Protein AF-A0A975QJW0-F1 (afdb_monomer_lite)

Radius of gyration: 41.73 Å; chains: 1; bounding box: 125×89×114 Å

pLDDT: mean 72.46, std 24.34, range [32.25, 98.81]

Sequence (393 aa):
MSRAESGHGRRRRRGGSRRADSAHTEEHVDDYGPEDGYEEQYDPEEDFSAEYGHTQSRPDAEYDDHQDDPDTGYEDDHEDEEVSEQEAGRSAGRKGRRKDKKGVGRVSAFSASAIKKVSVLGDRPNQIVYTLAEQSKRKRGTAVLGVLLGAFSIALVALLGLLTYQLVTGTGGNTDRGEETIVAPPEGHSTITPELYLFEPDRPEVFGAIENRPDDVEPMTDESVFGPVDELDMAGMKLELQESEVTESCTSLVWGEELGQSLLDANCLNAASGVYTDSKDDYVAQVTLFDLSDSAGAADVAAAMDPTNVETGAGFLLSREIDGVEGLQEGYSQATTQVMGHYLAVYWVARTDGSLPGDDSGLATASVVSQSAFSFVYDEVVAHKPEDEGEGE

Organism: NCBI:txid2831970

Secondary structure (DSSP, 8-state):
-------------------------------------------TT------S---------------------------------------------------------------------------SSSSSSSGGG-TTHHHHHHHHHHHHHHHHHHHHHHHHHHHHH-------SS-----PPPTT------SEEEEE---HHHHGGGSB--TTPPPP-HHHHTGGGSEEEETTEEEEEEEEEEES-GGGGEE-HHHHHHHHHTT--EEEEEEEEETTS-EEEEEEEEE-SBHHHHHHHHHHH-TT-SSS-S-EEPPPPBTTB-TTTSS-EEEEEEEETTEEEEEEEEETT-PPP-SSSHHHHHHHHHGGGGHHHHHHHHHHS--------

Structure (mmCIF, N/CA/C/O backbone):
data_AF-A0A975QJW0-F1
#
_entry.id   AF-A0A975QJW0-F1
#
loop_
_atom_site.group_PDB
_atom_site.id
_atom_site.type_symbol
_atom_site.label_atom_id
_atom_site.label_alt_id
_atom_site.label_comp_id
_atom_site.label_asym_id
_atom_site.label_entity_id
_atom_site.label_seq_id
_atom_site.pdbx_PDB_ins_code
_atom_site.Cartn_x
_atom_site.Cartn_y
_atom_site.Cartn_z
_atom_site.occupancy
_atom_site.B_iso_or_equiv
_atom_site.auth_seq_id
_atom_site.auth_comp_id
_atom_site.auth_asym_id
_atom_site.auth_atom_id
_atom_site.pdbx_PDB_model_num
ATOM 1 N N . MET A 1 1 ? -66.048 26.093 -2.795 1.00 39.31 1 MET A N 1
ATOM 2 C CA . MET A 1 1 ? -66.878 25.093 -3.501 1.00 39.31 1 MET A CA 1
ATOM 3 C C . MET A 1 1 ? -66.115 23.773 -3.428 1.00 39.31 1 MET A C 1
ATOM 5 O O . MET A 1 1 ? -65.018 23.738 -3.950 1.00 39.31 1 MET A O 1
ATOM 9 N N . SER A 1 2 ? -66.439 22.918 -2.445 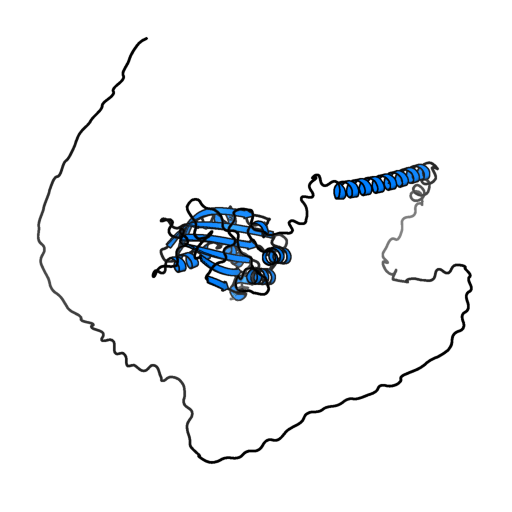1.00 45.09 2 SER A N 1
ATOM 10 C CA . SER A 1 2 ? -67.055 21.573 -2.621 1.00 45.09 2 SER A CA 1
ATOM 11 C C . SER A 1 2 ? -66.029 20.503 -3.059 1.00 45.09 2 SER A C 1
ATOM 13 O O . SER A 1 2 ? -65.320 20.766 -4.011 1.00 45.09 2 SER A O 1
ATOM 15 N N . ARG A 1 3 ? -65.902 19.267 -2.549 1.00 44.31 3 ARG A N 1
ATOM 16 C CA . ARG A 1 3 ? -66.470 18.461 -1.445 1.00 44.31 3 ARG A CA 1
ATOM 17 C C . ARG A 1 3 ? -65.846 17.040 -1.574 1.00 44.31 3 ARG A C 1
ATOM 19 O O . ARG A 1 3 ? -65.890 16.551 -2.689 1.00 44.31 3 ARG A O 1
ATOM 26 N N . ALA A 1 4 ? -65.394 16.436 -0.453 1.00 51.47 4 ALA A N 1
ATOM 27 C CA . ALA A 1 4 ? -65.273 14.991 -0.076 1.00 51.47 4 ALA A CA 1
ATOM 28 C C . ALA A 1 4 ? -64.573 13.982 -1.054 1.00 51.47 4 ALA A C 1
ATOM 30 O O . ALA A 1 4 ? -64.390 14.309 -2.210 1.00 51.47 4 ALA A O 1
ATOM 31 N N . GLU A 1 5 ? -64.061 12.777 -0.734 1.00 50.31 5 GLU A N 1
ATOM 32 C CA . GLU A 1 5 ? -64.286 11.677 0.242 1.00 50.31 5 GLU A CA 1
ATOM 33 C C . GLU A 1 5 ? -62.953 10.869 0.371 1.00 50.31 5 GLU A C 1
ATOM 35 O O . GLU A 1 5 ? -62.222 10.759 -0.604 1.00 50.31 5 GLU A O 1
ATOM 40 N N . SER A 1 6 ? -62.427 10.496 1.548 1.00 58.66 6 SER A N 1
ATOM 41 C CA . SER A 1 6 ? -62.673 9.315 2.415 1.00 58.66 6 SER A CA 1
ATOM 42 C C . SER A 1 6 ? -62.191 7.939 1.895 1.00 58.66 6 SER A C 1
ATOM 44 O O . SER A 1 6 ? -62.612 7.492 0.835 1.00 58.66 6 SER A O 1
ATOM 46 N N . GLY A 1 7 ? -61.388 7.229 2.708 1.00 49.06 7 GLY A N 1
ATOM 47 C CA . GLY A 1 7 ? -61.023 5.820 2.498 1.00 49.06 7 GLY A CA 1
ATOM 48 C C . GLY A 1 7 ? -60.167 5.223 3.627 1.00 49.06 7 GLY A C 1
ATOM 49 O O . GLY A 1 7 ? -58.945 5.221 3.556 1.00 49.06 7 GLY A O 1
ATOM 50 N N . HIS A 1 8 ? -60.814 4.716 4.681 1.00 46.91 8 HIS A N 1
ATOM 51 C CA . HIS A 1 8 ? -60.210 3.935 5.770 1.00 46.91 8 HIS A CA 1
ATOM 52 C C . HIS A 1 8 ? -60.057 2.448 5.400 1.00 46.91 8 HIS A C 1
ATOM 54 O O . HIS A 1 8 ? -60.970 1.861 4.827 1.00 46.91 8 HIS A O 1
ATOM 60 N N . GLY A 1 9 ? -58.991 1.797 5.882 1.00 48.19 9 GLY A N 1
ATOM 61 C CA . GLY A 1 9 ? -58.849 0.337 5.867 1.00 48.19 9 GLY A CA 1
ATOM 62 C C . GLY A 1 9 ? -58.059 -0.190 7.067 1.00 48.19 9 GLY A C 1
ATOM 63 O O . GLY A 1 9 ? -56.838 -0.242 7.046 1.00 48.19 9 GLY A O 1
ATOM 64 N N . ARG A 1 10 ? -58.767 -0.596 8.129 1.00 52.28 10 ARG A N 1
ATOM 65 C CA . ARG A 1 10 ? -58.233 -1.364 9.268 1.00 52.28 10 ARG A CA 1
ATOM 66 C C . ARG A 1 10 ? -58.127 -2.847 8.898 1.00 52.28 10 ARG A C 1
ATOM 68 O O . ARG A 1 10 ? -59.112 -3.394 8.410 1.00 52.28 10 ARG A O 1
ATOM 75 N N . ARG A 1 11 ? -57.073 -3.550 9.332 1.00 52.00 11 ARG A N 1
ATOM 76 C CA . ARG A 1 11 ? -57.180 -4.969 9.738 1.00 52.00 11 ARG A CA 1
ATOM 77 C C . ARG A 1 11 ? -56.208 -5.316 10.871 1.00 52.00 11 ARG A C 1
ATOM 79 O O . ARG A 1 11 ? -54.999 -5.303 10.712 1.00 52.00 11 ARG A O 1
ATOM 86 N N . ARG A 1 12 ? -56.801 -5.640 12.024 1.00 44.41 12 ARG A N 1
ATOM 87 C CA . ARG A 1 12 ? -56.204 -6.337 13.172 1.00 44.41 12 ARG A CA 1
ATOM 88 C C . ARG A 1 12 ? -56.324 -7.855 12.969 1.00 44.41 12 ARG A C 1
ATOM 90 O O . ARG A 1 12 ? -57.379 -8.290 12.515 1.00 44.41 12 ARG A O 1
ATOM 97 N N . ARG A 1 13 ? -55.347 -8.628 13.454 1.00 53.47 13 ARG A N 1
ATOM 98 C CA . ARG A 1 13 ? -55.438 -9.988 14.055 1.00 53.47 13 ARG A CA 1
ATOM 99 C C . ARG A 1 13 ? -54.106 -10.184 14.803 1.00 53.47 13 ARG A C 1
ATOM 101 O O . ARG A 1 13 ? -53.076 -10.076 14.166 1.00 53.47 13 ARG A O 1
ATOM 108 N N . ARG A 1 14 ? -53.996 -10.204 16.137 1.00 47.97 14 ARG A N 1
ATOM 109 C CA . ARG A 1 14 ? -54.616 -11.007 17.218 1.00 47.97 14 ARG A CA 1
ATOM 110 C C . ARG A 1 14 ? -54.225 -12.493 17.182 1.00 47.97 14 ARG A C 1
ATOM 112 O O . ARG A 1 14 ? -54.971 -13.288 16.630 1.00 47.97 14 ARG A O 1
ATOM 119 N N . GLY A 1 15 ? -53.139 -12.805 17.898 1.00 38.59 15 GLY A N 1
ATOM 120 C CA . GLY A 1 15 ? -53.150 -13.677 19.083 1.00 38.59 15 GLY A CA 1
ATOM 121 C C . GLY A 1 15 ? -52.967 -15.182 18.866 1.00 38.59 15 GLY A C 1
ATOM 122 O O . GLY A 1 15 ? -53.714 -15.797 18.117 1.00 38.59 15 GLY A O 1
ATOM 123 N N . GLY A 1 16 ? -52.045 -15.777 19.631 1.00 38.12 16 GLY A N 1
ATOM 124 C CA . GLY A 1 16 ? -51.914 -17.230 19.746 1.00 38.12 16 GLY A CA 1
ATOM 125 C C . GLY A 1 16 ? -50.738 -17.687 20.609 1.00 38.12 16 GLY A C 1
ATOM 126 O O . GLY A 1 16 ? -49.785 -18.247 20.095 1.00 38.12 16 GLY A O 1
ATOM 127 N N . SER A 1 17 ? -50.817 -17.452 21.917 1.00 47.72 17 SER A N 1
ATOM 128 C CA . SER A 1 17 ? -49.980 -18.067 22.956 1.00 47.72 17 SER A CA 1
ATOM 129 C C . SER A 1 17 ? -50.270 -19.565 23.109 1.00 47.72 17 SER A C 1
ATOM 131 O O . SER A 1 17 ? -51.450 -19.901 23.231 1.00 47.72 17 SER A O 1
ATOM 133 N N . ARG A 1 18 ? -49.245 -20.420 23.269 1.00 47.59 18 ARG A N 1
ATOM 134 C CA . ARG A 1 18 ? -49.316 -21.651 24.088 1.00 47.59 18 ARG A CA 1
ATOM 135 C C . ARG A 1 18 ? -47.962 -21.977 24.731 1.00 47.59 18 ARG A C 1
ATOM 137 O O . ARG A 1 18 ? -47.001 -22.274 24.037 1.00 47.59 18 ARG A O 1
ATOM 144 N N . ARG A 1 19 ? -47.952 -21.920 26.068 1.00 46.62 19 ARG A N 1
ATOM 145 C CA . ARG A 1 19 ? -47.081 -22.677 26.978 1.00 46.62 19 ARG A CA 1
ATOM 146 C C . ARG A 1 19 ? -47.642 -24.098 27.133 1.00 46.62 19 ARG A C 1
ATOM 148 O O . ARG A 1 19 ? -48.862 -24.244 27.191 1.00 46.62 19 ARG A O 1
ATOM 155 N N . ALA A 1 20 ? -46.751 -25.070 27.279 1.00 45.62 20 ALA A N 1
ATOM 156 C CA . ALA A 1 20 ? -46.872 -26.290 28.087 1.00 45.62 20 ALA A CA 1
ATOM 157 C C . ALA A 1 20 ? -45.411 -26.734 28.318 1.00 45.62 20 ALA A C 1
ATOM 159 O O . ALA A 1 20 ? -44.687 -26.886 27.341 1.00 45.62 20 ALA A O 1
ATOM 160 N N . ASP A 1 21 ? -44.818 -26.615 29.506 1.00 40.56 21 ASP A N 1
ATOM 161 C CA . ASP A 1 21 ? -44.989 -27.462 30.699 1.00 40.56 21 ASP A CA 1
ATOM 162 C C . ASP A 1 21 ? -44.992 -28.965 30.398 1.00 40.56 21 ASP A C 1
ATOM 164 O O . ASP A 1 21 ? -46.019 -29.543 30.047 1.00 40.56 21 ASP A O 1
ATOM 168 N N . SER A 1 22 ? -43.838 -29.592 30.629 1.00 42.84 22 SER A N 1
ATOM 169 C CA . SER A 1 22 ? -43.753 -30.938 31.192 1.00 42.84 22 SER A CA 1
ATOM 170 C C . SER A 1 22 ? -42.422 -31.083 31.929 1.00 42.84 22 SER A C 1
ATOM 172 O O . SER A 1 22 ? -41.362 -31.200 31.314 1.00 42.84 22 SER A O 1
ATOM 174 N N . ALA A 1 23 ? -42.507 -31.048 33.255 1.00 42.25 23 ALA A N 1
ATOM 175 C CA . ALA A 1 23 ? -41.498 -31.571 34.156 1.00 42.25 23 ALA A CA 1
ATOM 176 C C . ALA A 1 23 ? -41.527 -33.107 34.117 1.00 42.25 23 ALA A C 1
ATOM 178 O O . ALA A 1 23 ? -42.608 -33.695 34.153 1.00 42.25 23 ALA A O 1
ATOM 179 N N . HIS A 1 24 ? -40.354 -33.737 34.108 1.00 43.41 24 HIS A N 1
ATOM 180 C CA . HIS A 1 24 ? -40.160 -35.059 34.690 1.00 43.41 24 HIS A CA 1
ATOM 181 C C . HIS A 1 24 ? -38.780 -35.121 35.349 1.00 43.41 24 HIS A C 1
ATOM 183 O O . HIS A 1 24 ? -37.744 -34.981 34.706 1.00 43.41 24 HIS A O 1
ATOM 189 N N . THR A 1 25 ? -38.839 -35.263 36.665 1.00 43.38 25 THR A N 1
ATOM 190 C CA . THR A 1 25 ? -37.807 -35.677 37.610 1.00 43.38 25 THR A CA 1
ATOM 191 C C . THR A 1 25 ? -37.596 -37.188 37.502 1.00 43.38 25 THR A C 1
ATOM 193 O O . THR A 1 25 ? -38.592 -37.897 37.400 1.00 43.38 25 THR A O 1
ATOM 196 N N . GLU A 1 26 ? -36.342 -37.640 37.572 1.00 44.44 26 GLU A N 1
ATOM 197 C CA . GLU A 1 26 ? -35.835 -38.908 38.154 1.00 44.44 26 GLU A CA 1
ATOM 198 C C . GLU A 1 26 ? -34.299 -38.862 37.960 1.00 44.44 26 GLU A C 1
ATOM 200 O O . GLU A 1 26 ? -33.815 -38.763 36.839 1.00 44.44 26 GLU A O 1
ATOM 205 N N . GLU A 1 27 ? -33.506 -38.520 38.977 1.00 40.41 27 GLU A N 1
ATOM 206 C CA . GLU A 1 27 ? -33.013 -39.397 40.053 1.00 40.41 27 GLU A CA 1
ATOM 207 C C . GLU A 1 27 ? -31.976 -40.423 39.542 1.00 40.41 27 GLU A C 1
ATOM 209 O O . GLU A 1 27 ? -32.306 -41.531 39.128 1.00 40.41 27 GLU A O 1
ATOM 214 N N . HIS A 1 28 ? -30.691 -40.043 39.592 1.00 45.84 28 HIS A N 1
ATOM 215 C CA . HIS A 1 28 ? -29.589 -41.001 39.682 1.00 45.84 28 HIS A CA 1
ATOM 216 C C . HIS A 1 28 ? -28.470 -40.441 40.574 1.00 45.84 28 HIS A C 1
ATOM 218 O O . HIS A 1 28 ? -27.817 -39.454 40.238 1.00 45.84 28 HIS A O 1
ATOM 224 N N . VAL A 1 29 ? -28.330 -41.076 41.735 1.00 45.16 29 VAL A N 1
ATOM 225 C CA . VAL A 1 29 ? -27.221 -41.034 42.702 1.00 45.16 29 VAL A CA 1
ATOM 226 C C . VAL A 1 29 ? -26.624 -42.448 42.615 1.00 45.16 29 VAL A C 1
ATOM 228 O O . VAL A 1 29 ? -27.393 -43.399 42.480 1.00 45.16 29 VAL A O 1
ATOM 231 N N . ASP A 1 30 ? -25.339 -42.636 42.340 1.00 43.09 30 ASP A N 1
ATOM 232 C CA . ASP A 1 30 ? -24.170 -42.788 43.231 1.00 43.09 30 ASP A CA 1
ATOM 233 C C . ASP A 1 30 ? -22.982 -43.056 42.250 1.00 43.09 30 ASP A C 1
ATOM 235 O O . ASP A 1 30 ? -23.224 -43.518 41.135 1.00 43.09 30 ASP A O 1
ATOM 239 N N . ASP A 1 31 ? -21.693 -42.771 42.475 1.00 41.81 31 ASP A N 1
ATOM 240 C CA . ASP A 1 31 ? -20.804 -43.466 43.420 1.00 41.81 31 ASP A CA 1
ATOM 241 C C . ASP A 1 31 ? -19.331 -42.989 43.171 1.00 41.81 31 ASP A C 1
ATOM 243 O O . ASP A 1 31 ? -18.830 -43.078 42.053 1.00 41.81 31 ASP A O 1
ATOM 247 N N . TYR A 1 32 ? -18.693 -42.417 44.204 1.00 44.69 32 TYR A N 1
ATOM 248 C CA . TYR A 1 32 ? -17.262 -42.382 44.612 1.00 44.69 32 TYR A CA 1
ATOM 249 C C . TYR A 1 32 ? -16.044 -42.288 43.633 1.00 44.69 32 TYR A C 1
ATOM 251 O O . TYR A 1 32 ? -15.687 -43.273 43.000 1.00 44.69 32 TYR A O 1
ATOM 259 N N . GLY A 1 33 ? -15.307 -41.150 43.732 1.00 39.84 33 GLY A N 1
ATOM 260 C CA . GLY A 1 33 ? -13.842 -40.927 44.007 1.00 39.84 33 GLY A CA 1
ATOM 261 C C . GLY A 1 33 ? -12.710 -41.598 43.181 1.00 39.84 33 GLY A C 1
ATOM 262 O O . GLY A 1 33 ? -12.993 -42.548 42.459 1.00 39.84 33 GLY A O 1
ATOM 263 N N . PRO A 1 34 ? -11.407 -41.203 43.312 1.00 50.16 34 PRO A N 1
ATOM 264 C CA . PRO A 1 34 ? -10.740 -40.162 44.144 1.00 50.16 34 PRO A CA 1
ATOM 265 C C . PRO A 1 34 ? -10.119 -39.005 43.299 1.00 50.16 34 PRO A C 1
ATOM 267 O O . PRO A 1 34 ? -9.970 -39.140 42.092 1.00 50.16 34 PRO A O 1
ATOM 270 N N . GLU A 1 35 ? -9.955 -37.762 43.772 1.00 48.12 35 GLU A N 1
ATOM 271 C CA . GLU A 1 35 ? -8.922 -37.204 44.683 1.00 48.12 35 GLU A CA 1
ATOM 272 C C . GLU A 1 35 ? -7.455 -37.523 44.345 1.00 48.12 35 GLU A C 1
ATOM 274 O O . GLU A 1 35 ? -6.804 -38.246 45.091 1.00 48.12 35 GLU A O 1
ATOM 279 N N . ASP A 1 36 ? -6.916 -36.850 43.319 1.00 44.38 36 ASP A N 1
ATOM 280 C CA . ASP A 1 36 ? -5.473 -36.637 43.162 1.00 44.38 36 ASP A CA 1
ATOM 281 C C . ASP A 1 36 ? -5.221 -35.124 43.038 1.00 44.38 36 ASP A C 1
ATOM 283 O O . ASP A 1 36 ? -5.542 -34.489 42.031 1.00 44.38 36 ASP A O 1
ATOM 287 N N . GLY A 1 37 ? -4.723 -34.530 44.121 1.00 51.28 37 GLY A N 1
ATOM 288 C CA . GLY A 1 37 ? -4.344 -33.126 44.192 1.00 51.28 37 GLY A CA 1
ATOM 289 C C . GLY A 1 37 ? -2.974 -32.875 43.569 1.00 51.28 37 GLY A C 1
ATOM 290 O O . GLY A 1 37 ? -2.002 -33.548 43.903 1.00 51.28 37 GLY A O 1
ATOM 291 N N . TYR A 1 38 ? -2.901 -31.841 42.734 1.00 44.25 38 TYR A N 1
ATOM 292 C CA . TYR A 1 38 ? -1.656 -31.201 42.322 1.00 44.25 38 TYR A CA 1
ATOM 293 C C . TYR A 1 38 ? -1.823 -29.691 42.516 1.00 44.25 38 TYR A C 1
ATOM 295 O O . TYR A 1 38 ? -2.150 -28.950 41.594 1.00 44.25 38 TYR A O 1
ATOM 303 N N . GLU A 1 39 ? -1.667 -29.243 43.762 1.00 45.41 39 GLU A N 1
ATOM 304 C CA . GLU A 1 39 ? -1.246 -27.869 44.031 1.00 45.41 39 GLU A CA 1
ATOM 305 C C . GLU A 1 39 ? 0.256 -27.804 43.731 1.00 45.41 39 GLU A C 1
ATOM 307 O O . GLU A 1 39 ? 1.081 -28.126 44.586 1.00 45.41 39 GLU A O 1
ATOM 312 N N . GLU A 1 40 ? 0.625 -27.433 42.504 1.00 50.75 40 GLU A N 1
ATOM 313 C CA . GLU A 1 40 ? 1.993 -27.000 42.224 1.00 50.75 40 GLU A CA 1
ATOM 314 C C . GLU A 1 40 ? 2.163 -25.571 42.744 1.00 50.75 40 GLU A C 1
ATOM 316 O O . GLU A 1 40 ? 1.643 -24.594 42.203 1.00 50.75 40 GLU A O 1
ATOM 321 N N . GLN A 1 41 ? 2.865 -25.487 43.871 1.00 46.03 41 GLN A N 1
ATOM 322 C CA . GLN A 1 41 ? 3.415 -24.260 44.421 1.00 46.03 41 GLN A CA 1
ATOM 323 C C . GLN A 1 41 ? 4.457 -23.713 43.444 1.00 46.03 41 GLN A C 1
ATOM 325 O O . GLN A 1 41 ? 5.464 -24.358 43.169 1.00 46.03 41 GLN A O 1
ATOM 330 N N . TYR A 1 42 ? 4.197 -22.514 42.933 1.00 52.47 42 TYR A N 1
ATOM 331 C CA . TYR A 1 42 ? 5.152 -21.722 42.171 1.00 52.47 42 TYR A CA 1
ATOM 332 C C . TYR A 1 42 ? 6.215 -21.173 43.139 1.00 52.47 42 TYR A C 1
ATOM 334 O O . TYR A 1 42 ? 5.902 -20.315 43.968 1.00 52.47 42 TYR A O 1
ATOM 342 N N . ASP A 1 43 ? 7.441 -21.696 43.059 1.00 60.53 43 ASP A N 1
ATOM 343 C CA . ASP A 1 43 ? 8.617 -21.237 43.810 1.00 60.53 43 ASP A CA 1
ATOM 344 C C . ASP A 1 43 ? 9.440 -20.267 42.933 1.00 60.53 43 ASP A C 1
ATOM 346 O O . ASP A 1 43 ? 9.969 -20.684 41.901 1.00 60.53 43 ASP A O 1
ATOM 350 N N . PRO A 1 44 ? 9.512 -18.962 43.259 1.00 52.03 44 PRO A N 1
ATOM 351 C CA . PRO A 1 44 ? 10.148 -17.962 42.405 1.00 52.03 44 PRO A CA 1
ATOM 352 C C . PRO A 1 44 ? 11.680 -17.841 42.557 1.00 52.03 44 PRO A C 1
ATOM 354 O O . PRO A 1 44 ? 12.232 -16.860 42.060 1.00 52.03 44 PRO A O 1
ATOM 357 N N . GLU A 1 45 ? 12.384 -18.780 43.205 1.00 48.78 45 GLU A N 1
ATOM 358 C CA . GLU A 1 45 ? 13.842 -18.668 43.436 1.00 48.78 45 GLU A CA 1
ATOM 359 C C . GLU A 1 45 ? 14.738 -19.744 42.772 1.00 48.78 45 GLU A C 1
ATOM 361 O O . GLU A 1 45 ? 15.911 -19.854 43.127 1.00 48.78 45 GLU A O 1
ATOM 366 N N . GLU A 1 46 ? 14.282 -20.479 41.747 1.00 48.81 46 GLU A N 1
ATOM 367 C CA . GLU A 1 46 ? 15.174 -21.364 40.963 1.00 48.81 46 GLU A CA 1
ATOM 368 C C . GLU A 1 46 ? 15.893 -20.642 39.803 1.00 48.81 46 GLU A C 1
ATOM 370 O O . GLU A 1 46 ? 15.524 -20.681 38.631 1.00 48.81 46 GLU A O 1
ATOM 375 N N . ASP A 1 47 ? 16.941 -19.930 40.205 1.00 47.12 47 ASP A N 1
ATOM 376 C CA . ASP A 1 47 ? 18.299 -19.894 39.643 1.00 47.12 47 ASP A CA 1
ATOM 377 C C . ASP A 1 47 ? 18.547 -20.615 38.287 1.00 47.12 47 ASP A C 1
ATOM 379 O O . ASP A 1 47 ? 19.071 -21.728 38.225 1.00 47.12 47 ASP A O 1
ATOM 383 N N . PHE A 1 48 ? 18.276 -19.934 37.167 1.00 46.03 48 PHE A N 1
ATOM 384 C CA . PHE A 1 48 ? 18.845 -20.261 35.848 1.00 46.03 48 PHE A CA 1
ATOM 385 C C . PHE A 1 48 ? 20.139 -19.469 35.611 1.00 46.03 48 PHE A C 1
ATOM 387 O O . PHE A 1 48 ? 20.244 -18.636 34.711 1.00 46.03 48 PHE A O 1
ATOM 394 N N . SER A 1 49 ? 21.155 -19.736 36.432 1.00 55.12 49 SER A N 1
ATOM 395 C CA . SER A 1 49 ? 22.494 -19.162 36.259 1.00 55.12 49 SER A CA 1
ATOM 396 C C . SER A 1 49 ? 23.598 -20.197 36.488 1.00 55.12 49 SER A C 1
ATOM 398 O O . SER A 1 49 ? 24.475 -20.005 37.323 1.00 55.12 49 SER A O 1
ATOM 400 N N . ALA A 1 50 ? 23.610 -21.308 35.739 1.00 49.47 50 ALA A N 1
ATOM 401 C CA . ALA A 1 50 ? 24.760 -22.220 35.774 1.00 49.47 50 ALA A CA 1
ATOM 402 C C . ALA A 1 50 ? 24.886 -23.172 34.571 1.00 49.47 50 ALA A C 1
ATOM 404 O O . ALA A 1 50 ? 24.947 -24.384 34.749 1.00 49.47 50 ALA A O 1
ATOM 405 N N . GLU A 1 51 ? 25.046 -22.659 33.351 1.00 51.59 51 GLU A N 1
ATOM 406 C CA . GLU A 1 51 ? 25.704 -23.448 32.301 1.00 51.59 51 GLU A CA 1
ATOM 407 C C . GLU A 1 51 ? 26.443 -22.527 31.329 1.00 51.59 51 GLU A C 1
ATOM 409 O O . GLU A 1 51 ? 25.887 -22.071 30.345 1.00 51.59 51 GLU A O 1
ATOM 414 N N . TYR A 1 52 ? 27.665 -22.133 31.698 1.00 51.62 52 TYR A N 1
ATOM 415 C CA . TYR A 1 52 ? 28.880 -22.181 30.869 1.00 51.62 52 TYR A CA 1
ATOM 416 C C . TYR A 1 52 ? 30.033 -21.453 31.590 1.00 51.62 52 TYR A C 1
ATOM 418 O O . TYR A 1 52 ? 30.161 -20.236 31.572 1.00 51.62 52 TYR A O 1
ATOM 426 N N . GLY A 1 53 ? 30.898 -22.255 32.221 1.00 41.41 53 GLY A N 1
ATOM 427 C CA . GLY A 1 53 ? 32.357 -22.099 32.179 1.00 41.41 53 GLY A CA 1
ATOM 428 C C . GLY A 1 53 ? 33.005 -20.827 32.734 1.00 41.41 53 GLY A C 1
ATOM 429 O O . GLY A 1 53 ? 33.386 -19.933 31.987 1.00 41.41 53 GLY A O 1
ATOM 430 N N . HIS A 1 54 ? 33.333 -20.848 34.027 1.00 41.50 54 HIS A N 1
ATOM 431 C CA . HIS A 1 54 ? 34.392 -20.020 34.605 1.00 41.50 54 HIS A CA 1
ATOM 432 C C . HIS A 1 54 ? 35.794 -20.442 34.126 1.00 41.50 54 HIS A C 1
ATOM 434 O O . HIS A 1 54 ? 36.159 -21.615 34.225 1.00 41.50 54 HIS A O 1
ATOM 440 N N . THR A 1 55 ? 36.654 -19.466 33.816 1.00 49.72 55 THR A N 1
ATOM 441 C CA . THR A 1 55 ? 38.096 -19.555 34.105 1.00 49.72 55 THR A CA 1
ATOM 442 C C . THR A 1 55 ? 38.501 -18.466 35.104 1.00 49.72 55 THR A C 1
ATOM 444 O O . THR A 1 55 ? 38.549 -17.288 34.772 1.00 49.72 55 THR A O 1
ATOM 447 N N . GLN A 1 56 ? 38.710 -18.915 36.348 1.00 40.03 56 GLN A N 1
ATOM 448 C CA . GLN A 1 56 ? 39.666 -18.501 37.400 1.00 40.03 56 GLN A CA 1
ATOM 449 C C . GLN A 1 56 ? 40.319 -17.100 37.271 1.00 40.03 56 GLN A C 1
ATOM 451 O O . GLN A 1 56 ? 41.047 -16.838 36.325 1.00 40.03 56 GLN A O 1
ATOM 456 N N . SER A 1 57 ? 40.030 -16.156 38.188 1.00 40.06 57 SER A N 1
ATOM 457 C CA . SER A 1 57 ? 40.816 -15.826 39.415 1.00 40.06 57 SER A CA 1
ATOM 458 C C . SER A 1 57 ? 42.284 -15.448 39.121 1.00 40.06 57 SER A C 1
ATOM 460 O O . SER A 1 57 ? 43.023 -16.292 38.635 1.00 40.06 57 SER A O 1
ATOM 462 N N . ARG A 1 58 ? 42.840 -14.277 39.486 1.00 39.62 58 ARG A N 1
ATOM 463 C CA . ARG A 1 58 ? 42.949 -13.633 40.825 1.00 39.62 58 ARG A CA 1
ATOM 464 C C . ARG A 1 58 ? 43.988 -12.453 40.718 1.00 39.62 58 ARG A C 1
ATOM 466 O O . ARG A 1 58 ? 44.641 -12.385 39.682 1.00 39.62 58 ARG A O 1
ATOM 473 N N . PRO A 1 59 ? 44.371 -11.725 41.794 1.00 54.75 59 PRO A N 1
ATOM 474 C CA . PRO A 1 59 ? 43.731 -10.573 42.452 1.00 54.75 59 PRO A CA 1
ATOM 475 C C . PRO A 1 59 ? 44.551 -9.248 42.413 1.00 54.75 59 PRO A C 1
ATOM 477 O O . PRO A 1 59 ? 45.736 -9.243 42.102 1.00 54.75 59 PRO A O 1
ATOM 480 N N . ASP A 1 60 ? 43.883 -8.165 42.821 1.00 49.47 60 ASP A N 1
ATOM 481 C CA . ASP A 1 60 ? 44.327 -6.970 43.568 1.00 49.47 60 ASP A CA 1
ATOM 482 C C . ASP A 1 60 ? 45.798 -6.504 43.520 1.00 49.47 60 ASP A C 1
ATOM 484 O O . ASP A 1 60 ? 46.696 -7.130 44.088 1.00 49.47 60 ASP A O 1
ATOM 488 N N . ALA A 1 61 ? 45.985 -5.276 43.020 1.00 41.78 61 ALA A N 1
ATOM 489 C CA . ALA A 1 61 ? 46.998 -4.342 43.511 1.00 41.78 61 ALA A CA 1
ATOM 490 C C . ALA A 1 61 ? 46.521 -2.883 43.347 1.00 41.78 61 ALA A C 1
ATOM 492 O O . ALA A 1 61 ? 46.408 -2.369 42.236 1.00 41.78 61 ALA A O 1
ATOM 493 N N . GLU A 1 62 ? 46.249 -2.233 44.481 1.00 44.53 62 GLU A N 1
ATOM 494 C CA . GLU A 1 62 ? 46.365 -0.782 44.686 1.00 44.53 62 GLU A CA 1
ATOM 495 C C . GLU A 1 62 ? 47.776 -0.296 44.300 1.00 44.53 62 GLU A C 1
ATOM 497 O O . GLU A 1 62 ? 48.748 -0.936 44.702 1.00 44.53 62 GLU A O 1
ATOM 502 N N . TYR A 1 63 ? 47.888 0.821 43.566 1.00 41.31 63 TYR A N 1
ATOM 503 C CA . TYR A 1 63 ? 48.611 2.056 43.946 1.00 41.31 63 TYR A CA 1
ATOM 504 C C . TYR A 1 63 ? 48.830 3.019 42.754 1.00 41.31 63 TYR A C 1
ATOM 506 O O . TYR A 1 63 ? 49.181 2.595 41.660 1.00 41.31 63 TYR A O 1
ATOM 514 N N . ASP A 1 64 ? 48.653 4.307 43.075 1.00 37.34 64 ASP A N 1
ATOM 515 C CA . ASP A 1 64 ? 49.308 5.542 42.602 1.00 37.34 64 ASP A CA 1
ATOM 516 C C . ASP A 1 64 ? 49.417 5.921 41.108 1.00 37.34 64 ASP A C 1
ATOM 518 O O . ASP A 1 64 ? 50.099 5.297 40.303 1.00 37.34 64 ASP A O 1
ATOM 522 N N . ASP A 1 65 ? 48.777 7.061 40.815 1.00 47.22 65 ASP A N 1
ATOM 523 C CA . ASP A 1 65 ? 49.397 8.326 40.379 1.00 47.22 65 ASP A CA 1
ATOM 524 C C . ASP A 1 65 ? 50.611 8.234 39.436 1.00 47.22 65 ASP A C 1
ATOM 526 O O . ASP A 1 65 ? 51.710 7.900 39.865 1.00 47.22 65 ASP A O 1
ATOM 530 N N . HIS A 1 66 ? 50.421 8.635 38.172 1.00 44.16 66 HIS A N 1
ATOM 531 C CA . HIS A 1 66 ? 51.356 9.505 37.452 1.00 44.16 66 HIS A CA 1
ATOM 532 C C . HIS A 1 66 ? 50.720 10.090 36.177 1.00 44.16 66 HIS A C 1
ATOM 534 O O . HIS A 1 66 ? 50.224 9.379 35.304 1.00 44.16 66 HIS A O 1
ATOM 540 N N . GLN A 1 67 ? 50.767 11.423 36.096 1.00 51.72 67 GLN A N 1
ATOM 541 C CA . GLN A 1 67 ? 50.850 12.197 34.856 1.00 51.72 67 GLN A CA 1
ATOM 542 C C . GLN A 1 67 ? 51.941 11.629 33.944 1.00 51.72 67 GLN A C 1
ATOM 544 O O . GLN A 1 67 ? 53.010 11.318 34.453 1.00 51.72 67 GLN A O 1
ATOM 549 N N . ASP A 1 68 ? 51.680 11.549 32.636 1.00 46.31 68 ASP A N 1
ATOM 550 C CA . ASP A 1 68 ? 52.597 12.010 31.583 1.00 46.31 68 ASP A CA 1
ATOM 551 C C . ASP A 1 68 ? 51.938 11.864 30.197 1.00 46.31 68 ASP A C 1
ATOM 553 O O . ASP A 1 68 ? 51.576 10.777 29.749 1.00 46.31 68 ASP A O 1
ATOM 557 N N . ASP A 1 69 ? 51.778 13.011 29.543 1.00 51.62 69 ASP A N 1
ATOM 558 C CA . ASP A 1 69 ? 51.595 13.193 28.101 1.00 51.62 69 ASP A CA 1
ATOM 559 C C . ASP A 1 69 ? 52.987 13.045 27.451 1.00 51.62 69 ASP A C 1
ATOM 561 O O . ASP A 1 69 ? 53.952 13.609 27.986 1.00 51.62 69 ASP A O 1
ATOM 565 N N . PRO A 1 70 ? 53.154 12.250 26.377 1.00 53.56 70 PRO A N 1
ATOM 566 C CA . PRO A 1 70 ? 53.524 12.906 25.119 1.00 53.56 70 PRO A CA 1
ATOM 567 C C . PRO A 1 70 ? 53.034 12.203 23.834 1.00 53.56 70 PRO A C 1
ATOM 569 O O . PRO A 1 70 ? 53.220 11.005 23.623 1.00 53.56 70 PRO A O 1
ATOM 572 N N . ASP A 1 71 ? 52.481 13.012 22.934 1.00 51.91 71 ASP A N 1
ATOM 573 C CA . ASP A 1 71 ? 52.978 13.270 21.568 1.00 51.91 71 ASP A CA 1
ATOM 574 C C . ASP A 1 71 ? 53.747 12.137 20.834 1.00 51.91 71 ASP A C 1
ATOM 576 O O . ASP A 1 71 ? 54.923 11.895 21.101 1.00 51.91 71 ASP A O 1
ATOM 580 N N . THR A 1 72 ? 53.103 11.510 19.838 1.00 49.62 72 THR A N 1
ATOM 581 C CA . THR A 1 72 ? 53.707 10.929 18.611 1.00 49.62 72 THR A CA 1
ATOM 582 C C . THR A 1 72 ? 52.597 10.901 17.538 1.00 49.62 72 THR A C 1
ATOM 584 O O . THR A 1 72 ? 51.482 10.487 17.832 1.00 49.62 72 THR A O 1
ATOM 587 N N . GLY A 1 73 ? 52.735 11.359 16.295 1.00 40.41 73 GLY A N 1
ATOM 588 C CA . GLY A 1 73 ? 53.918 11.538 15.463 1.00 40.41 73 GLY A CA 1
ATOM 589 C C . GLY A 1 73 ? 53.880 10.526 14.314 1.00 40.41 73 GLY A C 1
ATOM 590 O O . GLY A 1 73 ? 54.509 9.482 14.426 1.00 40.41 73 GLY A O 1
ATOM 591 N N . TYR A 1 74 ? 53.140 10.830 13.239 1.00 51.75 74 TYR A N 1
ATOM 592 C CA . TYR A 1 74 ? 53.345 10.253 11.902 1.00 51.75 74 TYR A CA 1
ATOM 593 C C . TYR A 1 74 ? 53.079 11.333 10.849 1.00 51.75 74 TYR A C 1
ATOM 595 O O . TYR A 1 74 ? 51.958 11.522 10.379 1.00 51.75 74 TYR A O 1
ATOM 603 N N . GLU A 1 75 ? 54.145 12.065 10.541 1.00 41.19 75 GLU A N 1
ATOM 604 C CA . GLU A 1 75 ? 54.401 12.633 9.221 1.00 41.19 75 GLU A CA 1
ATOM 605 C C . GLU A 1 75 ? 54.878 11.482 8.320 1.00 41.19 75 GLU A C 1
ATOM 607 O O . GLU A 1 75 ? 55.672 10.648 8.762 1.00 41.19 75 GLU A O 1
ATOM 612 N N . ASP A 1 76 ? 54.408 11.427 7.076 1.00 47.06 76 ASP A N 1
ATOM 613 C CA . ASP A 1 76 ? 55.260 10.943 5.993 1.00 47.06 76 ASP A CA 1
ATOM 614 C C . ASP A 1 76 ? 54.999 11.788 4.747 1.00 47.06 76 ASP A C 1
ATOM 616 O O . ASP A 1 76 ? 53.864 11.971 4.292 1.00 47.06 76 ASP A O 1
ATOM 620 N N . ASP A 1 77 ? 56.104 12.357 4.296 1.00 43.28 77 ASP A N 1
ATOM 621 C CA . ASP A 1 77 ? 56.277 13.311 3.225 1.00 43.28 77 ASP A CA 1
ATOM 622 C C . ASP A 1 77 ? 56.141 12.639 1.854 1.00 43.28 77 ASP A C 1
ATOM 624 O O . ASP A 1 77 ? 56.463 11.469 1.669 1.00 43.28 77 ASP A O 1
ATOM 628 N N . HIS A 1 78 ? 55.744 13.419 0.850 1.00 45.56 78 HIS A N 1
ATOM 629 C CA . HIS A 1 78 ? 56.633 13.653 -0.287 1.00 45.56 78 HIS A CA 1
ATOM 630 C C . HIS A 1 78 ? 56.203 14.915 -1.046 1.00 45.56 78 HIS A C 1
ATOM 632 O O . HIS A 1 78 ? 55.187 14.959 -1.743 1.00 45.56 78 HIS A O 1
ATOM 638 N N . GLU A 1 79 ? 57.047 15.925 -0.849 1.00 41.25 79 GLU A N 1
ATOM 639 C CA . GLU A 1 79 ? 57.344 17.101 -1.666 1.00 41.25 79 GLU A CA 1
ATOM 640 C C . GLU A 1 79 ? 57.595 16.685 -3.139 1.00 41.25 79 GLU A C 1
ATOM 642 O O . GLU A 1 79 ? 57.921 15.533 -3.428 1.00 41.25 79 GLU A O 1
ATOM 647 N N . ASP A 1 80 ? 57.290 17.478 -4.163 1.00 39.09 80 ASP A N 1
ATOM 648 C CA . ASP A 1 80 ? 58.046 18.625 -4.694 1.00 39.09 80 ASP A CA 1
ATOM 649 C C . ASP A 1 80 ? 57.326 19.001 -6.016 1.00 39.09 80 ASP A C 1
ATOM 651 O O . ASP A 1 80 ? 56.755 18.135 -6.681 1.00 39.09 80 ASP A O 1
ATOM 655 N N . GLU A 1 81 ? 57.306 20.199 -6.585 1.00 39.28 81 GLU A N 1
ATOM 656 C CA . GLU A 1 81 ? 57.867 21.506 -6.279 1.00 39.28 81 GLU A CA 1
ATOM 657 C C . GLU A 1 81 ? 57.122 22.488 -7.207 1.00 39.28 81 GLU A C 1
ATOM 659 O O . GLU A 1 81 ? 56.830 22.196 -8.375 1.00 39.28 81 GLU A O 1
ATOM 664 N N . GLU A 1 82 ? 56.828 23.672 -6.679 1.00 41.69 82 GLU A N 1
ATOM 665 C CA . GLU A 1 82 ? 56.486 24.880 -7.429 1.00 41.69 82 GLU A CA 1
ATOM 666 C C . GLU A 1 82 ? 57.700 25.314 -8.301 1.00 41.69 82 GLU A C 1
ATOM 668 O O . GLU A 1 82 ? 58.780 24.746 -8.238 1.00 41.69 82 GLU A O 1
ATOM 673 N N . VAL A 1 83 ? 57.664 26.286 -9.209 1.00 38.62 83 VAL A N 1
ATOM 674 C CA . VAL A 1 83 ? 57.713 27.726 -8.921 1.00 38.62 83 VAL A CA 1
ATOM 675 C C . VAL A 1 83 ? 57.818 28.425 -10.288 1.00 38.62 83 VAL A C 1
ATOM 677 O O . VAL A 1 83 ? 58.658 28.074 -11.118 1.00 38.62 83 VAL A O 1
ATOM 680 N N . SER A 1 84 ? 57.014 29.454 -10.545 1.00 37.56 84 SER A N 1
ATOM 681 C CA . SER A 1 84 ? 57.518 30.835 -10.684 1.00 37.56 84 SER A CA 1
ATOM 682 C C . SER A 1 84 ? 56.522 31.772 -11.353 1.00 37.56 84 SER A C 1
ATOM 684 O O . SER A 1 84 ? 55.960 31.545 -12.423 1.00 37.56 84 SER A O 1
ATOM 686 N N . GLU A 1 85 ? 56.362 32.867 -10.636 1.00 38.00 85 GLU A N 1
ATOM 687 C CA . GLU A 1 85 ? 55.565 34.040 -10.877 1.00 38.00 85 GLU A CA 1
ATOM 688 C C . GLU A 1 85 ? 56.066 34.961 -12.009 1.00 38.00 85 GLU A C 1
ATOM 690 O O . GLU A 1 85 ? 57.238 34.994 -12.373 1.00 38.00 85 GLU A O 1
ATOM 695 N N . GLN A 1 86 ? 55.133 35.835 -12.397 1.00 36.62 86 GLN A N 1
ATOM 696 C CA . GLN A 1 86 ? 55.299 37.281 -12.588 1.00 36.62 86 GLN A CA 1
ATOM 697 C C . GLN A 1 86 ? 55.859 37.882 -13.899 1.00 36.62 86 GLN A C 1
ATOM 699 O O . GLN A 1 86 ? 56.984 37.694 -14.342 1.00 36.62 86 GLN A O 1
ATOM 704 N N . GLU A 1 87 ? 55.003 38.790 -14.380 1.00 33.28 87 GLU A N 1
ATOM 705 C CA . GLU A 1 87 ? 55.280 40.126 -14.913 1.00 33.28 87 GLU A CA 1
ATOM 706 C C . GLU A 1 87 ? 55.606 40.360 -16.403 1.00 33.28 87 GLU A C 1
ATOM 708 O O . GLU A 1 87 ? 56.686 40.139 -16.936 1.00 33.28 87 GLU A O 1
ATOM 713 N N . ALA A 1 88 ? 54.612 41.015 -17.013 1.00 34.91 88 ALA A N 1
ATOM 714 C CA . ALA A 1 88 ? 54.712 42.294 -17.711 1.00 34.91 88 ALA A CA 1
ATOM 715 C C . ALA A 1 88 ? 55.559 42.400 -18.993 1.00 34.91 88 ALA A C 1
ATOM 717 O O . ALA A 1 88 ? 56.765 42.628 -19.002 1.00 34.91 88 ALA A O 1
ATOM 718 N N . GLY A 1 89 ? 54.815 42.555 -20.092 1.00 32.25 89 GLY A N 1
ATOM 719 C CA . GLY A 1 89 ? 55.101 43.602 -21.069 1.00 32.25 89 GLY A CA 1
ATOM 720 C C . GLY A 1 89 ? 55.448 43.107 -22.466 1.00 32.25 89 GLY A C 1
ATOM 721 O O . GLY A 1 89 ? 56.576 42.719 -22.741 1.00 32.25 89 GLY A O 1
ATOM 722 N N . ARG A 1 90 ? 54.519 43.299 -23.408 1.00 38.62 90 ARG A N 1
ATOM 723 C CA . ARG A 1 90 ? 54.661 44.277 -24.506 1.00 38.62 90 ARG A CA 1
ATOM 724 C C . ARG A 1 90 ? 53.554 44.101 -25.539 1.00 38.62 90 ARG A C 1
ATOM 726 O O . ARG A 1 90 ? 53.344 43.046 -26.125 1.00 38.62 90 ARG A O 1
ATOM 733 N N . SER A 1 91 ? 52.883 45.216 -25.775 1.00 38.62 91 SER A N 1
ATOM 734 C CA . SER A 1 91 ? 52.035 45.493 -26.918 1.00 38.62 91 SER A CA 1
ATOM 735 C C . SER A 1 91 ? 52.832 45.473 -28.229 1.00 38.62 91 SER A C 1
ATOM 737 O O . SER A 1 91 ? 53.932 46.012 -28.299 1.00 38.62 91 SER A O 1
ATOM 739 N N . ALA A 1 92 ? 52.240 44.913 -29.287 1.00 40.22 92 ALA A N 1
ATOM 740 C CA . ALA A 1 92 ? 52.218 45.484 -30.640 1.00 40.22 92 ALA A CA 1
ATOM 741 C C . ALA A 1 92 ? 51.451 44.542 -31.577 1.00 40.22 92 ALA A C 1
ATOM 743 O O . ALA A 1 92 ? 51.814 43.387 -31.781 1.00 40.22 92 ALA A O 1
ATOM 744 N N . GLY A 1 93 ? 50.355 45.049 -32.137 1.00 35.84 93 GLY A N 1
ATOM 745 C CA . GLY A 1 93 ? 49.449 44.278 -32.974 1.00 35.84 93 GLY A CA 1
ATOM 746 C C . GLY A 1 93 ? 49.977 43.959 -34.370 1.00 35.84 93 GLY A C 1
ATOM 747 O O . GLY A 1 93 ? 50.867 44.618 -34.902 1.00 35.84 93 GLY A O 1
ATOM 748 N N . ARG A 1 94 ? 49.294 43.022 -35.036 1.00 39.12 94 ARG A N 1
ATOM 749 C CA . ARG A 1 94 ? 49.155 43.046 -36.495 1.00 39.12 94 ARG A CA 1
ATOM 750 C C . ARG A 1 94 ? 47.864 42.359 -36.944 1.00 39.12 94 ARG A C 1
ATOM 752 O O . ARG A 1 94 ? 47.737 41.142 -36.940 1.00 39.12 94 ARG A O 1
ATOM 759 N N . LYS A 1 95 ? 46.910 43.186 -37.379 1.00 40.22 95 LYS A N 1
ATOM 760 C CA . LYS A 1 95 ? 45.796 42.828 -38.270 1.00 40.22 95 LYS A CA 1
ATOM 761 C C . LYS A 1 95 ? 46.338 42.247 -39.584 1.00 40.22 95 LYS A C 1
ATOM 763 O O . LYS A 1 95 ? 47.253 42.836 -40.156 1.00 40.22 95 LYS A O 1
ATOM 768 N N . GLY A 1 96 ? 45.662 41.239 -40.149 1.00 36.22 96 GLY A N 1
ATOM 769 C CA . GLY A 1 96 ? 45.650 41.066 -41.611 1.00 36.22 96 GLY A CA 1
ATOM 770 C C . GLY A 1 96 ? 45.410 39.666 -42.192 1.00 36.22 96 GLY A C 1
ATOM 771 O O . GLY A 1 96 ? 46.345 39.040 -42.657 1.00 36.22 96 GLY A O 1
ATOM 772 N N . ARG A 1 97 ? 44.136 39.261 -42.289 1.00 39.53 97 ARG A N 1
ATOM 773 C CA . ARG A 1 97 ? 43.413 38.915 -43.540 1.00 39.53 97 ARG A CA 1
ATOM 774 C C . ARG A 1 97 ? 44.116 38.051 -44.625 1.00 39.53 97 ARG A C 1
ATOM 776 O O . ARG A 1 97 ? 44.960 38.572 -45.344 1.00 39.53 97 ARG A O 1
ATOM 783 N N . ARG A 1 98 ? 43.553 36.852 -44.892 1.00 39.94 98 ARG A N 1
ATOM 784 C CA . ARG A 1 98 ? 43.220 36.178 -46.199 1.00 39.94 98 ARG A CA 1
ATOM 785 C C . ARG A 1 98 ? 43.259 34.648 -45.992 1.00 39.94 98 ARG A C 1
ATOM 787 O O . ARG A 1 98 ? 44.254 34.143 -45.507 1.00 39.94 98 ARG A O 1
ATOM 794 N N . LYS A 1 99 ? 42.153 33.901 -46.103 1.00 38.44 99 LYS A N 1
ATOM 795 C CA . LYS A 1 99 ? 41.475 33.370 -47.313 1.00 38.44 99 LYS A CA 1
ATOM 796 C C . LYS A 1 99 ? 42.404 32.545 -48.223 1.00 38.44 99 LYS A C 1
ATOM 798 O O . LYS A 1 99 ? 43.136 33.144 -48.996 1.00 38.44 99 LYS A O 1
ATOM 803 N N . ASP A 1 100 ? 42.344 31.211 -48.140 1.00 36.12 100 ASP A N 1
ATOM 804 C CA . ASP A 1 100 ? 41.827 30.304 -49.189 1.00 36.12 100 ASP A CA 1
ATOM 805 C C . ASP A 1 100 ? 42.205 28.819 -48.959 1.00 36.12 100 ASP A C 1
ATOM 807 O O . ASP A 1 100 ? 43.331 28.493 -48.611 1.00 36.12 100 ASP A O 1
ATOM 811 N N . LYS A 1 101 ? 41.240 27.952 -49.305 1.00 37.56 101 LYS A N 1
ATOM 812 C CA . LYS A 1 101 ? 41.362 26.622 -49.941 1.00 37.56 101 LYS A CA 1
ATOM 813 C C . LYS A 1 101 ? 41.998 25.414 -49.216 1.00 37.56 101 LYS A C 1
ATOM 815 O O . LYS A 1 101 ? 43.205 25.257 -49.156 1.00 37.56 101 LYS A O 1
ATOM 820 N N . LYS A 1 102 ? 41.107 24.422 -49.043 1.00 35.47 102 LYS A N 1
ATOM 821 C CA . LYS A 1 102 ? 41.137 23.081 -49.677 1.00 35.47 102 LYS A CA 1
ATOM 822 C C . LYS A 1 102 ? 42.216 22.103 -49.180 1.00 35.47 102 LYS A C 1
ATOM 824 O O . LYS A 1 102 ? 43.365 22.173 -49.589 1.00 35.47 102 LYS A O 1
ATOM 829 N N . GLY A 1 103 ? 41.773 21.075 -48.458 1.00 36.69 103 GLY A N 1
ATOM 830 C CA . GLY A 1 103 ? 42.571 19.879 -48.191 1.00 36.69 103 GLY A CA 1
ATOM 831 C C . GLY A 1 103 ? 41.792 18.840 -47.396 1.00 36.69 103 GLY A C 1
ATOM 832 O O . GLY A 1 103 ? 41.823 18.847 -46.176 1.00 36.69 103 GLY A O 1
ATOM 833 N N . VAL A 1 104 ? 41.075 17.968 -48.105 1.00 41.31 104 VAL A N 1
ATOM 834 C CA . VAL A 1 104 ? 40.506 16.726 -47.567 1.00 41.31 104 VAL A CA 1
ATOM 835 C C . VAL A 1 104 ? 41.659 15.785 -47.221 1.00 41.31 104 VAL A C 1
ATOM 837 O O . VAL A 1 104 ? 42.541 15.571 -48.054 1.00 41.31 104 VAL A O 1
ATOM 840 N N . GLY A 1 105 ? 41.633 15.204 -46.022 1.00 37.69 105 GLY A N 1
ATOM 841 C CA . GLY A 1 105 ? 42.641 14.255 -45.572 1.00 37.69 105 GLY A CA 1
ATOM 842 C C . GLY A 1 105 ? 42.138 13.320 -44.478 1.00 37.69 105 GLY A C 1
ATOM 843 O O . GLY A 1 105 ? 42.244 13.648 -43.310 1.00 37.69 105 GLY A O 1
ATOM 844 N N . ARG A 1 106 ? 41.707 12.132 -44.920 1.00 39.62 106 ARG A N 1
ATOM 845 C CA . ARG A 1 106 ? 41.893 10.819 -44.277 1.00 39.62 106 ARG A CA 1
ATOM 846 C C . ARG A 1 106 ? 41.180 10.579 -42.944 1.00 39.62 106 ARG A C 1
ATOM 848 O O . ARG A 1 106 ? 41.675 10.931 -41.884 1.00 39.62 106 ARG A O 1
ATOM 855 N N . VAL A 1 107 ? 40.107 9.798 -43.026 1.00 39.19 107 VAL A N 1
ATOM 856 C CA . VAL A 1 107 ? 39.639 8.973 -41.912 1.00 39.19 107 VAL A CA 1
ATOM 857 C C . VAL A 1 107 ? 39.581 7.524 -42.389 1.00 39.19 107 VAL A C 1
ATOM 859 O O . VAL A 1 107 ? 38.999 7.225 -43.429 1.00 39.19 107 VAL A O 1
ATOM 862 N N . SER A 1 108 ? 40.260 6.685 -41.613 1.00 41.56 108 SER A N 1
ATOM 863 C CA . SER A 1 108 ? 39.929 5.298 -41.295 1.00 41.56 108 SER A CA 1
ATOM 864 C C . SER A 1 108 ? 39.865 4.277 -42.429 1.00 41.56 108 SER A C 1
ATOM 866 O O . SER A 1 108 ? 38.835 4.007 -43.038 1.00 41.56 108 SER A O 1
ATOM 868 N N . ALA A 1 109 ? 41.005 3.607 -42.599 1.00 44.25 109 ALA A N 1
ATOM 869 C CA . ALA A 1 109 ? 41.053 2.216 -43.005 1.00 44.25 109 ALA A CA 1
ATOM 870 C C . ALA A 1 109 ? 40.505 1.344 -41.865 1.00 44.25 109 ALA A C 1
ATOM 872 O O . ALA A 1 109 ? 41.119 1.283 -40.806 1.00 44.25 109 ALA A O 1
ATOM 873 N N . PHE A 1 110 ? 39.389 0.656 -42.099 1.00 41.66 110 PHE A N 1
ATOM 874 C CA . PHE A 1 110 ? 39.008 -0.531 -41.339 1.00 41.66 110 PHE A CA 1
ATOM 875 C C . PHE A 1 110 ? 38.422 -1.579 -42.293 1.00 41.66 110 PHE A C 1
ATOM 877 O O . PHE A 1 110 ? 37.402 -1.370 -42.941 1.00 41.66 110 PHE A O 1
ATOM 884 N N . SER A 1 111 ? 39.151 -2.693 -42.370 1.00 39.88 111 SER A N 1
ATOM 885 C CA . SER A 1 111 ? 38.642 -4.065 -42.406 1.00 39.88 111 SER A CA 1
ATOM 886 C C . SER A 1 111 ? 37.665 -4.463 -43.519 1.00 39.88 111 SER A C 1
ATOM 888 O O . SER A 1 111 ? 36.454 -4.493 -43.334 1.00 39.88 111 SER A O 1
ATOM 890 N N . ALA A 1 112 ? 38.220 -4.934 -44.641 1.00 40.69 112 ALA A N 1
ATOM 891 C CA . ALA A 1 112 ? 37.519 -5.795 -45.596 1.00 40.69 112 ALA A CA 1
ATOM 892 C C . ALA A 1 112 ? 38.394 -7.003 -45.981 1.00 40.69 112 ALA A C 1
ATOM 894 O O . ALA A 1 112 ? 39.067 -7.027 -47.008 1.00 40.69 112 ALA A O 1
ATOM 895 N N . SER A 1 113 ? 38.381 -8.018 -45.122 1.00 36.69 113 SER A N 1
ATOM 896 C CA . SER A 1 113 ? 38.746 -9.411 -45.410 1.00 36.69 113 SER A CA 1
ATOM 897 C C . SER A 1 113 ? 38.098 -10.225 -44.287 1.00 36.69 113 SER A C 1
ATOM 899 O O . SER A 1 113 ? 38.326 -9.906 -43.132 1.00 36.69 113 SER A O 1
ATOM 901 N N . ALA A 1 114 ? 37.257 -11.228 -44.482 1.00 40.44 114 ALA A N 1
ATOM 902 C CA . ALA A 1 114 ? 37.360 -12.293 -45.446 1.00 40.44 114 ALA A CA 1
ATOM 903 C C . ALA A 1 114 ? 36.033 -13.064 -45.473 1.00 40.44 114 ALA A C 1
ATOM 905 O O . ALA A 1 114 ? 35.631 -13.606 -44.453 1.00 40.44 114 ALA A O 1
ATOM 906 N N . ILE A 1 115 ? 35.412 -13.208 -46.644 1.00 43.09 115 ILE A N 1
ATOM 907 C CA . ILE A 1 115 ? 34.566 -14.371 -46.940 1.00 43.09 115 ILE A CA 1
ATOM 908 C C . ILE A 1 115 ? 34.944 -14.848 -48.342 1.00 43.09 115 ILE A C 1
ATOM 910 O O . ILE A 1 115 ? 34.418 -14.418 -49.364 1.00 43.09 115 ILE A O 1
ATOM 914 N N . LYS A 1 116 ? 35.933 -15.743 -48.373 1.00 38.16 116 LYS A N 1
ATOM 915 C CA . LYS A 1 116 ? 36.079 -16.739 -49.432 1.00 38.16 116 LYS A CA 1
ATOM 916 C C . LYS A 1 116 ? 35.054 -17.828 -49.135 1.00 38.16 116 LYS A C 1
ATOM 918 O O . LYS A 1 116 ? 35.183 -18.461 -48.093 1.00 38.16 116 LYS A O 1
ATOM 923 N N . LYS A 1 117 ? 34.137 -18.105 -50.064 1.00 39.62 117 LYS A N 1
ATOM 924 C CA . LYS A 1 117 ? 33.774 -19.475 -50.467 1.00 39.62 117 LYS A CA 1
ATOM 925 C C . LYS A 1 117 ? 32.839 -19.471 -51.688 1.00 39.62 117 LYS A C 1
ATOM 927 O O . LYS A 1 117 ? 31.740 -18.947 -51.645 1.00 39.62 117 LYS A O 1
ATOM 932 N N . VAL A 1 118 ? 33.339 -20.139 -52.731 1.00 41.62 118 VAL A N 1
ATOM 933 C CA . VAL A 1 118 ? 32.619 -21.008 -53.677 1.00 41.62 118 VAL A CA 1
ATOM 934 C C . VAL A 1 118 ? 31.567 -20.369 -54.593 1.00 41.62 118 VAL A C 1
ATOM 936 O O . VAL A 1 118 ? 30.407 -20.222 -54.244 1.00 41.62 118 VAL A O 1
ATOM 939 N N . SER A 1 119 ? 31.939 -20.189 -55.860 1.00 38.91 119 SER A N 1
ATOM 940 C CA . SER A 1 119 ? 31.205 -20.828 -56.962 1.00 38.91 119 SER A CA 1
ATOM 941 C C . SER A 1 119 ? 32.099 -20.921 -58.200 1.00 38.91 119 SER A C 1
ATOM 943 O O . SER A 1 119 ? 32.758 -19.970 -58.611 1.00 38.91 119 SER A O 1
ATOM 945 N N . VAL A 1 120 ? 32.173 -22.134 -58.737 1.00 42.97 120 VAL A N 1
ATOM 946 C CA . VAL A 1 120 ? 32.856 -22.517 -59.968 1.00 42.97 120 VAL A CA 1
ATOM 947 C C . VAL A 1 120 ? 31.758 -23.002 -60.915 1.00 42.97 120 VAL A C 1
ATOM 949 O O . VAL A 1 120 ? 30.904 -23.777 -60.498 1.00 42.97 120 VAL A O 1
ATOM 952 N N . LEU A 1 121 ? 31.851 -22.565 -62.175 1.00 38.97 121 LEU A N 1
ATOM 953 C CA . LEU A 1 121 ? 31.081 -22.973 -63.361 1.00 38.97 121 LEU A CA 1
ATOM 954 C C . LEU A 1 121 ? 29.619 -22.489 -63.473 1.00 38.97 121 LEU A C 1
ATOM 956 O O . LEU A 1 121 ? 28.703 -23.038 -62.874 1.00 38.97 121 LEU A O 1
ATOM 960 N N . GLY A 1 122 ? 29.403 -21.522 -64.372 1.00 37.97 122 GLY A N 1
ATOM 961 C CA . GLY A 1 122 ? 28.077 -21.081 -64.811 1.00 37.97 122 GLY A CA 1
ATOM 962 C C . GLY A 1 122 ? 28.141 -19.888 -65.764 1.00 37.97 122 GLY A C 1
ATOM 963 O O . GLY A 1 122 ? 27.752 -18.782 -65.417 1.00 37.97 122 GLY A O 1
ATOM 964 N N . ASP A 1 123 ? 28.697 -20.113 -66.947 1.00 43.00 123 ASP A N 1
ATOM 965 C CA . ASP A 1 123 ? 28.817 -19.170 -68.060 1.00 43.00 123 ASP A CA 1
ATOM 966 C C . ASP A 1 123 ? 27.428 -18.782 -68.623 1.00 43.00 123 ASP A C 1
ATOM 968 O O . ASP A 1 123 ? 26.735 -19.674 -69.121 1.00 43.00 123 ASP A O 1
ATOM 972 N N . ARG A 1 124 ? 27.012 -17.497 -68.513 1.00 47.94 124 ARG A N 1
ATOM 973 C CA . ARG A 1 124 ? 26.110 -16.709 -69.415 1.00 47.94 124 ARG A CA 1
ATOM 974 C C . ARG A 1 124 ? 25.581 -15.396 -68.773 1.00 47.94 124 ARG A C 1
ATOM 976 O O . ARG A 1 124 ? 25.631 -15.249 -67.559 1.00 47.94 124 ARG A O 1
ATOM 983 N N . PRO A 1 125 ? 25.164 -14.386 -69.573 1.00 49.06 125 PRO A N 1
ATOM 984 C CA . PRO A 1 125 ? 25.816 -13.074 -69.574 1.00 49.06 125 PRO A CA 1
ATOM 985 C C . PRO A 1 125 ? 25.066 -11.929 -68.865 1.00 49.06 125 PRO A C 1
ATOM 987 O O . PRO A 1 125 ? 23.843 -11.894 -68.762 1.00 49.06 125 PRO A O 1
ATOM 990 N N . ASN A 1 126 ? 25.868 -10.932 -68.483 1.00 42.88 126 ASN A N 1
ATOM 991 C CA . ASN A 1 126 ? 25.552 -9.572 -68.037 1.00 42.88 126 ASN A CA 1
ATOM 992 C C . ASN A 1 126 ? 24.423 -8.861 -68.815 1.00 42.88 126 ASN A C 1
ATOM 994 O O . ASN A 1 126 ? 24.707 -8.114 -69.752 1.00 42.88 126 ASN A O 1
ATOM 998 N N . GLN A 1 127 ? 23.161 -8.998 -68.396 1.00 49.34 127 GLN A N 1
ATOM 999 C CA . GLN A 1 127 ? 22.071 -8.160 -68.929 1.00 49.34 127 GLN A CA 1
ATOM 1000 C C . GLN A 1 127 ? 20.965 -7.763 -67.930 1.00 49.34 127 GLN A C 1
ATOM 1002 O O . GLN A 1 127 ? 19.882 -7.374 -68.351 1.00 49.34 127 GLN A O 1
ATOM 1007 N N . ILE A 1 128 ? 21.220 -7.789 -66.613 1.00 51.31 128 ILE A N 1
ATOM 1008 C CA . ILE A 1 128 ? 20.216 -7.368 -65.603 1.00 51.31 128 ILE A CA 1
ATOM 1009 C C . ILE A 1 128 ? 20.715 -6.230 -64.680 1.00 51.31 128 ILE A C 1
ATOM 1011 O O . ILE A 1 128 ? 19.993 -5.774 -63.806 1.00 51.31 128 ILE A O 1
ATOM 1015 N N . VAL A 1 129 ? 21.912 -5.666 -64.905 1.00 48.78 129 VAL A N 1
ATOM 1016 C CA . VAL A 1 129 ? 22.470 -4.599 -64.030 1.00 48.78 129 VAL A CA 1
ATOM 1017 C C . VAL A 1 129 ? 22.623 -3.238 -64.730 1.00 48.78 129 VAL A C 1
ATOM 1019 O O . VAL A 1 129 ? 23.268 -2.334 -64.214 1.00 48.78 129 VAL A O 1
ATOM 1022 N N . TYR A 1 130 ? 21.982 -3.035 -65.885 1.00 45.75 130 TYR A N 1
ATOM 1023 C CA . TYR A 1 130 ? 21.978 -1.728 -66.569 1.00 45.75 130 TYR A CA 1
ATOM 1024 C C . TYR A 1 130 ? 20.615 -1.030 -66.639 1.00 45.75 130 TYR A C 1
ATOM 1026 O O . TYR A 1 130 ? 20.515 0.037 -67.231 1.00 45.75 130 TYR A O 1
ATOM 1034 N N . THR A 1 131 ? 19.569 -1.548 -65.990 1.00 52.06 131 THR A N 1
ATOM 1035 C CA . THR A 1 131 ? 18.230 -0.929 -66.056 1.00 52.06 131 THR A CA 1
ATOM 1036 C C . THR A 1 131 ? 17.860 -0.049 -64.859 1.00 52.06 131 THR A C 1
ATOM 1038 O O . THR A 1 131 ? 16.836 0.622 -64.916 1.00 52.06 131 THR A O 1
ATOM 1041 N N . LEU A 1 132 ? 18.698 0.055 -63.818 1.00 49.19 132 LEU A N 1
ATOM 1042 C CA . LEU A 1 132 ? 18.451 0.973 -62.687 1.00 49.19 132 LEU A CA 1
ATOM 1043 C C . LEU A 1 132 ? 19.264 2.277 -62.747 1.00 49.19 132 LEU A C 1
ATOM 1045 O O . LEU A 1 132 ? 18.882 3.268 -62.129 1.00 49.19 132 LEU A O 1
ATOM 1049 N N . ALA A 1 133 ? 20.337 2.330 -63.540 1.00 48.94 133 ALA A N 1
ATOM 1050 C CA . ALA A 1 133 ? 21.168 3.532 -63.661 1.00 48.94 133 ALA A CA 1
ATOM 1051 C C . ALA A 1 133 ? 20.652 4.549 -64.701 1.00 48.94 133 ALA A C 1
ATOM 1053 O O . ALA A 1 133 ? 21.146 5.675 -64.753 1.00 48.94 133 ALA A O 1
ATOM 1054 N N . GLU A 1 134 ? 19.647 4.195 -65.510 1.00 48.78 134 GLU A N 1
ATOM 1055 C CA . GLU A 1 134 ? 19.200 5.030 -66.637 1.00 48.78 134 GLU A CA 1
ATOM 1056 C C . GLU A 1 134 ? 17.826 5.698 -66.437 1.00 48.78 134 GLU A C 1
ATOM 1058 O O . GLU A 1 134 ? 17.396 6.507 -67.261 1.00 48.78 134 GLU A O 1
ATOM 1063 N N . GLN A 1 135 ? 17.157 5.476 -65.298 1.00 47.97 135 GLN A N 1
ATOM 1064 C CA . GLN A 1 135 ? 15.896 6.166 -64.982 1.00 47.97 135 GLN A CA 1
ATOM 1065 C C . GLN A 1 135 ? 16.060 7.546 -64.316 1.00 47.97 135 GLN A C 1
ATOM 1067 O O . GLN A 1 135 ? 15.090 8.303 -64.239 1.00 47.97 135 GLN A O 1
ATOM 1072 N N . SER A 1 136 ? 17.270 7.950 -63.911 1.00 48.22 136 SER A N 1
ATOM 1073 C CA . SER A 1 136 ? 17.491 9.217 -63.185 1.00 48.22 136 SER A CA 1
ATOM 1074 C C . SER A 1 136 ? 17.614 10.467 -64.073 1.00 48.22 136 SER A C 1
ATOM 1076 O O . SER A 1 136 ? 17.728 11.583 -63.569 1.00 48.22 136 SER A O 1
ATOM 1078 N N . LYS A 1 137 ? 17.530 10.336 -65.406 1.00 49.81 137 LYS A N 1
ATOM 1079 C CA . LYS A 1 137 ? 17.665 11.466 -66.350 1.00 49.81 137 LYS A CA 1
ATOM 1080 C C . LYS A 1 137 ? 16.351 12.058 -66.862 1.00 49.81 137 LYS A C 1
ATOM 1082 O O . LYS A 1 137 ? 16.329 12.722 -67.899 1.00 49.81 137 LYS A O 1
ATOM 1087 N N . ARG A 1 138 ? 15.242 11.926 -66.128 1.00 51.34 138 ARG A N 1
ATOM 1088 C CA . ARG A 1 138 ? 14.076 12.789 -66.380 1.00 51.34 138 ARG A CA 1
ATOM 1089 C C . ARG A 1 138 ? 14.239 14.090 -65.596 1.00 51.34 138 ARG A C 1
ATOM 1091 O O . ARG A 1 138 ? 14.008 14.128 -64.394 1.00 51.34 138 ARG A O 1
ATOM 1098 N N . LYS A 1 139 ? 14.547 15.178 -66.316 1.00 52.34 139 LYS A N 1
ATOM 1099 C CA . LYS A 1 139 ? 14.601 16.601 -65.884 1.00 52.34 139 LYS A CA 1
ATOM 1100 C C . LYS A 1 139 ? 13.380 17.126 -65.092 1.00 52.34 139 LYS A C 1
ATOM 1102 O O . LYS A 1 139 ? 13.318 18.308 -64.786 1.00 52.34 139 LYS A O 1
ATOM 1107 N N . ARG A 1 140 ? 12.399 16.280 -64.771 1.00 53.00 140 ARG A N 1
ATOM 1108 C CA . ARG A 1 140 ? 11.256 16.598 -63.907 1.00 53.00 140 ARG A CA 1
ATOM 1109 C C . ARG A 1 140 ? 11.496 16.220 -62.439 1.00 53.00 140 ARG A C 1
ATOM 1111 O O . ARG A 1 140 ? 10.822 16.771 -61.583 1.00 53.00 140 ARG A O 1
ATOM 1118 N N . GLY A 1 141 ? 12.475 15.359 -62.135 1.00 52.59 141 GLY A N 1
ATOM 1119 C CA . GLY A 1 141 ? 12.768 14.930 -60.760 1.00 52.59 141 GLY A CA 1
ATOM 1120 C C . GLY A 1 141 ? 13.328 16.040 -59.864 1.00 52.59 141 GLY A C 1
ATOM 1121 O O . GLY A 1 141 ? 12.956 16.126 -58.703 1.00 52.59 141 GLY A O 1
ATOM 1122 N N . THR A 1 142 ? 14.149 16.948 -60.401 1.00 57.44 142 THR A N 1
ATOM 1123 C CA . THR A 1 142 ? 14.714 18.071 -59.627 1.00 57.44 142 THR A CA 1
ATOM 1124 C C . THR A 1 142 ? 13.699 19.174 -59.349 1.00 57.44 142 THR A C 1
ATOM 1126 O O . THR A 1 142 ? 13.757 19.798 -58.296 1.00 57.44 142 THR A O 1
ATOM 1129 N N . ALA A 1 143 ? 12.745 19.394 -60.258 1.00 60.62 143 ALA A N 1
ATOM 1130 C CA . ALA A 1 143 ? 11.644 20.324 -60.027 1.00 60.62 143 ALA A CA 1
ATOM 1131 C C . ALA A 1 143 ? 10.684 19.782 -58.959 1.00 60.62 143 ALA A C 1
ATOM 1133 O O . ALA A 1 143 ? 10.301 20.518 -58.061 1.00 60.62 143 ALA A O 1
ATOM 1134 N N . VAL A 1 144 ? 10.359 18.486 -59.007 1.00 65.69 144 VAL A N 1
ATOM 1135 C CA . VAL A 1 144 ? 9.515 17.838 -57.991 1.00 65.69 144 VAL A CA 1
ATOM 1136 C C . VAL A 1 144 ? 10.218 17.798 -56.630 1.00 65.69 144 VAL A C 1
ATOM 1138 O O . VAL A 1 144 ? 9.593 18.124 -55.630 1.00 65.69 144 VAL A O 1
ATOM 1141 N N . LEU A 1 145 ? 11.523 17.505 -56.581 1.00 65.69 145 LEU A N 1
ATOM 1142 C CA . LEU A 1 145 ? 12.299 17.549 -55.337 1.00 65.69 145 LEU A CA 1
ATOM 1143 C C . LEU A 1 145 ? 12.405 18.975 -54.773 1.00 65.69 145 LEU A C 1
ATOM 1145 O O . LEU A 1 145 ? 12.257 19.169 -53.573 1.00 65.69 145 LEU A O 1
ATOM 1149 N N . GLY A 1 146 ? 12.612 19.979 -55.630 1.00 71.69 146 GLY A N 1
ATOM 1150 C CA . GLY A 1 146 ? 12.637 21.384 -55.216 1.00 71.69 146 GLY A CA 1
ATOM 1151 C C . GLY A 1 146 ? 11.286 21.871 -54.687 1.00 71.69 146 GLY A C 1
ATOM 1152 O O . GLY A 1 146 ? 11.242 22.584 -53.688 1.00 71.69 146 GLY A O 1
ATOM 1153 N N . VAL A 1 147 ? 10.181 21.441 -55.306 1.00 77.00 147 VAL A N 1
ATOM 1154 C CA . VAL A 1 147 ? 8.821 21.730 -54.825 1.00 77.00 147 VAL A CA 1
ATOM 1155 C C . VAL A 1 147 ? 8.540 21.015 -53.501 1.00 77.00 147 VAL A C 1
ATOM 1157 O O . VAL A 1 147 ? 7.982 21.635 -52.604 1.00 77.00 147 VAL A O 1
ATOM 1160 N N . LEU A 1 148 ? 8.969 19.760 -53.337 1.00 75.69 148 LEU A N 1
ATOM 1161 C CA . LEU A 1 148 ? 8.799 19.015 -52.084 1.00 75.69 148 LEU A CA 1
ATOM 1162 C C . LEU A 1 148 ? 9.613 19.613 -50.933 1.00 75.69 148 LEU A C 1
ATOM 1164 O O . LEU A 1 148 ? 9.084 19.755 -49.837 1.00 75.69 148 LEU A O 1
ATOM 1168 N N . LEU A 1 149 ? 10.859 20.026 -51.178 1.00 79.69 149 LEU A N 1
ATOM 1169 C CA . LEU A 1 149 ? 11.674 20.697 -50.162 1.00 79.69 149 LEU A CA 1
ATOM 1170 C C . LEU A 1 149 ? 11.099 22.068 -49.788 1.00 79.69 149 LEU A C 1
ATOM 1172 O O . LEU A 1 149 ? 11.047 22.398 -48.609 1.00 79.69 149 LEU A O 1
ATOM 1176 N N . GLY A 1 150 ? 10.599 22.833 -50.764 1.00 80.44 150 GLY A N 1
ATOM 1177 C CA . GLY A 1 150 ? 9.909 24.097 -50.497 1.00 80.44 150 GLY A CA 1
ATOM 1178 C C . GLY A 1 150 ? 8.624 23.908 -49.686 1.00 80.44 150 GLY A C 1
ATOM 1179 O O . GLY A 1 150 ? 8.403 24.624 -48.712 1.00 80.44 150 GLY A O 1
ATOM 1180 N N . ALA A 1 151 ? 7.807 22.912 -50.038 1.00 80.00 151 ALA A N 1
ATOM 1181 C CA . ALA A 1 151 ? 6.596 22.569 -49.296 1.00 80.00 151 ALA A CA 1
ATOM 1182 C C . ALA A 1 151 ? 6.914 22.100 -47.869 1.00 80.00 151 ALA A C 1
ATOM 1184 O O . ALA A 1 151 ? 6.236 22.510 -46.932 1.00 80.00 151 ALA A O 1
ATOM 1185 N N . PHE A 1 152 ? 7.978 21.313 -47.689 1.00 80.75 152 PHE A N 1
ATOM 1186 C CA . PHE A 1 152 ? 8.428 20.860 -46.376 1.00 80.75 152 PHE A CA 1
ATOM 1187 C C . PHE A 1 152 ? 8.917 22.022 -45.507 1.00 80.75 152 PHE A C 1
ATOM 1189 O O . PHE A 1 152 ? 8.523 22.125 -44.351 1.00 80.75 152 PHE A O 1
ATOM 1196 N N . SER A 1 153 ? 9.703 22.952 -46.059 1.00 80.62 153 SER A N 1
ATOM 1197 C CA . SER A 1 153 ? 10.139 24.144 -45.322 1.00 80.62 153 SER A CA 1
ATOM 1198 C C . SER A 1 153 ? 8.969 25.046 -44.920 1.00 80.62 153 SER A C 1
ATOM 1200 O O . SER A 1 153 ? 8.951 25.552 -43.802 1.00 80.62 153 SER A O 1
ATOM 1202 N N . ILE A 1 154 ? 7.971 25.223 -45.793 1.00 85.12 154 ILE A N 1
ATOM 1203 C CA . ILE A 1 154 ? 6.760 25.993 -45.471 1.00 85.12 154 ILE A CA 1
ATOM 1204 C C . ILE A 1 154 ? 5.940 25.285 -44.388 1.00 85.12 154 ILE A C 1
ATOM 1206 O O . ILE A 1 154 ? 5.480 25.944 -43.460 1.00 85.12 154 ILE A O 1
ATOM 1210 N N . ALA A 1 155 ? 5.797 23.960 -44.465 1.00 84.50 155 ALA A N 1
ATOM 1211 C CA . ALA A 1 155 ? 5.107 23.175 -43.445 1.00 84.50 155 ALA A CA 1
ATOM 1212 C C . ALA A 1 155 ? 5.800 23.284 -42.079 1.00 84.50 155 ALA A C 1
ATOM 1214 O O . ALA A 1 155 ? 5.127 23.471 -41.073 1.00 84.50 155 ALA A O 1
ATOM 1215 N N . LEU A 1 156 ? 7.135 23.254 -42.047 1.00 87.00 156 LEU A N 1
ATOM 1216 C CA . LEU A 1 156 ? 7.915 23.383 -40.815 1.00 87.00 156 LEU A CA 1
ATOM 1217 C C . LEU A 1 156 ? 7.760 24.774 -40.186 1.00 87.00 156 LEU A C 1
ATOM 1219 O O . LEU A 1 156 ? 7.542 24.885 -38.985 1.00 87.00 156 LEU A O 1
ATOM 1223 N N . VAL A 1 157 ? 7.805 25.837 -40.996 1.00 89.75 157 VAL A N 1
ATOM 1224 C CA . VAL A 1 157 ? 7.595 27.214 -40.516 1.00 89.75 157 VAL A CA 1
ATOM 1225 C C . VAL A 1 157 ? 6.151 27.432 -40.060 1.00 89.75 157 VAL A C 1
ATOM 1227 O O . VAL A 1 157 ? 5.931 28.095 -39.051 1.00 89.75 157 VAL A O 1
ATOM 1230 N N . ALA A 1 158 ? 5.169 26.860 -40.758 1.00 85.00 158 ALA A N 1
ATOM 1231 C CA . ALA A 1 158 ? 3.769 26.920 -40.350 1.00 85.00 158 ALA A CA 1
ATOM 1232 C C . ALA A 1 158 ? 3.530 26.171 -39.032 1.00 85.00 158 ALA A C 1
ATOM 1234 O O . ALA A 1 158 ? 2.848 26.696 -38.161 1.00 85.00 158 ALA A O 1
ATOM 1235 N N . LEU A 1 159 ? 4.136 24.993 -38.859 1.00 82.75 159 LEU A N 1
ATOM 1236 C CA . LEU A 1 159 ? 4.046 24.200 -37.633 1.00 82.75 159 LEU A CA 1
ATOM 1237 C C . LEU A 1 159 ? 4.716 24.9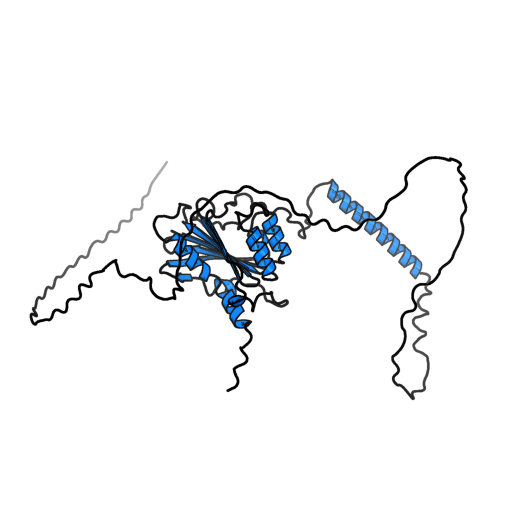24 -36.459 1.00 82.75 159 LEU A C 1
ATOM 1239 O O . LEU A 1 159 ? 4.125 25.026 -35.390 1.00 82.75 159 LEU A O 1
ATOM 1243 N N . LEU A 1 160 ? 5.892 25.521 -36.674 1.00 85.31 160 LEU A N 1
ATOM 1244 C CA . LEU A 1 160 ? 6.573 26.331 -35.660 1.00 85.31 160 LEU A CA 1
ATOM 1245 C C . LEU A 1 160 ? 5.764 27.588 -35.290 1.00 85.31 160 LEU A C 1
ATOM 1247 O O . LEU A 1 160 ? 5.676 27.960 -34.122 1.00 85.31 160 LEU A O 1
ATOM 1251 N N . GLY A 1 161 ? 5.152 28.236 -36.283 1.00 87.62 161 GLY A N 1
ATOM 1252 C CA . GLY A 1 161 ? 4.244 29.367 -36.088 1.00 87.62 161 GLY A CA 1
ATOM 1253 C C . GLY A 1 161 ? 2.990 28.987 -35.299 1.00 87.62 161 GLY A C 1
ATOM 1254 O O . GLY A 1 161 ? 2.542 29.748 -34.449 1.00 87.62 161 GLY A O 1
ATOM 1255 N N . LEU A 1 162 ? 2.447 27.795 -35.543 1.00 78.50 162 LEU A N 1
ATOM 1256 C CA . LEU A 1 162 ? 1.269 27.284 -34.849 1.00 78.50 162 LEU A CA 1
ATOM 1257 C C . LEU A 1 162 ? 1.600 26.888 -33.402 1.00 78.50 162 LEU A C 1
ATOM 1259 O O . LEU A 1 162 ? 0.859 27.267 -32.502 1.00 78.50 162 LEU A O 1
ATOM 1263 N N . LEU A 1 163 ? 2.755 26.252 -33.170 1.00 71.88 163 LEU A N 1
ATOM 1264 C CA . LEU A 1 163 ? 3.279 25.959 -31.829 1.00 71.88 163 LEU A CA 1
ATOM 1265 C C . LEU A 1 163 ? 3.527 27.235 -31.017 1.00 71.88 163 LEU A C 1
ATOM 1267 O O . LEU A 1 163 ? 3.091 27.349 -29.877 1.00 71.88 163 LEU A O 1
ATOM 1271 N N . THR A 1 164 ? 4.192 28.231 -31.608 1.00 76.19 164 THR A N 1
ATOM 1272 C CA . THR A 1 164 ? 4.447 29.512 -30.923 1.00 76.19 164 THR A CA 1
ATOM 1273 C C . THR A 1 164 ? 3.162 30.295 -30.660 1.00 76.19 164 THR A C 1
ATOM 1275 O O . THR A 1 164 ? 3.037 30.935 -29.620 1.00 76.19 164 THR A O 1
ATOM 1278 N N . TYR A 1 165 ? 2.178 30.219 -31.558 1.00 72.62 165 TYR A N 1
ATOM 1279 C CA . TYR A 1 165 ? 0.867 30.830 -31.352 1.00 72.62 165 TYR A CA 1
ATOM 1280 C C . TYR A 1 165 ? 0.072 30.146 -30.229 1.00 72.62 165 TYR A C 1
ATOM 1282 O O . TYR A 1 165 ? -0.496 30.843 -29.387 1.00 72.62 165 TYR A O 1
ATOM 1290 N N . GLN A 1 166 ? 0.078 28.810 -30.169 1.00 69.75 166 GLN A N 1
ATOM 1291 C CA . GLN A 1 166 ? -0.539 28.037 -29.082 1.00 69.75 166 GLN A CA 1
ATOM 1292 C C . GLN A 1 166 ? 0.100 28.357 -27.724 1.00 69.75 166 GLN A C 1
ATOM 1294 O O . GLN A 1 166 ? -0.620 28.575 -26.752 1.00 69.75 166 GLN A O 1
ATOM 1299 N N . LEU A 1 167 ? 1.428 28.506 -27.681 1.00 67.00 167 LEU A N 1
ATOM 1300 C CA . LEU A 1 167 ? 2.167 28.867 -26.467 1.00 67.00 167 LEU A CA 1
ATOM 1301 C C . LEU A 1 167 ? 1.819 30.274 -25.941 1.00 67.00 167 LEU A C 1
ATOM 1303 O O . LEU A 1 167 ? 1.833 30.509 -24.739 1.00 67.00 167 LEU A O 1
ATOM 1307 N N . VAL A 1 168 ? 1.503 31.224 -26.828 1.00 71.12 168 VAL A N 1
ATOM 1308 C CA . VAL A 1 168 ? 1.265 32.634 -26.456 1.00 71.12 168 VAL A CA 1
ATOM 1309 C C . VAL A 1 168 ? -0.216 32.950 -26.209 1.00 71.12 168 VAL A C 1
ATOM 1311 O O . VAL A 1 168 ? -0.519 33.908 -25.500 1.00 71.12 168 VAL A O 1
ATOM 1314 N N . THR A 1 169 ? -1.152 32.182 -26.777 1.00 66.31 169 THR A N 1
ATOM 1315 C CA . THR A 1 169 ? -2.596 32.503 -26.731 1.00 66.31 169 THR A CA 1
ATOM 1316 C C . THR A 1 169 ? -3.447 31.616 -25.820 1.00 66.31 169 THR A C 1
ATOM 1318 O O . THR A 1 169 ? -4.657 31.828 -25.755 1.00 66.31 169 THR A O 1
ATOM 1321 N N . GLY A 1 170 ? -2.837 30.696 -25.062 1.00 55.59 170 GLY A N 1
ATOM 1322 C CA . GLY A 1 170 ? -3.400 30.160 -23.814 1.00 55.59 170 GLY A CA 1
ATOM 1323 C C . GLY A 1 170 ? -4.857 29.693 -23.888 1.00 55.59 170 GLY A C 1
ATOM 1324 O O . GLY A 1 170 ? -5.663 30.063 -23.039 1.00 55.59 170 GLY A O 1
ATOM 1325 N N . THR A 1 171 ? -5.209 28.910 -24.910 1.00 46.12 171 THR A N 1
ATOM 1326 C CA . THR A 1 171 ? -6.509 28.232 -25.008 1.00 46.12 171 THR A CA 1
ATOM 1327 C C . THR A 1 171 ? -6.315 26.796 -25.501 1.00 46.12 171 THR A C 1
ATOM 1329 O O . THR A 1 171 ? -6.201 26.543 -26.695 1.00 46.12 171 THR A O 1
ATOM 1332 N N . GLY A 1 172 ? -6.225 25.895 -24.515 1.00 52.44 172 GLY A N 1
ATOM 1333 C CA . GLY A 1 172 ? -6.463 24.444 -24.507 1.00 52.44 172 GLY A CA 1
ATOM 1334 C C . GLY A 1 172 ? -6.400 23.641 -25.811 1.00 52.44 172 GLY A C 1
ATOM 1335 O O . GLY A 1 172 ? -7.274 23.750 -26.669 1.00 52.44 172 GLY A O 1
ATOM 1336 N N . GLY A 1 173 ? -5.441 22.714 -25.864 1.00 39.69 173 GLY A N 1
ATOM 1337 C CA . GLY A 1 173 ? -5.438 21.563 -26.766 1.00 39.69 173 GLY A CA 1
ATOM 1338 C C . GLY A 1 173 ? -4.462 20.495 -26.268 1.00 39.69 173 GLY A C 1
ATOM 1339 O O . GLY A 1 173 ? -3.260 20.672 -26.428 1.00 39.69 173 GLY A O 1
ATOM 1340 N N . ASN A 1 174 ? -5.012 19.441 -25.653 1.00 47.66 174 ASN A N 1
ATOM 1341 C CA . ASN A 1 174 ? -4.358 18.318 -24.971 1.00 47.66 174 ASN A CA 1
ATOM 1342 C C . ASN A 1 174 ? -3.041 17.836 -25.585 1.00 47.66 174 ASN A C 1
ATOM 1344 O O . ASN A 1 174 ? -2.999 17.304 -26.697 1.00 47.66 174 ASN A O 1
ATOM 1348 N N . THR A 1 175 ? -2.011 17.884 -24.751 1.00 38.62 175 THR A N 1
ATOM 1349 C CA . THR A 1 175 ? -0.922 16.914 -24.718 1.00 38.62 175 THR A CA 1
ATOM 1350 C C . THR A 1 175 ? -1.147 15.999 -23.512 1.00 38.62 175 THR A C 1
ATOM 1352 O O . THR A 1 175 ? -0.485 16.154 -22.497 1.00 38.62 175 THR A O 1
ATOM 1355 N N . ASP A 1 176 ? -2.074 15.038 -23.619 1.00 46.84 176 ASP A N 1
ATOM 1356 C CA . ASP A 1 176 ? -2.202 13.915 -22.665 1.00 46.84 176 ASP A CA 1
ATOM 1357 C C . ASP A 1 176 ? -1.094 12.876 -22.914 1.00 46.84 176 ASP A C 1
ATOM 1359 O O . ASP A 1 176 ? -1.342 11.706 -23.224 1.00 46.84 176 ASP A O 1
ATOM 1363 N N . ARG A 1 177 ? 0.165 13.319 -22.889 1.00 47.88 177 ARG A N 1
ATOM 1364 C CA . ARG A 1 177 ? 1.315 12.417 -22.831 1.00 47.88 177 ARG A CA 1
ATOM 1365 C C . ARG A 1 177 ? 2.544 13.165 -22.329 1.00 47.88 177 ARG A C 1
ATOM 1367 O O . ARG A 1 177 ? 3.190 13.872 -23.099 1.00 47.88 177 ARG A O 1
ATOM 1374 N N . GLY A 1 178 ? 2.865 12.911 -21.066 1.00 41.84 178 GLY A N 1
ATOM 1375 C CA . GLY A 1 178 ? 4.071 13.372 -20.390 1.00 41.84 178 GLY A CA 1
ATOM 1376 C C . GLY A 1 178 ? 3.843 14.677 -19.643 1.00 41.84 178 GLY A C 1
ATOM 1377 O O . GLY A 1 178 ? 3.440 15.657 -20.257 1.00 41.84 178 GLY A O 1
ATOM 1378 N N . GLU A 1 179 ? 4.166 14.658 -18.348 1.00 38.00 179 GLU A N 1
ATOM 1379 C CA . GLU A 1 179 ? 4.123 15.784 -17.402 1.00 38.00 179 GLU A CA 1
ATOM 1380 C C . GLU A 1 179 ? 2.769 16.004 -16.694 1.00 38.00 179 GLU A C 1
ATOM 1382 O O . GLU A 1 179 ? 2.270 17.123 -16.607 1.00 38.00 179 GLU A O 1
ATOM 1387 N N . GLU A 1 180 ? 2.223 14.960 -16.056 1.00 39.66 180 GLU A N 1
ATOM 1388 C CA . GLU A 1 180 ? 1.581 15.157 -14.742 1.00 39.66 180 GLU A CA 1
ATOM 1389 C C . GLU A 1 180 ? 2.688 15.413 -13.709 1.00 39.66 180 GLU A C 1
ATOM 1391 O O . GLU A 1 180 ? 3.036 14.582 -12.878 1.00 39.66 180 GLU A O 1
ATOM 1396 N N . THR A 1 181 ? 3.331 16.572 -13.823 1.00 47.19 181 THR A N 1
ATOM 1397 C CA . THR A 1 181 ? 4.198 17.095 -12.774 1.00 47.19 181 THR A CA 1
ATOM 1398 C C . THR A 1 181 ? 3.281 17.817 -11.803 1.00 47.19 181 THR A C 1
ATOM 1400 O O . THR A 1 181 ? 2.835 18.919 -12.114 1.00 47.19 181 THR A O 1
ATOM 1403 N N . ILE A 1 182 ? 2.940 17.129 -10.708 1.00 42.84 182 ILE A N 1
ATOM 1404 C CA . ILE A 1 182 ? 2.527 17.589 -9.366 1.00 42.84 182 ILE A CA 1
ATOM 1405 C C . ILE A 1 182 ? 1.652 16.468 -8.777 1.00 42.84 182 ILE A C 1
ATOM 1407 O O . ILE A 1 182 ? 0.460 16.395 -9.065 1.00 42.84 182 ILE A O 1
ATOM 1411 N N . VAL A 1 183 ? 2.222 15.613 -7.918 1.00 58.25 183 VAL A N 1
ATOM 1412 C CA . VAL A 1 183 ? 1.439 14.682 -7.080 1.00 58.25 183 VAL A CA 1
ATOM 1413 C C . VAL A 1 183 ? 0.923 15.438 -5.850 1.00 58.25 183 VAL A C 1
ATOM 1415 O O . VAL A 1 183 ? 1.218 15.114 -4.699 1.00 58.25 183 VAL A O 1
ATOM 1418 N N . ALA A 1 184 ? 0.217 16.541 -6.099 1.00 66.31 184 ALA A N 1
ATOM 1419 C CA . ALA A 1 184 ? -0.620 17.124 -5.068 1.00 66.31 184 ALA A CA 1
ATOM 1420 C C . ALA A 1 184 ? -1.832 16.201 -4.901 1.00 66.31 184 ALA A C 1
ATOM 1422 O O . ALA A 1 184 ? -2.354 15.719 -5.911 1.00 66.31 184 ALA A O 1
ATOM 1423 N N . PRO A 1 185 ? -2.295 15.964 -3.664 1.00 71.69 185 PRO A N 1
ATOM 1424 C CA . PRO A 1 185 ? -3.563 15.274 -3.458 1.00 71.69 185 PRO A CA 1
ATOM 1425 C C . PRO A 1 185 ? -4.654 15.970 -4.294 1.00 71.69 185 PRO A C 1
ATOM 1427 O O . PRO A 1 185 ? -4.672 17.210 -4.355 1.00 71.69 185 PRO A O 1
ATOM 1430 N N . PRO A 1 186 ? -5.566 15.230 -4.946 1.00 75.81 186 PRO A N 1
ATOM 1431 C CA . PRO A 1 186 ? -6.705 15.866 -5.590 1.00 75.81 186 PRO A CA 1
ATOM 1432 C C . PRO A 1 186 ? -7.502 16.678 -4.553 1.00 75.81 186 PRO A C 1
ATOM 1434 O O . PRO A 1 186 ? -7.485 16.377 -3.356 1.00 75.81 186 PRO A O 1
ATOM 1437 N N . GLU A 1 187 ? -8.176 17.749 -4.984 1.00 73.12 187 GLU A N 1
ATOM 1438 C CA . GLU A 1 187 ? -8.903 18.623 -4.054 1.00 73.12 187 GLU A CA 1
ATOM 1439 C C . GLU A 1 187 ? -9.924 17.821 -3.230 1.00 73.12 187 GLU A C 1
ATOM 1441 O O . GLU A 1 187 ? -10.843 17.228 -3.789 1.00 73.12 187 GLU A O 1
ATOM 1446 N N . GLY A 1 188 ? -9.776 17.840 -1.902 1.00 68.44 188 GLY A N 1
ATOM 1447 C CA . GLY A 1 188 ? -10.654 17.124 -0.971 1.00 68.44 188 GLY A CA 1
ATOM 1448 C C . GLY A 1 188 ? -10.061 15.841 -0.388 1.00 68.44 188 GLY A C 1
ATOM 1449 O O . GLY A 1 188 ? -10.555 15.398 0.641 1.00 68.44 188 GLY A O 1
ATOM 1450 N N . HIS A 1 189 ? -8.978 15.308 -0.960 1.00 75.44 189 HIS A N 1
ATOM 1451 C CA . HIS A 1 189 ? -8.320 14.119 -0.421 1.00 75.44 189 HIS A CA 1
ATOM 1452 C C . HIS A 1 189 ? -7.443 14.449 0.785 1.00 75.44 189 HIS A C 1
ATOM 1454 O O . HIS A 1 189 ? -6.798 15.503 0.846 1.00 75.44 189 HIS A O 1
ATOM 1460 N N . SER A 1 190 ? -7.401 13.518 1.735 1.00 82.00 190 SER A N 1
ATOM 1461 C CA . SER A 1 190 ? -6.526 13.621 2.892 1.00 82.00 190 SER A CA 1
ATOM 1462 C C . SER A 1 190 ? -5.054 13.419 2.520 1.00 82.00 190 SER A C 1
ATOM 1464 O O . SER A 1 190 ? -4.715 12.618 1.651 1.00 82.00 190 SER A O 1
ATOM 1466 N N . THR A 1 191 ? -4.172 14.144 3.211 1.00 88.06 191 THR A N 1
ATOM 1467 C CA . THR A 1 191 ? -2.712 13.944 3.184 1.00 88.06 191 THR A CA 1
ATOM 1468 C C . THR A 1 191 ? -2.195 13.478 4.536 1.00 88.06 191 THR A C 1
ATOM 1470 O O . THR A 1 191 ? -1.104 13.873 4.956 1.00 88.06 191 THR A O 1
ATOM 1473 N N . ILE A 1 192 ? -3.011 12.747 5.295 1.00 91.25 192 ILE A N 1
ATOM 1474 C CA . ILE A 1 192 ? -2.522 12.182 6.545 1.00 91.25 192 ILE A CA 1
ATOM 1475 C C . ILE A 1 192 ? -1.474 11.108 6.256 1.00 91.25 192 ILE A C 1
ATOM 1477 O O . ILE A 1 192 ? -1.500 10.417 5.238 1.00 91.25 192 ILE A O 1
ATOM 1481 N N . THR A 1 193 ? -0.538 10.998 7.183 1.00 94.62 193 THR A N 1
ATOM 1482 C CA . THR A 1 193 ? 0.453 9.931 7.245 1.00 94.62 193 THR A CA 1
ATOM 1483 C C . THR A 1 193 ? 0.182 9.116 8.504 1.00 94.62 193 THR A C 1
ATOM 1485 O O . THR A 1 193 ? -0.284 9.696 9.487 1.00 94.62 193 THR A O 1
ATOM 1488 N N . PRO A 1 194 ? 0.518 7.822 8.530 1.00 95.94 194 PRO A N 1
ATOM 1489 C CA . PRO A 1 194 ? 0.344 7.005 9.721 1.00 95.94 194 PRO A CA 1
ATOM 1490 C C . PRO A 1 194 ? 1.163 7.534 10.901 1.00 95.94 194 PRO A C 1
ATOM 1492 O O . PRO A 1 194 ? 2.331 7.895 10.758 1.00 95.94 194 PRO A O 1
ATOM 1495 N N . GLU A 1 195 ? 0.564 7.543 12.090 1.00 95.75 195 GLU A N 1
ATOM 1496 C CA . GLU A 1 195 ? 1.231 7.917 13.338 1.00 95.75 195 GLU A CA 1
ATOM 1497 C C . GLU A 1 195 ? 2.259 6.874 13.779 1.00 95.75 195 GLU A C 1
ATOM 1499 O O . GLU A 1 195 ? 3.260 7.217 14.412 1.00 95.75 195 GLU A O 1
ATOM 1504 N N . LEU A 1 196 ? 2.003 5.600 13.474 1.00 95.69 196 LEU A N 1
ATOM 1505 C CA . LEU A 1 196 ? 2.961 4.516 13.649 1.00 95.69 196 LEU A CA 1
ATOM 1506 C C . LEU A 1 196 ? 3.303 3.924 12.287 1.00 95.69 196 LEU A C 1
ATOM 1508 O O . LEU A 1 196 ? 2.434 3.383 11.611 1.00 95.69 196 LEU A O 1
ATOM 1512 N N . TYR A 1 197 ? 4.577 3.974 11.925 1.00 97.06 197 TYR A N 1
ATOM 1513 C CA . TYR A 1 197 ? 5.086 3.397 10.690 1.00 97.06 197 TYR A CA 1
ATOM 1514 C C . TYR A 1 197 ? 6.118 2.315 11.004 1.00 97.06 197 TYR A C 1
ATOM 1516 O O . TYR A 1 197 ? 7.018 2.526 11.820 1.00 97.06 197 TYR A O 1
ATOM 1524 N N . LEU A 1 198 ? 5.969 1.156 10.369 1.00 97.31 198 LEU A N 1
ATOM 1525 C CA . LEU A 1 198 ? 6.904 0.041 10.441 1.00 97.31 198 LEU A CA 1
ATOM 1526 C C . LEU A 1 198 ? 7.388 -0.299 9.033 1.00 97.31 198 LEU A C 1
ATOM 1528 O O . LEU A 1 198 ? 6.594 -0.375 8.101 1.00 97.31 198 LEU A O 1
ATOM 1532 N N . PHE A 1 199 ? 8.686 -0.537 8.901 1.00 97.12 199 PHE A N 1
ATOM 1533 C CA . PHE A 1 199 ? 9.302 -0.979 7.657 1.00 97.12 199 PHE A CA 1
ATOM 1534 C C . PHE A 1 199 ? 9.878 -2.380 7.838 1.00 97.12 199 PHE A C 1
ATOM 1536 O O . PHE A 1 199 ? 10.672 -2.627 8.751 1.00 97.12 199 PHE A O 1
ATOM 1543 N N . GLU A 1 200 ? 9.497 -3.284 6.944 1.00 97.56 200 GLU A N 1
ATOM 1544 C CA . GLU A 1 200 ? 10.089 -4.602 6.801 1.00 97.56 200 GLU A CA 1
ATOM 1545 C C . GLU A 1 200 ? 10.963 -4.654 5.538 1.00 97.56 200 GLU A C 1
ATOM 1547 O O . GLU A 1 200 ? 10.444 -4.529 4.422 1.00 97.56 200 GLU A O 1
ATOM 1552 N N . PRO A 1 201 ? 12.287 -4.853 5.688 1.00 96.94 201 PRO A N 1
ATOM 1553 C CA . PRO A 1 201 ? 13.177 -4.979 4.544 1.00 96.94 201 PRO A CA 1
ATOM 1554 C C . PRO A 1 201 ? 12.932 -6.290 3.796 1.00 96.94 201 PRO A C 1
ATOM 1556 O O . PRO A 1 201 ? 12.339 -7.231 4.335 1.00 96.94 201 PRO A O 1
ATOM 1559 N N . ASP A 1 202 ? 13.467 -6.357 2.576 1.00 95.62 202 ASP A N 1
ATOM 1560 C CA . ASP A 1 202 ? 13.431 -7.578 1.778 1.00 95.62 202 ASP A CA 1
ATOM 1561 C C . ASP A 1 202 ? 14.082 -8.748 2.527 1.00 95.62 202 ASP A C 1
ATOM 1563 O O . ASP A 1 202 ? 15.025 -8.581 3.311 1.00 95.62 202 ASP A O 1
ATOM 1567 N N . ARG A 1 203 ? 13.578 -9.950 2.254 1.00 96.06 203 ARG A N 1
ATOM 1568 C CA . ARG A 1 203 ? 14.087 -11.211 2.799 1.00 96.06 203 ARG A CA 1
ATOM 1569 C C . ARG A 1 203 ? 14.519 -12.092 1.633 1.00 96.06 203 ARG A C 1
ATOM 1571 O O . ARG A 1 203 ? 13.706 -12.893 1.160 1.00 96.06 203 ARG A O 1
ATOM 1578 N N . PRO A 1 204 ? 15.770 -11.972 1.149 1.00 93.56 204 PRO A N 1
ATOM 1579 C CA . PRO A 1 204 ? 16.240 -12.695 -0.033 1.00 93.56 204 PRO A CA 1
ATOM 1580 C C . PRO A 1 204 ? 16.100 -14.218 0.081 1.00 93.56 204 PRO A C 1
ATOM 1582 O O . PRO A 1 204 ? 15.901 -14.905 -0.917 1.00 93.56 204 PRO A O 1
ATOM 1585 N N . GLU A 1 205 ? 16.146 -14.768 1.294 1.00 94.38 205 GLU A N 1
ATOM 1586 C CA . GLU A 1 205 ? 15.908 -16.187 1.562 1.00 94.38 205 GLU A CA 1
ATOM 1587 C C . GLU A 1 205 ? 14.460 -16.641 1.296 1.00 94.38 205 GLU A C 1
ATOM 1589 O O . GLU A 1 205 ? 14.214 -17.831 1.083 1.00 94.38 205 GLU A O 1
ATOM 1594 N N . VAL A 1 206 ? 13.500 -15.710 1.295 1.00 95.31 206 VAL A N 1
ATOM 1595 C CA . VAL A 1 206 ? 12.087 -15.961 0.983 1.00 95.31 206 VAL A CA 1
ATOM 1596 C C . VAL A 1 206 ? 11.760 -15.506 -0.437 1.00 95.31 206 VAL A C 1
ATOM 1598 O O . VAL A 1 206 ? 11.218 -16.298 -1.208 1.00 95.31 206 VAL A O 1
ATOM 1601 N N . PHE A 1 207 ? 12.103 -14.264 -0.784 1.00 96.94 207 PHE A N 1
ATOM 1602 C CA . PHE A 1 207 ? 11.652 -13.588 -2.003 1.00 96.94 207 PHE A CA 1
ATOM 1603 C C . PHE A 1 207 ? 12.714 -13.486 -3.101 1.00 96.94 207 PHE A C 1
ATOM 1605 O O . PHE A 1 207 ? 12.416 -12.997 -4.185 1.00 96.94 207 PHE A O 1
ATOM 1612 N N . GLY A 1 208 ? 13.930 -14.001 -2.891 1.00 95.56 208 GLY A N 1
ATOM 1613 C CA . GLY A 1 208 ? 15.009 -13.909 -3.883 1.00 95.56 208 GLY A CA 1
ATOM 1614 C C . GLY A 1 208 ? 14.681 -14.555 -5.238 1.00 95.56 208 GLY A C 1
ATOM 1615 O O . GLY A 1 208 ? 15.247 -14.172 -6.256 1.00 95.56 208 GLY A O 1
ATOM 1616 N N . ALA A 1 209 ? 13.727 -15.494 -5.285 1.00 95.94 209 ALA A N 1
ATOM 1617 C CA . ALA A 1 209 ? 13.231 -16.077 -6.537 1.00 95.94 209 ALA A CA 1
ATOM 1618 C C . ALA A 1 209 ? 12.462 -15.074 -7.422 1.00 95.94 209 ALA A C 1
ATOM 1620 O O . ALA A 1 209 ? 12.358 -15.283 -8.627 1.00 95.94 209 ALA A O 1
ATOM 1621 N N . ILE A 1 210 ? 11.950 -13.995 -6.828 1.00 96.25 210 ILE A N 1
ATOM 1622 C CA . ILE A 1 210 ? 11.201 -12.914 -7.480 1.00 96.25 210 ILE A CA 1
ATOM 1623 C C . ILE A 1 210 ? 11.871 -11.555 -7.228 1.00 96.25 210 ILE A C 1
ATOM 1625 O O . ILE A 1 210 ? 11.205 -10.526 -7.163 1.00 96.25 210 ILE A O 1
ATOM 1629 N N . GLU A 1 211 ? 13.199 -11.533 -7.072 1.00 97.31 211 GLU A N 1
ATOM 1630 C CA . GLU A 1 211 ? 13.970 -10.298 -6.860 1.00 97.31 211 GLU A CA 1
ATOM 1631 C C . GLU A 1 211 ? 13.788 -9.294 -8.007 1.00 97.31 211 GLU A C 1
ATOM 1633 O O . GLU A 1 211 ? 13.786 -8.091 -7.778 1.00 97.31 211 GLU A O 1
ATOM 1638 N N . ASN A 1 212 ? 13.626 -9.793 -9.235 1.00 97.19 212 ASN A N 1
ATOM 1639 C CA . ASN A 1 212 ? 13.449 -8.991 -10.440 1.00 97.19 212 ASN A CA 1
ATOM 1640 C C . ASN A 1 212 ? 12.139 -9.376 -11.119 1.00 97.19 212 ASN A C 1
ATOM 1642 O O . ASN A 1 212 ? 11.832 -10.567 -11.240 1.00 97.19 212 ASN A O 1
ATOM 1646 N N . ARG A 1 213 ? 11.424 -8.381 -11.639 1.00 96.38 213 ARG A N 1
ATOM 1647 C CA . ARG A 1 213 ? 10.257 -8.615 -12.480 1.00 96.38 213 ARG A CA 1
ATOM 1648 C C . ARG A 1 213 ? 10.665 -9.224 -13.826 1.00 96.38 213 ARG A C 1
ATOM 1650 O O . ARG A 1 213 ? 11.545 -8.674 -14.492 1.00 96.38 213 ARG A O 1
ATOM 1657 N N . PRO A 1 214 ? 10.022 -10.310 -14.287 1.00 92.50 214 PRO A N 1
ATOM 1658 C CA . PRO A 1 214 ? 10.251 -10.837 -15.629 1.00 92.50 214 PRO A CA 1
ATOM 1659 C C . PRO A 1 214 ? 9.825 -9.846 -16.727 1.00 92.50 214 PRO A C 1
ATOM 1661 O O . PRO A 1 214 ? 8.772 -9.221 -16.632 1.00 92.50 214 PRO A O 1
ATOM 1664 N N . ASP A 1 215 ? 10.593 -9.763 -17.819 1.00 88.19 215 ASP A N 1
ATOM 1665 C CA . ASP A 1 215 ? 10.308 -8.850 -18.945 1.00 88.19 215 ASP A CA 1
ATOM 1666 C C . ASP A 1 215 ? 8.940 -9.100 -19.621 1.00 88.19 215 ASP A C 1
ATOM 1668 O O . ASP A 1 215 ? 8.351 -8.179 -20.187 1.00 88.19 215 ASP A O 1
ATOM 1672 N N . ASP A 1 216 ? 8.443 -10.341 -19.573 1.00 87.06 216 ASP A N 1
ATOM 1673 C CA . ASP A 1 216 ? 7.222 -10.799 -20.254 1.00 87.06 216 ASP A CA 1
ATOM 1674 C C . ASP A 1 216 ? 6.083 -11.148 -19.265 1.00 87.06 216 ASP A C 1
ATOM 1676 O O . ASP A 1 216 ? 5.252 -12.012 -19.556 1.00 87.06 216 ASP A O 1
ATOM 1680 N N . VAL A 1 217 ? 6.051 -10.523 -18.081 1.00 87.00 217 VAL A N 1
ATOM 1681 C CA . VAL A 1 217 ? 4.993 -10.773 -17.086 1.00 87.00 217 VAL A CA 1
ATOM 1682 C C . VAL A 1 217 ? 3.662 -10.140 -17.505 1.00 87.00 217 VAL A C 1
ATOM 1684 O O . VAL A 1 217 ? 3.613 -9.038 -18.060 1.00 87.00 217 VAL A O 1
ATOM 1687 N N . GLU A 1 218 ? 2.562 -10.849 -17.257 1.00 88.81 218 GLU A N 1
ATOM 1688 C CA . GLU A 1 218 ? 1.224 -10.282 -17.417 1.00 88.81 218 GLU A CA 1
ATOM 1689 C C . GLU A 1 218 ? 0.939 -9.338 -16.234 1.00 88.81 218 GLU A C 1
ATOM 1691 O O . GLU A 1 218 ? 1.213 -9.723 -15.097 1.00 88.81 218 GLU A O 1
ATOM 1696 N N . PRO A 1 219 ? 0.419 -8.115 -16.463 1.00 91.12 219 PRO A N 1
ATOM 1697 C CA . PRO A 1 219 ? 0.069 -7.208 -15.374 1.00 91.12 219 PRO A CA 1
ATOM 1698 C C . PRO A 1 219 ? -0.891 -7.851 -14.372 1.00 91.12 219 PRO A C 1
ATOM 1700 O O . PRO A 1 219 ? -1.726 -8.678 -14.749 1.00 91.12 219 PRO A O 1
ATOM 1703 N N . MET A 1 220 ? -0.822 -7.418 -13.110 1.00 95.12 220 MET A N 1
ATOM 1704 C CA . MET A 1 220 ? -1.759 -7.877 -12.087 1.00 95.12 220 MET A CA 1
ATOM 1705 C C . MET A 1 220 ? -3.209 -7.628 -12.519 1.00 95.12 220 MET A C 1
ATOM 1707 O O . MET A 1 220 ? -3.531 -6.651 -13.200 1.00 95.12 220 MET A O 1
ATOM 1711 N N . THR A 1 221 ? -4.107 -8.505 -12.081 1.00 95.94 221 THR A N 1
ATOM 1712 C CA . THR A 1 221 ? -5.550 -8.337 -12.258 1.00 95.94 221 THR A CA 1
ATOM 1713 C C . THR A 1 221 ? -6.247 -8.377 -10.909 1.00 95.94 221 THR A C 1
ATOM 1715 O O . THR A 1 221 ? -5.764 -8.998 -9.965 1.00 95.94 221 THR A O 1
ATOM 1718 N N . ASP A 1 222 ? -7.408 -7.734 -10.820 1.00 95.38 222 ASP A N 1
ATOM 1719 C CA . ASP A 1 222 ? -8.218 -7.747 -9.599 1.00 95.38 222 ASP A CA 1
ATOM 1720 C C . ASP A 1 222 ? -8.567 -9.184 -9.168 1.00 95.38 222 ASP A C 1
ATOM 1722 O O . ASP A 1 222 ? -8.391 -9.555 -8.011 1.00 95.38 222 ASP A O 1
ATOM 1726 N N . GLU A 1 223 ? -8.938 -10.036 -10.130 1.00 94.50 223 GLU A N 1
ATOM 1727 C CA . GLU A 1 223 ? -9.252 -11.448 -9.884 1.00 94.50 223 GLU A CA 1
ATOM 1728 C C . GLU A 1 223 ? -8.034 -12.242 -9.389 1.00 94.50 223 GLU A C 1
ATOM 1730 O O . GLU A 1 223 ? -8.185 -13.083 -8.506 1.00 94.50 223 GLU A O 1
ATOM 1735 N N . SER A 1 224 ? -6.833 -11.982 -9.919 1.00 93.31 224 SER A N 1
ATOM 1736 C CA . SER A 1 224 ? -5.626 -12.701 -9.493 1.00 93.31 224 SER A CA 1
ATOM 1737 C C . SER A 1 224 ? -5.132 -12.269 -8.114 1.00 93.31 224 SER A C 1
ATOM 1739 O O . SER A 1 224 ? -4.644 -13.112 -7.368 1.00 93.31 224 SER A O 1
ATOM 1741 N N . VAL A 1 225 ? -5.245 -10.979 -7.778 1.00 96.12 225 VAL A N 1
ATOM 1742 C CA . VAL A 1 225 ? -4.745 -10.439 -6.504 1.00 96.12 225 VAL A CA 1
ATOM 1743 C C . VAL A 1 225 ? -5.765 -10.616 -5.384 1.00 96.12 225 VAL A C 1
ATOM 1745 O O . VAL A 1 225 ? -5.409 -11.113 -4.321 1.00 96.12 225 VAL A O 1
ATOM 1748 N N . PHE A 1 226 ? -7.025 -10.233 -5.613 1.00 97.19 226 PHE A N 1
ATOM 1749 C CA . PHE A 1 226 ? -8.047 -10.149 -4.566 1.00 97.19 226 PHE A CA 1
ATOM 1750 C C . PHE A 1 226 ? -9.096 -11.264 -4.618 1.00 97.19 226 PHE A C 1
ATOM 1752 O O . PHE A 1 226 ? -9.741 -11.538 -3.610 1.00 97.19 226 PHE A O 1
ATOM 1759 N N . GLY A 1 227 ? -9.243 -11.964 -5.746 1.00 94.31 227 GLY A N 1
ATOM 1760 C CA . GLY A 1 227 ? -10.194 -13.075 -5.876 1.00 94.31 227 GLY A CA 1
ATOM 1761 C C . 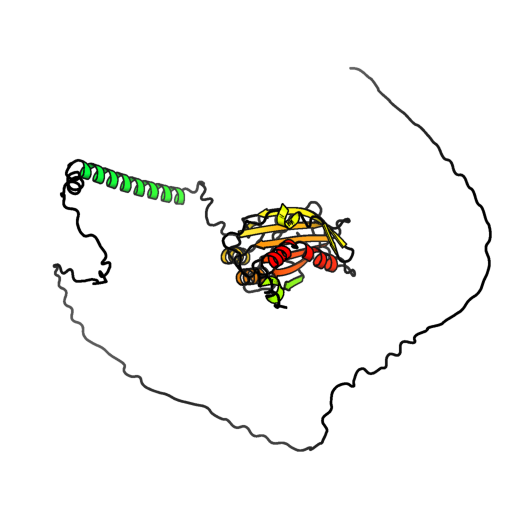GLY A 1 227 ? -10.014 -14.204 -4.843 1.00 94.31 227 GLY A C 1
ATOM 1762 O O . GLY A 1 227 ? -11.020 -14.703 -4.338 1.00 94.31 227 GLY A O 1
ATOM 1763 N N . PRO A 1 228 ? -8.779 -14.623 -4.496 1.00 94.56 228 PRO A N 1
ATOM 1764 C CA . PRO A 1 228 ? -8.542 -15.652 -3.476 1.00 94.56 228 PRO A CA 1
ATOM 1765 C C . PRO A 1 228 ? -8.651 -15.165 -2.023 1.00 94.56 228 PRO A C 1
ATOM 1767 O O . PRO A 1 228 ? -8.556 -15.986 -1.112 1.00 94.56 228 PRO A O 1
ATOM 1770 N N . VAL A 1 229 ? -8.769 -13.853 -1.807 1.00 95.88 229 VAL A N 1
ATOM 1771 C CA . VAL A 1 229 ? -8.640 -13.189 -0.500 1.00 95.88 229 VAL A CA 1
ATOM 1772 C C . VAL A 1 229 ? -9.749 -12.155 -0.287 1.00 95.88 229 VAL A C 1
ATOM 1774 O O . VAL A 1 229 ? -9.537 -11.128 0.346 1.00 95.88 229 VAL A O 1
ATOM 1777 N N . ASP A 1 230 ? -10.955 -12.429 -0.790 1.00 96.25 230 ASP A N 1
ATOM 1778 C CA . ASP A 1 230 ? -12.153 -11.609 -0.542 1.00 96.25 230 ASP A CA 1
ATOM 1779 C C . ASP A 1 230 ? -12.514 -11.523 0.956 1.00 96.25 230 ASP A C 1
ATOM 1781 O O . ASP A 1 230 ? -13.188 -10.592 1.407 1.00 96.25 230 ASP A O 1
ATOM 1785 N N . GLU A 1 231 ? -12.005 -12.474 1.736 1.00 97.25 231 GLU A N 1
ATOM 1786 C CA . GLU A 1 231 ? -12.059 -12.542 3.186 1.00 97.25 231 GLU A CA 1
ATOM 1787 C C . GLU A 1 231 ? -10.672 -12.863 3.766 1.00 97.25 231 GLU A C 1
ATOM 1789 O O . GLU A 1 231 ? -10.027 -13.840 3.382 1.00 97.25 231 GLU A O 1
ATOM 1794 N N . LEU A 1 232 ? -10.237 -12.072 4.750 1.00 96.81 232 LEU A N 1
ATOM 1795 C CA . LEU A 1 232 ? -9.031 -12.318 5.540 1.00 96.81 232 LEU A CA 1
ATOM 1796 C C . LEU A 1 232 ? -9.446 -12.780 6.938 1.00 96.81 232 LEU A C 1
ATOM 1798 O O . LEU A 1 232 ? -10.091 -12.025 7.663 1.00 96.81 232 LEU A O 1
ATOM 1802 N N . ASP A 1 233 ? -9.065 -13.992 7.338 1.00 95.12 233 ASP A N 1
ATOM 1803 C CA . ASP A 1 233 ? -9.347 -14.535 8.674 1.00 95.12 233 ASP A CA 1
ATOM 1804 C C . ASP A 1 233 ? -8.050 -14.975 9.353 1.00 95.12 233 ASP A C 1
ATOM 1806 O O . ASP A 1 233 ? -7.388 -15.936 8.944 1.00 95.12 233 ASP A O 1
ATOM 1810 N N . MET A 1 234 ? -7.675 -14.255 10.410 1.00 92.75 234 MET A N 1
ATOM 1811 C CA . MET A 1 234 ? -6.528 -14.601 11.234 1.00 92.75 234 MET A CA 1
ATOM 1812 C C . MET A 1 234 ? -6.723 -14.117 12.670 1.00 92.75 234 MET A C 1
ATOM 1814 O O . MET A 1 234 ? -7.363 -13.104 12.935 1.00 92.75 234 MET A O 1
ATOM 1818 N N . ALA A 1 235 ? -6.154 -14.847 13.634 1.00 88.62 235 ALA A N 1
ATOM 1819 C CA . ALA A 1 235 ? -6.144 -14.455 15.047 1.00 88.62 235 ALA A CA 1
ATOM 1820 C C . ALA A 1 235 ? -7.541 -14.133 15.638 1.00 88.62 235 ALA A C 1
ATOM 1822 O O . ALA A 1 235 ? -7.656 -13.391 16.612 1.00 88.62 235 ALA A O 1
ATOM 1823 N N . GLY A 1 236 ? -8.607 -14.722 15.079 1.00 90.44 236 GLY A N 1
ATOM 1824 C CA . GLY A 1 236 ? -9.988 -14.512 15.520 1.00 90.44 236 GLY A CA 1
ATOM 1825 C C . GLY A 1 236 ? -10.615 -13.192 15.059 1.00 90.44 236 GLY A C 1
ATOM 1826 O O . GLY A 1 236 ? -11.699 -12.848 15.535 1.00 90.44 236 GLY A O 1
ATOM 1827 N N . MET A 1 237 ? -9.957 -12.464 14.155 1.00 95.50 237 MET A N 1
ATOM 1828 C CA . MET A 1 237 ? -10.498 -11.306 13.455 1.00 95.50 237 MET A CA 1
ATOM 1829 C C . MET A 1 237 ? -10.688 -11.655 11.983 1.00 95.50 237 MET A C 1
ATOM 1831 O O . MET A 1 237 ? -9.806 -12.227 11.347 1.00 95.50 237 MET A O 1
ATOM 1835 N N . LYS A 1 238 ? -11.848 -11.264 11.461 1.00 97.50 238 LYS A N 1
ATOM 1836 C CA . LYS A 1 238 ? -12.217 -11.429 10.065 1.00 97.50 238 LYS A CA 1
ATOM 1837 C C . LYS A 1 238 ? -12.411 -10.056 9.430 1.00 97.50 238 LYS A C 1
ATOM 1839 O O . LYS A 1 238 ? -13.187 -9.263 9.966 1.00 97.50 238 LYS A O 1
ATOM 1844 N N . LEU A 1 239 ? -11.735 -9.810 8.313 1.00 98.00 239 LEU A N 1
ATOM 1845 C CA . LEU A 1 239 ? -11.877 -8.615 7.486 1.00 98.00 239 LEU A CA 1
ATOM 1846 C C . LEU A 1 239 ? -12.458 -9.009 6.120 1.00 98.00 239 LEU A C 1
ATOM 1848 O O . LEU A 1 239 ? -11.994 -9.964 5.505 1.00 98.00 239 LEU A O 1
ATOM 1852 N N . GLU A 1 240 ? -13.473 -8.290 5.655 1.00 97.75 240 GLU A N 1
ATOM 1853 C CA . GLU A 1 240 ? -14.155 -8.521 4.377 1.00 97.75 240 GLU A CA 1
ATOM 1854 C C . GLU A 1 240 ? -13.802 -7.405 3.391 1.00 97.75 240 GLU A C 1
ATOM 1856 O O . GLU A 1 240 ? -13.845 -6.222 3.751 1.00 97.75 240 GLU A O 1
ATOM 1861 N N . LEU A 1 241 ? -13.459 -7.777 2.155 1.00 97.69 241 LEU A N 1
ATOM 1862 C CA . LEU A 1 241 ? -13.127 -6.837 1.089 1.00 97.69 241 LEU A CA 1
ATOM 1863 C C . LEU A 1 241 ? -14.363 -6.013 0.705 1.00 97.69 241 LEU A C 1
ATOM 1865 O O . LEU A 1 241 ? -15.390 -6.557 0.300 1.00 97.69 241 LEU A O 1
ATOM 1869 N N . GLN A 1 242 ? -14.248 -4.692 0.808 1.00 96.12 242 GLN A N 1
ATOM 1870 C CA . GLN A 1 242 ? -15.308 -3.746 0.454 1.00 96.12 242 GLN A CA 1
ATOM 1871 C C . GLN A 1 242 ? -15.140 -3.235 -0.975 1.00 96.12 242 GLN A C 1
ATOM 1873 O O . GLN A 1 242 ? -16.090 -3.224 -1.756 1.00 96.12 242 GLN A O 1
ATOM 1878 N N . GLU A 1 243 ? -13.918 -2.830 -1.318 1.00 95.38 243 GLU A N 1
ATOM 1879 C CA . GLU A 1 243 ? -13.574 -2.273 -2.624 1.00 95.38 243 GLU A CA 1
ATOM 1880 C C . GLU A 1 243 ? -12.154 -2.666 -3.019 1.00 95.38 243 GLU A C 1
ATOM 1882 O O . GLU A 1 243 ? -11.244 -2.653 -2.186 1.00 95.38 243 GLU A O 1
ATOM 1887 N N . SER A 1 244 ? -11.947 -2.939 -4.303 1.00 97.06 244 SER A N 1
ATOM 1888 C CA . SER A 1 244 ? -10.637 -3.224 -4.876 1.00 97.06 244 SER A CA 1
ATOM 1889 C C . SER A 1 244 ? -10.471 -2.578 -6.246 1.00 97.06 244 SER A C 1
ATOM 1891 O O . SER A 1 244 ? -11.437 -2.342 -6.977 1.00 97.06 244 SER A O 1
ATOM 1893 N N . GLU A 1 245 ? -9.225 -2.266 -6.584 1.00 96.38 245 GLU A N 1
ATOM 1894 C CA . GLU A 1 245 ? -8.842 -1.807 -7.911 1.00 96.38 245 GLU A CA 1
ATOM 1895 C C . GLU A 1 245 ? -7.430 -2.272 -8.273 1.00 96.38 245 GLU A C 1
ATOM 1897 O O . GLU A 1 245 ? -6.576 -2.470 -7.406 1.00 96.38 245 GLU A O 1
ATOM 1902 N N . VAL A 1 246 ? -7.175 -2.383 -9.577 1.00 97.69 246 VAL A N 1
ATOM 1903 C CA . VAL A 1 246 ? -5.826 -2.482 -10.139 1.00 97.69 246 VAL A CA 1
ATOM 1904 C C . VAL A 1 246 ? -5.658 -1.388 -11.183 1.00 97.69 246 VAL A C 1
ATOM 1906 O O . VAL A 1 246 ? -6.520 -1.205 -12.045 1.00 97.69 246 VAL A O 1
ATOM 1909 N N . THR A 1 247 ? -4.553 -0.652 -11.103 1.00 96.88 247 THR A N 1
ATOM 1910 C CA . THR A 1 247 ? -4.260 0.498 -11.963 1.00 96.88 247 THR A CA 1
ATOM 1911 C C . THR A 1 247 ? -2.853 0.416 -12.541 1.00 96.88 247 THR A C 1
ATOM 1913 O O . THR A 1 247 ? -1.913 0.026 -11.860 1.00 96.88 247 THR A O 1
ATOM 1916 N N . GLU A 1 248 ? -2.688 0.832 -13.796 1.00 96.12 248 GLU A N 1
ATOM 1917 C CA . GLU A 1 248 ? -1.372 1.016 -14.435 1.00 96.12 248 GLU A CA 1
ATOM 1918 C C . GLU A 1 248 ? -0.737 2.370 -14.061 1.00 96.12 248 GLU A C 1
ATOM 1920 O O . GLU A 1 248 ? 0.403 2.662 -14.405 1.00 96.12 248 GLU A O 1
ATOM 1925 N N . SER A 1 249 ? -1.484 3.246 -13.381 1.00 94.56 249 SER A N 1
ATOM 1926 C CA . SER A 1 249 ? -1.027 4.576 -12.970 1.00 94.56 249 SER A CA 1
ATOM 1927 C C . SER A 1 249 ? -0.667 4.578 -11.488 1.00 94.56 249 SER A C 1
ATOM 1929 O O . SER A 1 249 ? -1.407 5.119 -10.674 1.00 94.56 249 SER A O 1
ATOM 1931 N N . CYS A 1 250 ? 0.469 3.983 -11.118 1.00 97.19 250 CYS A N 1
ATOM 1932 C CA . CYS A 1 250 ? 0.874 3.838 -9.710 1.00 97.19 250 CYS A CA 1
ATOM 1933 C C . CYS A 1 250 ? 0.900 5.168 -8.937 1.00 97.19 250 CYS A C 1
ATOM 1935 O O . CYS A 1 250 ? 0.510 5.224 -7.773 1.00 97.19 250 CYS A O 1
ATOM 1937 N N . THR A 1 251 ? 1.292 6.259 -9.600 1.00 96.25 251 THR A N 1
ATOM 1938 C CA . THR A 1 251 ? 1.331 7.606 -9.010 1.00 96.25 251 THR A CA 1
ATOM 1939 C C . THR A 1 251 ? -0.051 8.161 -8.662 1.00 96.25 251 THR A C 1
ATOM 1941 O O . THR A 1 251 ? -0.140 9.094 -7.875 1.00 96.25 251 THR A O 1
ATOM 1944 N N . SER A 1 252 ? -1.133 7.589 -9.203 1.00 94.50 252 SER A N 1
ATOM 1945 C CA . SER A 1 252 ? -2.511 7.978 -8.865 1.00 94.50 252 SER A CA 1
ATOM 1946 C C . SER A 1 252 ? -2.973 7.479 -7.493 1.00 94.50 252 SER A C 1
ATOM 1948 O O . SER A 1 252 ? -3.992 7.950 -7.001 1.00 94.50 252 SER A O 1
ATOM 1950 N N . LEU A 1 253 ? -2.231 6.552 -6.872 1.00 95.81 253 LEU A N 1
ATOM 1951 C CA . LEU A 1 253 ? -2.534 6.003 -5.545 1.00 95.81 253 LEU A CA 1
ATOM 1952 C C . LEU A 1 253 ? -1.773 6.698 -4.414 1.00 95.81 253 LEU A C 1
ATOM 1954 O O . LEU A 1 253 ? -1.927 6.318 -3.255 1.00 95.81 253 LEU A O 1
ATOM 1958 N N . VAL A 1 254 ? -0.921 7.673 -4.727 1.00 96.44 254 VAL A N 1
ATOM 1959 C CA . VAL A 1 254 ? -0.050 8.337 -3.754 1.00 96.44 254 VAL A CA 1
ATOM 1960 C C . VAL A 1 254 ? -0.158 9.848 -3.865 1.00 96.44 254 VAL A C 1
ATOM 1962 O O . VAL A 1 254 ? -0.594 10.390 -4.877 1.00 96.44 254 VAL A O 1
ATOM 1965 N N . TRP A 1 255 ? 0.272 10.530 -2.815 1.00 95.06 255 TRP A N 1
ATOM 1966 C CA . TRP A 1 255 ? 0.587 11.951 -2.824 1.00 95.06 255 TRP A CA 1
ATOM 1967 C C . TRP A 1 255 ? 2.038 12.156 -2.382 1.00 95.06 255 TRP A C 1
ATOM 1969 O O . TRP A 1 255 ? 2.621 11.301 -1.718 1.00 95.06 255 TRP A O 1
ATOM 1979 N N . GLY A 1 256 ? 2.623 13.296 -2.749 1.00 94.12 256 GLY A N 1
ATOM 1980 C CA . GLY A 1 256 ? 4.028 13.606 -2.475 1.00 94.12 256 GLY A CA 1
ATOM 1981 C C . GLY A 1 256 ? 4.910 13.431 -3.710 1.00 94.12 256 GLY A C 1
ATOM 1982 O O . GLY A 1 256 ? 4.861 12.419 -4.406 1.00 94.12 256 GLY A O 1
ATOM 1983 N N . GLU A 1 257 ? 5.707 14.459 -4.000 1.00 91.75 257 GLU A N 1
ATOM 1984 C CA . GLU A 1 257 ? 6.496 14.554 -5.234 1.00 91.75 257 GLU A CA 1
ATOM 1985 C C . GLU A 1 257 ? 7.610 13.503 -5.296 1.00 91.75 257 GLU A C 1
ATOM 1987 O O . GLU A 1 257 ? 7.705 12.785 -6.287 1.00 91.75 257 GLU A O 1
ATOM 1992 N N . GLU A 1 258 ? 8.394 13.356 -4.225 1.00 94.06 258 GLU A N 1
ATOM 1993 C CA . GLU A 1 258 ? 9.510 12.401 -4.175 1.00 94.06 258 GLU A CA 1
ATOM 1994 C C . GLU A 1 258 ? 9.027 10.945 -4.193 1.00 94.06 258 GLU A C 1
ATOM 1996 O O . GLU A 1 258 ? 9.613 10.113 -4.880 1.00 94.06 258 GLU A O 1
ATOM 2001 N N . LEU A 1 259 ? 7.918 10.630 -3.509 1.00 96.81 259 LEU A N 1
ATOM 2002 C CA . LEU A 1 259 ? 7.308 9.297 -3.568 1.00 96.81 259 LEU A CA 1
ATOM 2003 C C . LEU A 1 259 ? 6.804 8.980 -4.983 1.00 96.81 259 LEU A C 1
ATOM 2005 O O . LEU A 1 259 ? 7.052 7.896 -5.511 1.00 96.81 259 LEU A O 1
ATOM 2009 N N . GLY A 1 260 ? 6.142 9.944 -5.629 1.00 96.31 260 GLY A N 1
ATOM 2010 C CA . GLY A 1 260 ? 5.731 9.816 -7.023 1.00 96.31 260 GLY A CA 1
ATOM 2011 C C . GLY A 1 260 ? 6.915 9.599 -7.966 1.00 96.31 260 GLY A C 1
ATOM 2012 O O . GLY A 1 260 ? 6.858 8.726 -8.830 1.00 96.31 260 GLY A O 1
ATOM 2013 N N . GLN A 1 261 ? 8.003 10.351 -7.783 1.00 95.81 261 GLN A N 1
ATOM 2014 C CA . GLN A 1 261 ? 9.220 10.206 -8.580 1.00 95.81 261 GLN A CA 1
ATOM 2015 C C . GLN A 1 261 ? 9.897 8.851 -8.344 1.00 95.81 261 GLN A C 1
ATOM 2017 O O . GLN A 1 261 ? 10.288 8.197 -9.307 1.00 95.81 261 GLN A O 1
ATOM 2022 N N . SER A 1 262 ? 9.958 8.385 -7.096 1.00 97.75 262 SER A N 1
ATOM 2023 C CA . SER A 1 262 ? 10.523 7.081 -6.748 1.00 97.75 262 SER A CA 1
ATOM 2024 C C . SER A 1 262 ? 9.780 5.929 -7.439 1.00 97.75 262 SER A C 1
ATOM 2026 O O . SER A 1 262 ? 10.415 5.040 -8.003 1.00 97.75 262 SER A O 1
ATOM 2028 N N . LEU A 1 263 ? 8.442 5.981 -7.518 1.00 98.38 263 LEU A N 1
ATOM 2029 C CA . LEU A 1 263 ? 7.646 4.998 -8.273 1.00 98.38 263 LEU A CA 1
ATOM 2030 C C . LEU A 1 263 ? 7.966 4.994 -9.778 1.00 98.38 263 LEU A C 1
ATOM 2032 O O . LEU A 1 263 ? 7.947 3.936 -10.414 1.00 98.38 263 LEU A O 1
ATOM 2036 N N . LEU A 1 264 ? 8.240 6.167 -10.358 1.00 97.69 264 LEU A N 1
ATOM 2037 C CA . LEU A 1 264 ? 8.640 6.287 -11.763 1.00 97.69 264 LEU A CA 1
ATOM 2038 C C . LEU A 1 264 ? 10.047 5.725 -11.989 1.00 97.69 264 LEU A C 1
ATOM 2040 O O . LEU A 1 264 ? 10.258 4.985 -12.950 1.00 97.69 264 LEU A O 1
ATOM 2044 N N . ASP A 1 265 ? 10.987 6.041 -11.100 1.00 97.88 265 ASP A N 1
ATOM 2045 C CA . ASP A 1 265 ? 12.375 5.578 -11.176 1.00 97.88 265 ASP A CA 1
ATOM 204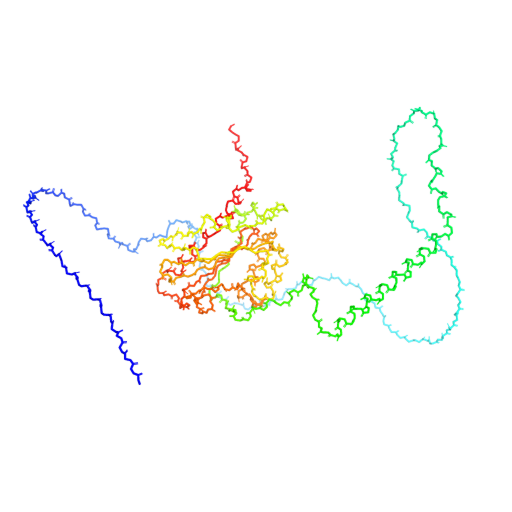6 C C . ASP A 1 265 ? 12.473 4.054 -10.991 1.00 97.88 265 ASP A C 1
ATOM 2048 O O . ASP A 1 265 ? 13.228 3.391 -11.707 1.00 97.88 265 ASP A O 1
ATOM 2052 N N . ALA A 1 266 ? 11.630 3.487 -10.122 1.00 98.25 266 ALA A N 1
ATOM 2053 C CA . ALA A 1 266 ? 11.465 2.047 -9.919 1.00 98.25 266 ALA A CA 1
ATOM 2054 C C . ALA A 1 266 ? 10.640 1.349 -11.025 1.00 98.25 266 ALA A C 1
ATOM 2056 O O . ALA A 1 266 ? 10.338 0.160 -10.923 1.00 98.25 266 ALA A O 1
ATOM 2057 N N . ASN A 1 267 ? 10.271 2.066 -12.097 1.00 97.19 267 ASN A N 1
ATOM 2058 C CA . ASN A 1 267 ? 9.510 1.562 -13.247 1.00 97.19 267 ASN A CA 1
ATOM 2059 C C . ASN A 1 267 ? 8.253 0.770 -12.846 1.00 97.19 267 ASN A C 1
ATOM 2061 O O . ASN A 1 267 ? 8.033 -0.351 -13.329 1.00 97.19 267 ASN A O 1
ATOM 2065 N N . CYS A 1 268 ? 7.436 1.354 -11.964 1.00 98.12 268 CYS A N 1
ATOM 2066 C CA . CYS A 1 268 ? 6.180 0.745 -11.541 1.00 98.12 268 CYS A CA 1
ATOM 2067 C C . CYS A 1 268 ? 5.282 0.418 -12.746 1.00 98.12 268 CYS A C 1
ATOM 2069 O O . CYS A 1 268 ? 4.979 1.301 -13.551 1.00 98.12 268 CYS A O 1
ATOM 2071 N N . LEU A 1 269 ? 4.892 -0.854 -12.890 1.00 97.25 269 LEU A N 1
ATOM 2072 C CA . LEU A 1 269 ? 4.076 -1.333 -14.014 1.00 97.25 269 LEU A CA 1
ATOM 2073 C C . LEU A 1 269 ? 2.587 -1.197 -13.713 1.00 97.25 269 LEU A C 1
ATOM 2075 O O . LEU A 1 269 ? 1.815 -0.757 -14.562 1.00 97.25 269 LEU A O 1
ATOM 2079 N N . ASN A 1 270 ? 2.188 -1.614 -12.518 1.00 97.62 270 ASN A N 1
ATOM 2080 C CA . ASN A 1 270 ? 0.825 -1.530 -12.028 1.00 97.62 270 ASN A CA 1
ATOM 2081 C C . ASN A 1 270 ? 0.827 -1.552 -10.489 1.00 97.62 270 ASN A C 1
ATOM 2083 O O . ASN A 1 270 ? 1.840 -1.829 -9.846 1.00 97.62 270 ASN A O 1
ATOM 2087 N N . ALA A 1 271 ? -0.311 -1.218 -9.897 1.00 98.44 271 ALA A N 1
ATOM 2088 C CA . ALA A 1 271 ? -0.533 -1.326 -8.468 1.00 98.44 271 ALA A CA 1
ATOM 2089 C C . ALA A 1 271 ? -1.940 -1.857 -8.199 1.00 98.44 271 ALA A C 1
ATOM 2091 O O . ALA A 1 271 ? -2.900 -1.450 -8.857 1.00 98.44 271 ALA A O 1
ATOM 2092 N N . ALA A 1 272 ? -2.052 -2.756 -7.228 1.00 98.25 272 ALA A N 1
ATOM 2093 C CA . ALA A 1 272 ? -3.312 -3.312 -6.758 1.00 98.25 272 ALA A CA 1
ATOM 2094 C C . ALA A 1 272 ? -3.630 -2.731 -5.383 1.00 98.25 272 ALA A C 1
ATOM 2096 O O . ALA A 1 272 ? -2.755 -2.687 -4.523 1.00 98.25 272 ALA A O 1
ATOM 2097 N N . SER A 1 273 ? -4.862 -2.286 -5.151 1.00 98.12 273 SER A N 1
ATOM 2098 C CA . SER A 1 273 ? -5.246 -1.720 -3.863 1.00 98.12 273 SER A CA 1
ATOM 2099 C C . SER A 1 273 ? -6.641 -2.155 -3.435 1.00 98.12 273 SER A C 1
ATOM 2101 O O . SER A 1 273 ? -7.612 -1.978 -4.166 1.00 98.12 273 SER A O 1
ATOM 2103 N N . GLY A 1 274 ? -6.745 -2.692 -2.223 1.00 97.81 274 GLY A N 1
ATOM 2104 C CA . GLY A 1 274 ? -7.976 -3.208 -1.632 1.00 97.81 274 GLY A CA 1
ATOM 2105 C C . GLY A 1 274 ? -8.263 -2.544 -0.293 1.00 97.81 274 GLY A C 1
ATOM 2106 O O . GLY A 1 274 ? -7.338 -2.177 0.430 1.00 97.81 274 GLY A O 1
ATOM 2107 N N . VAL A 1 275 ? -9.539 -2.396 0.051 1.00 97.88 275 VAL A N 1
ATOM 2108 C CA . VAL A 1 275 ? -9.960 -1.927 1.373 1.00 97.88 275 VAL A CA 1
ATOM 2109 C C . VAL A 1 275 ? -10.862 -2.956 2.018 1.00 97.88 275 VAL A C 1
ATOM 2111 O O . VAL A 1 275 ? -11.842 -3.395 1.420 1.00 97.88 275 VAL A O 1
ATOM 2114 N N . TYR A 1 276 ? -10.537 -3.301 3.256 1.00 98.06 276 TYR A N 1
ATOM 2115 C CA . TYR A 1 276 ? -11.244 -4.279 4.057 1.00 98.06 276 TYR A CA 1
ATOM 2116 C C . TYR A 1 276 ? -11.806 -3.640 5.322 1.00 98.06 276 TYR A C 1
ATOM 2118 O O . TYR A 1 276 ? -11.168 -2.765 5.912 1.00 98.06 276 TYR A O 1
ATOM 2126 N N . THR A 1 277 ? -12.957 -4.125 5.778 1.00 97.31 277 THR A N 1
ATOM 2127 C CA . THR A 1 277 ? -13.528 -3.782 7.089 1.00 97.31 277 THR A CA 1
ATOM 2128 C C . THR A 1 277 ? -13.898 -5.042 7.855 1.00 97.31 277 THR A C 1
ATOM 2130 O O . THR A 1 277 ? -14.133 -6.098 7.265 1.00 97.31 277 THR A O 1
ATOM 2133 N N . ASP A 1 278 ? -13.912 -4.976 9.184 1.00 95.88 278 ASP A N 1
ATOM 2134 C CA . ASP A 1 278 ? -14.408 -6.093 9.983 1.00 95.88 278 ASP A CA 1
ATOM 2135 C C . ASP A 1 278 ? -15.945 -6.113 10.032 1.00 95.88 278 ASP A C 1
ATOM 2137 O O . ASP A 1 278 ? -16.615 -5.120 9.774 1.00 95.88 278 ASP A O 1
ATOM 2141 N N . SER A 1 279 ? -16.528 -7.243 10.439 1.00 91.31 279 SER A N 1
ATOM 2142 C CA . SER A 1 279 ? -17.993 -7.431 10.479 1.00 91.31 279 SER A CA 1
ATOM 2143 C C . SER A 1 279 ? -18.784 -6.432 11.345 1.00 91.31 279 SER A C 1
ATOM 2145 O O . SER A 1 279 ? -20.018 -6.424 11.294 1.00 91.31 279 SER A O 1
ATOM 2147 N N . LYS A 1 280 ? -18.106 -5.670 12.212 1.00 91.88 280 LYS A N 1
ATOM 2148 C CA . LYS A 1 280 ? -18.713 -4.643 13.066 1.00 91.88 280 LYS A CA 1
ATOM 2149 C C . LYS A 1 280 ? -18.402 -3.222 12.605 1.00 91.88 280 LYS A C 1
ATOM 2151 O O . LYS A 1 280 ? -18.892 -2.298 13.249 1.00 91.88 280 LYS A O 1
ATOM 2156 N N . ASP A 1 281 ? -17.622 -3.068 11.537 1.00 92.31 281 ASP A N 1
ATOM 2157 C CA . ASP A 1 281 ? -17.108 -1.792 11.050 1.00 92.31 281 ASP A CA 1
ATOM 2158 C C . ASP A 1 281 ? -16.375 -1.002 12.152 1.00 92.31 281 ASP A C 1
ATOM 2160 O O . ASP A 1 281 ? -16.495 0.216 12.244 1.00 92.31 281 ASP A O 1
ATOM 2164 N N . ASP A 1 282 ? -15.634 -1.697 13.019 1.00 95.44 282 ASP A N 1
ATOM 2165 C CA . ASP A 1 282 ? -14.771 -1.130 14.060 1.00 95.44 282 ASP A CA 1
ATOM 2166 C C . ASP A 1 282 ? -13.361 -0.814 13.510 1.00 95.44 282 ASP A C 1
ATOM 2168 O O . ASP A 1 282 ? -12.698 0.117 13.981 1.00 95.44 282 ASP A O 1
ATOM 2172 N N . TYR A 1 283 ? -12.896 -1.570 12.506 1.00 97.12 283 TYR A N 1
ATOM 2173 C CA . TYR A 1 283 ? -11.566 -1.440 11.901 1.00 97.12 283 TYR A CA 1
ATOM 2174 C C . TYR A 1 283 ? -11.624 -1.392 10.373 1.00 97.12 283 TYR A C 1
ATOM 2176 O O . TYR A 1 283 ? -12.450 -2.051 9.743 1.00 97.12 283 TYR A O 1
ATOM 2184 N N . VAL A 1 284 ? -10.695 -0.639 9.786 1.00 97.69 284 VAL A N 1
ATOM 2185 C CA . VAL A 1 284 ? -10.454 -0.577 8.342 1.00 97.69 284 VAL A CA 1
ATOM 2186 C C . VAL A 1 284 ? -8.990 -0.888 8.047 1.00 97.69 284 VAL A C 1
ATOM 2188 O O . VAL A 1 284 ? -8.096 -0.463 8.784 1.00 97.69 284 VAL A O 1
ATOM 2191 N N . ALA A 1 285 ? -8.749 -1.612 6.959 1.00 98.19 285 ALA A N 1
ATOM 2192 C CA . ALA A 1 285 ? -7.426 -1.850 6.403 1.00 98.19 285 ALA A CA 1
ATOM 2193 C C . ALA A 1 285 ? -7.418 -1.511 4.910 1.00 98.19 285 ALA A C 1
ATOM 2195 O O . ALA A 1 285 ? -8.115 -2.157 4.133 1.00 98.19 285 ALA A O 1
ATOM 2196 N N . GLN A 1 286 ? -6.616 -0.529 4.503 1.00 98.31 286 GLN A N 1
ATOM 2197 C CA . GLN A 1 286 ? -6.257 -0.313 3.106 1.00 98.31 286 GLN A CA 1
ATOM 2198 C C . GLN A 1 286 ? -4.921 -1.000 2.840 1.00 98.31 286 GLN A C 1
ATOM 2200 O O . GLN A 1 286 ? -3.915 -0.703 3.485 1.00 98.31 286 GLN A O 1
ATOM 2205 N N . VAL A 1 287 ? -4.912 -1.916 1.882 1.00 98.69 287 VAL A N 1
ATOM 2206 C CA . VAL A 1 287 ? -3.711 -2.622 1.443 1.00 98.69 287 VAL A CA 1
ATOM 2207 C C . VAL A 1 287 ? -3.384 -2.211 0.016 1.00 98.69 287 VAL A C 1
ATOM 2209 O O . VAL A 1 287 ? -4.285 -2.100 -0.816 1.00 98.69 287 VAL A O 1
ATOM 2212 N N . THR A 1 288 ? -2.109 -1.987 -0.281 1.00 98.75 288 THR A N 1
ATOM 2213 C CA . THR A 1 288 ? -1.636 -1.654 -1.629 1.00 98.75 288 THR A CA 1
ATOM 2214 C C . THR A 1 288 ? -0.385 -2.457 -1.959 1.00 98.75 288 THR A C 1
ATOM 2216 O O . THR A 1 288 ? 0.535 -2.511 -1.152 1.00 98.75 288 THR A O 1
ATOM 2219 N N . LEU A 1 289 ? -0.344 -3.061 -3.143 1.00 98.75 289 LEU A N 1
ATOM 2220 C CA . LEU A 1 289 ? 0.803 -3.783 -3.683 1.00 98.75 289 LEU A CA 1
ATOM 2221 C C . LEU A 1 289 ? 1.285 -3.068 -4.943 1.00 98.75 289 LEU A C 1
ATOM 2223 O O . LEU A 1 289 ? 0.517 -2.927 -5.894 1.00 98.75 289 LEU A O 1
ATOM 2227 N N . PHE A 1 290 ? 2.538 -2.623 -4.953 1.00 98.75 290 PHE A N 1
ATOM 2228 C CA . PHE A 1 290 ? 3.182 -2.030 -6.123 1.00 98.75 290 PHE A CA 1
ATOM 2229 C C . PHE A 1 290 ? 4.060 -3.062 -6.824 1.00 98.75 290 PHE A C 1
ATOM 2231 O O . PHE A 1 290 ? 4.900 -3.690 -6.182 1.00 98.75 290 PHE A O 1
ATOM 2238 N N . ASP A 1 291 ? 3.881 -3.194 -8.136 1.00 98.31 291 ASP A N 1
ATOM 2239 C CA . ASP A 1 291 ? 4.683 -4.029 -9.030 1.00 98.31 291 ASP A CA 1
ATOM 2240 C C . ASP A 1 291 ? 5.818 -3.186 -9.643 1.00 98.31 291 ASP A C 1
ATOM 2242 O O . ASP A 1 291 ? 5.587 -2.357 -10.534 1.00 98.31 291 ASP A O 1
ATOM 2246 N N . LEU A 1 292 ? 7.047 -3.372 -9.151 1.00 98.56 292 LEU A N 1
ATOM 2247 C CA . LEU A 1 292 ? 8.228 -2.568 -9.490 1.00 98.56 292 LEU A CA 1
ATOM 2248 C C . LEU A 1 292 ? 9.241 -3.386 -10.307 1.00 98.56 292 LEU A C 1
ATOM 2250 O O . LEU A 1 292 ? 9.041 -4.570 -10.563 1.00 98.56 292 LEU A O 1
ATOM 2254 N N . SER A 1 293 ? 10.315 -2.761 -10.799 1.00 98.19 293 SER A N 1
ATOM 2255 C CA . SER A 1 293 ? 11.301 -3.475 -11.627 1.00 98.19 293 SER A CA 1
ATOM 2256 C C . SER A 1 293 ? 12.058 -4.559 -10.865 1.00 98.19 293 SER A C 1
ATOM 2258 O O . SER A 1 293 ? 12.307 -5.636 -11.407 1.00 98.19 293 SER A O 1
ATOM 2260 N N . ASP A 1 294 ? 12.450 -4.258 -9.632 1.00 98.31 294 ASP A N 1
ATOM 2261 C CA . ASP A 1 294 ? 13.335 -5.079 -8.817 1.00 98.31 294 ASP A CA 1
ATOM 2262 C C . ASP A 1 294 ? 13.244 -4.696 -7.331 1.00 98.31 294 ASP A C 1
ATOM 2264 O O . ASP A 1 294 ? 12.620 -3.698 -6.956 1.00 98.31 294 ASP A O 1
ATOM 2268 N N . SER A 1 295 ? 13.863 -5.509 -6.477 1.00 98.25 295 SER A N 1
ATOM 2269 C CA . SER A 1 295 ? 13.854 -5.328 -5.024 1.00 98.25 295 SER A CA 1
ATOM 2270 C C . SER A 1 295 ? 14.561 -4.064 -4.544 1.00 98.25 295 SER A C 1
ATOM 2272 O O . SER A 1 295 ? 14.174 -3.505 -3.516 1.00 98.25 295 SER A O 1
ATOM 2274 N N . ALA A 1 296 ? 15.562 -3.573 -5.280 1.00 98.38 296 ALA A N 1
ATOM 2275 C CA . ALA A 1 296 ? 16.224 -2.318 -4.946 1.00 98.38 296 ALA A CA 1
ATOM 2276 C C . ALA A 1 296 ? 15.272 -1.139 -5.178 1.00 98.38 296 ALA A C 1
ATOM 2278 O O . ALA A 1 296 ? 15.097 -0.316 -4.284 1.00 98.38 296 ALA A O 1
ATOM 2279 N N . GLY A 1 297 ? 14.571 -1.122 -6.315 1.00 98.44 297 GLY A N 1
ATOM 2280 C CA . GLY A 1 297 ? 13.504 -0.161 -6.585 1.00 98.44 297 GLY A CA 1
ATOM 2281 C C . GLY A 1 297 ? 12.384 -0.227 -5.544 1.00 98.44 297 GLY A C 1
ATOM 2282 O O . GLY A 1 297 ? 11.919 0.808 -5.075 1.00 98.44 297 GLY A O 1
ATOM 2283 N N . ALA A 1 298 ? 11.991 -1.428 -5.110 1.00 98.69 298 ALA A N 1
ATOM 2284 C CA . ALA A 1 298 ? 11.010 -1.596 -4.038 1.00 98.69 298 ALA A CA 1
ATOM 2285 C C . ALA A 1 298 ? 11.473 -1.038 -2.689 1.00 98.69 298 ALA A C 1
ATOM 2287 O O . ALA A 1 298 ? 10.693 -0.378 -1.997 1.00 98.69 298 ALA A O 1
ATOM 2288 N N . ALA A 1 299 ? 12.741 -1.238 -2.334 1.00 98.38 299 ALA A N 1
ATOM 2289 C CA . ALA A 1 299 ? 13.327 -0.655 -1.135 1.00 98.38 299 ALA A CA 1
ATOM 2290 C C . ALA A 1 299 ? 13.419 0.879 -1.213 1.00 98.38 299 ALA A C 1
ATOM 2292 O O . ALA A 1 299 ? 13.109 1.552 -0.229 1.00 98.38 299 ALA A O 1
ATOM 2293 N N . ASP A 1 300 ? 13.781 1.434 -2.372 1.00 97.88 300 ASP A N 1
ATOM 2294 C CA . ASP A 1 300 ? 13.855 2.883 -2.584 1.00 97.88 300 ASP A CA 1
ATOM 2295 C C . ASP A 1 300 ? 12.468 3.539 -2.460 1.00 97.88 300 ASP A C 1
ATOM 2297 O O . ASP A 1 300 ? 12.322 4.554 -1.774 1.00 97.88 300 ASP A O 1
ATOM 2301 N N . VAL A 1 301 ? 11.424 2.923 -3.032 1.00 98.50 301 VAL A N 1
ATOM 2302 C CA . VAL A 1 301 ? 10.034 3.391 -2.875 1.00 98.50 301 VAL A CA 1
ATOM 2303 C C . VAL A 1 301 ? 9.580 3.287 -1.418 1.00 98.50 301 VAL A C 1
ATOM 2305 O O . VAL A 1 301 ? 8.958 4.218 -0.903 1.00 98.50 301 VAL A O 1
ATOM 2308 N N . ALA A 1 302 ? 9.915 2.200 -0.716 1.00 98.06 302 ALA A N 1
ATOM 2309 C CA . ALA A 1 302 ? 9.586 2.046 0.702 1.00 98.06 302 ALA A CA 1
ATOM 2310 C C . ALA A 1 302 ? 10.251 3.124 1.575 1.00 98.06 302 ALA A C 1
ATOM 2312 O O . ALA A 1 302 ? 9.629 3.640 2.505 1.00 98.06 302 ALA A O 1
ATOM 2313 N N . ALA A 1 303 ? 11.496 3.493 1.255 1.00 96.69 303 ALA A N 1
ATOM 2314 C CA . ALA A 1 303 ? 12.221 4.564 1.930 1.00 96.69 303 ALA A CA 1
ATOM 2315 C C . ALA A 1 303 ? 11.627 5.950 1.633 1.00 96.69 303 ALA A C 1
ATOM 2317 O O . ALA A 1 303 ? 11.600 6.797 2.526 1.00 96.69 303 ALA A O 1
ATOM 2318 N N . ALA A 1 304 ? 11.132 6.179 0.412 1.00 96.88 304 ALA A N 1
ATOM 2319 C CA . ALA A 1 304 ? 10.439 7.412 0.036 1.00 96.88 304 ALA A CA 1
ATOM 2320 C C . ALA A 1 304 ? 9.041 7.543 0.657 1.00 96.88 3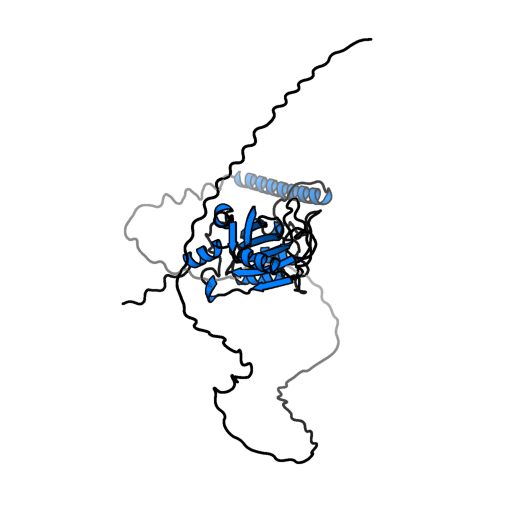04 ALA A C 1
ATOM 2322 O O . ALA A 1 304 ? 8.567 8.659 0.862 1.00 96.88 304 ALA A O 1
ATOM 2323 N N . MET A 1 305 ? 8.396 6.417 0.969 1.00 96.88 305 MET A N 1
ATOM 2324 C CA . MET A 1 305 ? 7.088 6.361 1.624 1.00 96.88 305 MET A CA 1
ATOM 2325 C C . MET A 1 305 ? 7.161 6.521 3.149 1.00 96.88 305 MET A C 1
ATOM 2327 O O . MET A 1 305 ? 6.141 6.792 3.780 1.00 96.88 305 MET A O 1
ATOM 2331 N N . ASP A 1 306 ? 8.337 6.343 3.758 1.00 95.81 306 ASP A N 1
ATOM 2332 C CA . ASP A 1 306 ? 8.508 6.482 5.203 1.00 95.81 306 ASP A CA 1
ATOM 2333 C C . ASP A 1 306 ? 8.257 7.940 5.638 1.00 95.81 306 ASP A C 1
ATOM 2335 O O . ASP A 1 306 ? 9.069 8.822 5.341 1.00 95.81 306 ASP A O 1
ATOM 2339 N N . PRO A 1 307 ? 7.179 8.224 6.397 1.00 93.06 307 PRO A N 1
ATOM 2340 C CA . PRO A 1 307 ? 6.840 9.586 6.803 1.00 93.06 307 PRO A CA 1
ATOM 2341 C C . PRO A 1 307 ? 7.847 10.188 7.795 1.00 93.06 307 PRO A C 1
ATOM 2343 O O . PRO A 1 307 ? 7.804 11.387 8.078 1.00 93.06 307 PRO A O 1
ATOM 2346 N N . THR A 1 308 ? 8.744 9.372 8.357 1.00 90.75 308 THR A N 1
ATOM 2347 C CA . THR A 1 308 ? 9.825 9.808 9.246 1.00 90.75 308 THR A CA 1
ATOM 2348 C C . THR A 1 308 ? 11.113 10.147 8.493 1.00 90.75 308 THR A C 1
ATOM 2350 O O . THR A 1 308 ? 12.025 10.743 9.079 1.00 90.75 308 THR A O 1
ATOM 2353 N N . ASN A 1 309 ? 11.189 9.827 7.197 1.00 90.62 309 ASN A N 1
ATOM 2354 C CA . ASN A 1 309 ? 12.343 10.126 6.368 1.00 90.62 309 ASN A CA 1
ATOM 2355 C C . ASN A 1 309 ? 12.375 11.614 5.984 1.00 90.62 309 ASN A C 1
ATOM 2357 O O . ASN A 1 309 ? 11.576 12.122 5.201 1.00 90.62 309 ASN A O 1
ATOM 2361 N N . VAL A 1 310 ? 13.344 12.337 6.543 1.00 87.31 310 VAL A N 1
ATOM 2362 C CA . VAL A 1 310 ? 13.502 13.781 6.314 1.00 87.31 310 VAL A CA 1
ATOM 2363 C C . VAL A 1 310 ? 14.098 14.124 4.946 1.00 87.31 310 VAL A C 1
ATOM 2365 O O . VAL A 1 310 ? 14.058 15.292 4.559 1.00 87.31 310 VAL A O 1
ATOM 2368 N N . GLU A 1 311 ? 14.676 13.152 4.236 1.00 85.88 311 GLU A N 1
ATOM 2369 C CA . GLU A 1 311 ? 15.341 13.375 2.947 1.00 85.88 311 GLU A CA 1
ATOM 2370 C C . GLU A 1 311 ? 14.349 13.404 1.780 1.00 85.88 311 GLU A C 1
ATOM 2372 O O . GLU A 1 311 ? 14.532 14.188 0.851 1.00 85.88 311 GLU A O 1
ATOM 2377 N N . THR A 1 312 ? 13.282 12.608 1.855 1.00 80.62 312 THR A N 1
ATOM 2378 C CA . THR A 1 312 ? 12.288 12.421 0.784 1.00 80.62 312 THR A CA 1
ATOM 2379 C C . THR A 1 312 ? 11.055 13.315 0.942 1.00 80.62 312 THR A C 1
ATOM 2381 O O . THR A 1 312 ? 10.175 13.342 0.090 1.00 80.62 312 THR A O 1
ATOM 2384 N N . GLY A 1 313 ? 10.977 14.111 2.010 1.00 78.69 313 GLY A N 1
ATOM 2385 C CA . GLY A 1 313 ? 9.824 14.977 2.251 1.00 78.69 313 GLY A CA 1
ATOM 2386 C C . GLY A 1 313 ? 8.534 14.194 2.531 1.00 78.69 313 GLY A C 1
ATOM 2387 O O . GLY A 1 313 ? 8.549 13.001 2.805 1.00 78.69 313 GLY A O 1
ATOM 2388 N N . ALA A 1 314 ? 7.397 14.894 2.527 1.00 84.50 314 ALA A N 1
ATOM 2389 C CA . ALA A 1 314 ? 6.113 14.288 2.870 1.00 84.50 314 ALA A CA 1
ATOM 2390 C C . ALA A 1 314 ? 5.466 13.614 1.648 1.00 84.50 314 ALA A C 1
ATOM 2392 O O . ALA A 1 314 ? 5.291 14.255 0.608 1.00 84.50 314 ALA A O 1
ATOM 2393 N N . GLY A 1 315 ? 5.054 12.359 1.811 1.00 93.00 315 GLY A N 1
ATOM 2394 C CA . GLY A 1 315 ? 4.287 11.600 0.829 1.00 93.00 315 GLY A CA 1
ATOM 2395 C C . GLY A 1 315 ? 3.764 10.298 1.423 1.00 93.00 315 GLY A C 1
ATOM 2396 O O . GLY A 1 315 ? 4.422 9.702 2.272 1.00 93.00 315 GLY A O 1
ATOM 2397 N N . PHE A 1 316 ? 2.572 9.872 1.013 1.00 96.50 316 PHE A N 1
ATOM 2398 C CA . PHE A 1 316 ? 1.995 8.593 1.428 1.00 96.50 316 PHE A CA 1
ATOM 2399 C C . PHE A 1 316 ? 0.910 8.129 0.449 1.00 96.50 316 PHE A C 1
ATOM 2401 O O . PHE A 1 316 ? 0.668 8.767 -0.577 1.00 96.50 316 PHE A O 1
ATOM 2408 N N . LEU A 1 317 ? 0.247 7.013 0.759 1.00 96.19 317 LEU A N 1
ATOM 2409 C CA . LEU A 1 317 ? -0.940 6.567 0.036 1.00 96.19 317 LEU A CA 1
ATOM 2410 C C . LEU A 1 317 ? -2.061 7.612 0.104 1.00 96.19 317 LEU A C 1
ATOM 2412 O O . LEU A 1 317 ? -2.296 8.239 1.139 1.00 96.19 317 LEU A O 1
ATOM 2416 N N . LEU A 1 318 ? -2.791 7.747 -0.999 1.00 94.56 318 LEU A N 1
ATOM 2417 C CA . LEU A 1 318 ? -4.110 8.357 -1.004 1.00 94.56 318 LEU A CA 1
ATOM 2418 C C . LEU A 1 318 ? -5.090 7.368 -0.377 1.00 94.56 318 LEU A C 1
ATOM 2420 O O . LEU A 1 318 ? -5.236 6.225 -0.816 1.00 94.56 318 LEU A O 1
ATOM 2424 N N . SER A 1 319 ? -5.747 7.815 0.679 1.00 92.06 319 SER A N 1
ATOM 2425 C CA . SER A 1 319 ? -6.784 7.072 1.377 1.00 92.06 319 SER A CA 1
ATOM 2426 C C . SER A 1 319 ? -8.038 6.965 0.514 1.00 92.06 319 SER A C 1
ATOM 2428 O O . SER A 1 319 ? -8.551 7.964 -0.004 1.00 92.06 319 SER A O 1
ATOM 2430 N N . ARG A 1 320 ? -8.568 5.749 0.379 1.00 88.81 320 ARG A N 1
ATOM 2431 C CA . ARG A 1 320 ? -9.839 5.523 -0.311 1.00 88.81 320 ARG A CA 1
ATOM 2432 C C . ARG A 1 320 ? -10.991 6.018 0.559 1.00 88.81 320 ARG A C 1
ATOM 2434 O O . ARG A 1 320 ? -11.027 5.787 1.768 1.00 88.81 320 ARG A O 1
ATOM 2441 N N . GLU A 1 321 ? -11.918 6.742 -0.052 1.00 86.38 321 GLU A N 1
ATOM 2442 C CA . GLU A 1 321 ? -13.121 7.210 0.631 1.00 86.38 321 GLU A CA 1
ATOM 2443 C C . GLU A 1 321 ? -14.148 6.080 0.667 1.00 86.38 321 GLU A C 1
ATOM 2445 O O . GLU A 1 321 ? -14.634 5.652 -0.376 1.00 86.38 321 GLU A O 1
ATOM 2450 N N . ILE A 1 322 ? -14.486 5.612 1.869 1.00 86.06 322 ILE A N 1
ATOM 2451 C CA . ILE A 1 322 ? -15.591 4.679 2.090 1.00 86.06 322 ILE A CA 1
ATOM 2452 C C . ILE A 1 322 ? -16.623 5.364 2.975 1.00 86.06 322 ILE A C 1
ATOM 2454 O O . ILE A 1 322 ? -16.290 5.965 3.999 1.00 86.06 322 ILE A O 1
ATOM 2458 N N . ASP A 1 323 ? -17.891 5.265 2.580 1.00 84.81 323 ASP A N 1
ATOM 2459 C CA . ASP A 1 323 ? -19.007 5.836 3.328 1.00 84.81 323 ASP A CA 1
ATOM 2460 C C . ASP A 1 323 ? -18.998 5.347 4.786 1.00 84.81 323 ASP A C 1
ATOM 2462 O O . ASP A 1 323 ? -19.184 4.165 5.069 1.00 84.81 323 ASP A O 1
ATOM 2466 N N . GLY A 1 324 ? -18.834 6.282 5.726 1.00 81.88 324 GLY A N 1
ATOM 2467 C CA . GLY A 1 324 ? -18.830 5.988 7.162 1.00 81.88 324 GLY A CA 1
ATOM 2468 C C . GLY A 1 324 ? -17.483 5.539 7.734 1.00 81.88 324 GLY A C 1
ATOM 2469 O O . GLY A 1 324 ? -17.441 5.169 8.905 1.00 81.88 324 GLY A O 1
ATOM 2470 N N . VAL A 1 325 ? -16.401 5.601 6.952 1.00 88.25 325 VAL A N 1
ATOM 2471 C CA . VAL A 1 325 ? -15.035 5.313 7.404 1.00 88.25 325 VAL A CA 1
ATOM 2472 C C . VAL A 1 325 ? -14.193 6.587 7.342 1.00 88.25 325 VAL A C 1
ATOM 2474 O O . VAL A 1 325 ? -13.860 7.084 6.270 1.00 88.25 325 VAL A O 1
ATOM 2477 N N . GLU A 1 326 ? -13.827 7.107 8.509 1.00 89.38 326 GLU A N 1
ATOM 2478 C CA . GLU A 1 326 ? -13.056 8.345 8.671 1.00 89.38 326 GLU A CA 1
ATOM 2479 C C . GLU A 1 326 ? -11.583 8.066 9.009 1.00 89.38 326 GLU A C 1
ATOM 2481 O O . GLU A 1 326 ? -10.722 8.881 8.704 1.00 89.38 326 GLU A O 1
ATOM 2486 N N . GLY A 1 327 ? -11.254 6.900 9.574 1.00 90.62 327 GLY A N 1
ATOM 2487 C CA . GLY A 1 327 ? -9.950 6.665 10.208 1.00 90.62 327 GLY A CA 1
ATOM 2488 C C . GLY A 1 327 ? -8.706 6.657 9.321 1.00 90.62 327 GLY A C 1
ATOM 2489 O O . GLY A 1 327 ? -7.604 6.847 9.825 1.00 90.62 327 GLY A O 1
ATOM 2490 N N . LEU A 1 328 ? -8.858 6.444 8.011 1.00 92.88 328 LEU A N 1
ATOM 2491 C CA . LEU A 1 328 ? -7.760 6.604 7.043 1.00 92.88 328 LEU A CA 1
ATOM 2492 C C . LEU A 1 328 ? -7.755 7.994 6.391 1.00 92.88 328 LEU A C 1
ATOM 2494 O O . LEU A 1 328 ? -6.860 8.311 5.619 1.00 92.88 328 LEU A O 1
ATOM 2498 N N . GLN A 1 329 ? -8.744 8.832 6.693 1.00 91.06 329 GLN A N 1
ATOM 2499 C CA . GLN A 1 329 ? -8.835 10.216 6.232 1.00 91.06 329 GLN A CA 1
ATOM 2500 C C . GLN A 1 329 ? -8.397 11.187 7.330 1.00 91.06 329 GLN A C 1
ATOM 2502 O O . GLN A 1 329 ? -7.780 12.214 7.050 1.00 91.06 329 GLN A O 1
ATOM 2507 N N . GLU A 1 330 ? -8.680 10.861 8.586 1.00 89.75 330 GLU A N 1
ATOM 2508 C CA . GLU A 1 330 ? -8.289 11.632 9.753 1.00 89.75 330 GLU A CA 1
ATOM 2509 C C . GLU A 1 330 ? -8.139 10.748 10.995 1.00 89.75 330 GLU A C 1
ATOM 2511 O O . GLU A 1 330 ? -8.726 9.674 11.102 1.00 89.75 330 GLU A O 1
ATOM 2516 N N . GLY A 1 331 ? -7.372 11.232 11.971 1.00 91.81 331 GLY A N 1
ATOM 2517 C CA . GLY A 1 331 ? -7.170 10.529 13.233 1.00 91.81 331 GLY A CA 1
ATOM 2518 C C . GLY A 1 331 ? -5.998 9.554 13.197 1.00 91.81 331 GLY A C 1
ATOM 2519 O O . GLY A 1 331 ? -5.091 9.703 12.387 1.00 91.81 331 GLY A O 1
ATOM 2520 N N . TYR A 1 332 ? -5.997 8.608 14.137 1.00 95.81 332 TYR A N 1
ATOM 2521 C CA . TYR A 1 332 ? -4.870 7.707 14.354 1.00 95.81 332 TYR A CA 1
ATOM 2522 C C . TYR A 1 332 ? -4.902 6.498 13.422 1.00 95.81 332 TYR A C 1
ATOM 2524 O O . TYR A 1 332 ? -5.883 5.752 13.375 1.00 95.81 332 TYR A O 1
ATOM 2532 N N . SER A 1 333 ? -3.766 6.225 12.794 1.00 97.06 333 SER A N 1
ATOM 2533 C CA . SER A 1 333 ? -3.558 5.068 11.939 1.00 97.06 333 SER A CA 1
ATOM 2534 C C . SER A 1 333 ? -2.143 4.493 12.078 1.00 97.06 333 SER A C 1
ATOM 2536 O O . SER A 1 333 ? -1.220 5.119 12.608 1.00 97.06 333 SER A O 1
ATOM 2538 N N . GLN A 1 334 ? -1.976 3.249 11.635 1.00 97.69 334 GLN A N 1
ATOM 2539 C CA . GLN A 1 334 ? -0.698 2.541 11.636 1.00 97.69 334 GLN A CA 1
ATOM 2540 C C . GLN A 1 334 ? -0.455 1.951 10.260 1.00 97.69 334 GLN A C 1
ATOM 2542 O O . GLN A 1 334 ? -1.373 1.373 9.682 1.00 97.69 334 GLN A O 1
ATOM 2547 N N . ALA A 1 335 ? 0.769 2.037 9.754 1.00 98.25 335 ALA A N 1
ATOM 2548 C CA . ALA A 1 335 ? 1.132 1.364 8.523 1.00 98.25 335 ALA A CA 1
ATOM 2549 C C . ALA A 1 335 ? 2.355 0.471 8.687 1.00 98.25 335 ALA A C 1
ATOM 2551 O O . ALA A 1 335 ? 3.259 0.748 9.476 1.00 98.25 335 ALA A O 1
ATOM 2552 N N . THR A 1 336 ? 2.376 -0.605 7.913 1.00 98.50 336 THR A N 1
ATOM 2553 C CA . THR A 1 336 ? 3.551 -1.444 7.701 1.00 98.50 336 THR A CA 1
ATOM 2554 C C . THR A 1 336 ? 3.837 -1.514 6.213 1.00 98.50 336 THR A C 1
ATOM 2556 O O . THR A 1 336 ? 2.935 -1.815 5.435 1.00 98.50 336 THR A O 1
ATOM 2559 N N . THR A 1 337 ? 5.074 -1.251 5.815 1.00 98.38 337 THR A N 1
ATOM 2560 C CA . THR A 1 337 ? 5.563 -1.545 4.468 1.00 98.38 337 THR A CA 1
ATOM 2561 C C . THR A 1 337 ? 6.441 -2.782 4.496 1.00 98.38 337 THR A C 1
ATOM 2563 O O . THR A 1 337 ? 7.161 -3.014 5.465 1.00 98.38 337 THR A O 1
ATOM 2566 N N . GLN A 1 338 ? 6.371 -3.594 3.447 1.00 98.38 338 GLN A N 1
ATOM 2567 C CA . GLN A 1 338 ? 7.166 -4.806 3.314 1.00 98.38 338 GLN A CA 1
ATOM 2568 C C . GLN A 1 338 ? 7.646 -4.956 1.878 1.00 98.38 338 GLN A C 1
ATOM 2570 O O . GLN A 1 338 ? 6.842 -5.008 0.946 1.00 98.38 338 GLN A O 1
ATOM 2575 N N . VAL A 1 339 ? 8.962 -5.051 1.708 1.00 98.62 339 VAL A N 1
ATOM 2576 C CA . VAL A 1 339 ? 9.554 -5.412 0.418 1.00 98.62 339 VAL A CA 1
ATOM 2577 C C . VAL A 1 339 ? 9.496 -6.932 0.265 1.00 98.62 339 VAL A C 1
ATOM 2579 O O . VAL A 1 339 ? 9.919 -7.669 1.156 1.00 98.62 339 VAL A O 1
ATOM 2582 N N . MET A 1 340 ? 8.939 -7.396 -0.852 1.00 98.12 340 MET A N 1
ATOM 2583 C CA . MET A 1 340 ? 8.729 -8.810 -1.164 1.00 98.12 340 MET A CA 1
ATOM 2584 C C . MET A 1 340 ? 9.316 -9.115 -2.550 1.00 98.12 340 MET A C 1
ATOM 2586 O O . MET A 1 340 ? 8.584 -9.306 -3.522 1.00 98.12 340 MET A O 1
ATOM 2590 N N . GLY A 1 341 ? 10.649 -9.111 -2.666 1.00 97.81 341 GLY A N 1
ATOM 2591 C CA . GLY A 1 341 ? 11.316 -9.119 -3.971 1.00 97.81 341 GLY A CA 1
ATOM 2592 C C . GLY A 1 341 ? 11.036 -7.816 -4.721 1.00 97.81 341 GLY A C 1
ATOM 2593 O O . GLY A 1 341 ? 11.170 -6.745 -4.140 1.00 97.81 341 GLY A O 1
ATOM 2594 N N . HIS A 1 342 ? 10.619 -7.886 -5.987 1.00 98.12 342 HIS A N 1
ATOM 2595 C CA . HIS A 1 342 ? 10.261 -6.702 -6.784 1.00 98.12 342 HIS A CA 1
ATOM 2596 C C . HIS A 1 342 ? 8.923 -6.043 -6.401 1.00 98.12 342 HIS A C 1
ATOM 2598 O O . HIS A 1 342 ? 8.562 -5.012 -6.968 1.00 98.12 342 HIS A O 1
ATOM 2604 N N . TYR A 1 343 ? 8.186 -6.604 -5.441 1.00 98.56 343 TYR A N 1
ATOM 2605 C CA . TYR A 1 343 ? 6.962 -5.998 -4.933 1.00 98.56 343 TYR A CA 1
ATOM 2606 C C . TYR A 1 343 ? 7.206 -5.151 -3.686 1.00 98.56 343 TYR A C 1
ATOM 2608 O O . TYR A 1 343 ? 7.981 -5.523 -2.802 1.00 98.56 343 TYR A O 1
ATOM 2616 N N . LEU A 1 344 ? 6.453 -4.057 -3.565 1.00 98.81 344 LEU A N 1
ATOM 2617 C CA . LEU A 1 344 ? 6.284 -3.332 -2.307 1.00 98.81 344 LEU A CA 1
ATOM 2618 C C . LEU A 1 344 ? 4.837 -3.454 -1.831 1.00 98.81 344 LEU A C 1
ATOM 2620 O O . LEU A 1 344 ? 3.927 -2.908 -2.456 1.00 98.81 344 LEU A O 1
ATOM 2624 N N . ALA A 1 345 ? 4.636 -4.135 -0.707 1.00 98.62 345 ALA A N 1
ATOM 2625 C CA . ALA A 1 345 ? 3.356 -4.198 -0.020 1.00 98.62 345 ALA A CA 1
ATOM 2626 C C . ALA A 1 345 ? 3.254 -3.092 1.037 1.00 98.62 345 ALA A C 1
ATOM 2628 O O . ALA A 1 345 ? 4.200 -2.828 1.780 1.00 98.62 345 ALA A O 1
ATOM 2629 N N . VAL A 1 346 ? 2.084 -2.470 1.130 1.00 98.75 346 VAL A N 1
ATOM 2630 C CA . VAL A 1 346 ? 1.738 -1.449 2.119 1.00 98.75 346 VAL A CA 1
ATOM 2631 C C . VAL A 1 346 ? 0.442 -1.867 2.789 1.00 98.75 346 VAL A C 1
ATOM 2633 O O . VAL A 1 346 ? -0.563 -2.084 2.117 1.00 98.75 346 VAL A O 1
ATOM 2636 N N . TYR A 1 347 ? 0.454 -1.951 4.112 1.00 98.56 347 TYR A N 1
ATOM 2637 C CA . TYR A 1 347 ? -0.692 -2.316 4.933 1.00 98.56 347 TYR A CA 1
ATOM 2638 C C . TYR A 1 347 ? -1.001 -1.154 5.868 1.00 98.56 347 TYR A C 1
ATOM 2640 O O . TYR A 1 347 ? -0.237 -0.908 6.798 1.00 98.56 347 TYR A O 1
ATOM 2648 N N . TRP A 1 348 ? -2.084 -0.421 5.622 1.00 98.38 348 TRP A N 1
ATOM 2649 C CA . TRP A 1 348 ? -2.462 0.771 6.380 1.00 98.38 348 TRP A CA 1
ATOM 2650 C C . TRP A 1 348 ? -3.786 0.547 7.104 1.00 98.38 348 TRP A C 1
ATOM 2652 O O . TRP A 1 348 ? -4.826 0.350 6.479 1.00 98.38 348 TRP A O 1
ATOM 2662 N N . VAL A 1 349 ? -3.747 0.551 8.434 1.00 98.19 349 VAL A N 1
ATOM 2663 C CA . VAL A 1 349 ? -4.886 0.212 9.286 1.00 98.19 349 VAL A CA 1
ATOM 2664 C C . VAL A 1 349 ? -5.258 1.350 10.222 1.00 98.19 349 VAL A C 1
ATOM 2666 O O . VAL A 1 349 ? -4.403 2.073 10.735 1.00 98.19 349 VAL A O 1
ATOM 2669 N N . ALA A 1 350 ? -6.550 1.467 10.498 1.00 97.75 350 ALA A N 1
ATOM 2670 C CA . ALA A 1 350 ? -7.091 2.399 11.474 1.00 97.75 350 ALA A CA 1
ATOM 2671 C C . ALA A 1 350 ? -8.344 1.816 12.131 1.00 97.75 350 ALA A C 1
ATOM 2673 O O . ALA A 1 350 ? -8.960 0.869 11.632 1.00 97.75 350 ALA A O 1
ATOM 2674 N N . ARG A 1 351 ? -8.752 2.412 13.252 1.00 97.38 351 ARG A N 1
ATOM 2675 C CA . ARG A 1 351 ? -10.153 2.307 13.677 1.00 97.38 351 ARG A CA 1
ATOM 2676 C C . ARG A 1 351 ? -11.001 3.083 12.679 1.00 97.38 351 ARG A C 1
ATOM 2678 O O . ARG A 1 351 ? -10.573 4.146 12.244 1.00 97.38 351 ARG A O 1
ATOM 2685 N N . THR A 1 352 ? -12.186 2.601 12.325 1.00 96.06 352 THR A N 1
ATOM 2686 C CA . THR A 1 352 ? -13.042 3.270 11.321 1.00 96.06 352 THR A CA 1
ATOM 2687 C C . THR A 1 352 ? -13.398 4.710 11.690 1.00 96.06 352 THR A C 1
ATOM 2689 O O . THR A 1 352 ? -13.544 5.539 10.800 1.00 96.06 352 THR A O 1
ATOM 2692 N N . ASP A 1 353 ? -13.470 5.027 12.983 1.00 94.62 353 ASP A N 1
ATOM 2693 C CA . ASP A 1 353 ? -13.762 6.359 13.526 1.00 94.62 353 ASP A CA 1
ATOM 2694 C C . ASP A 1 353 ? -12.520 7.247 13.757 1.00 94.62 353 ASP A C 1
ATOM 2696 O O . ASP A 1 353 ? -12.633 8.318 14.354 1.00 94.62 353 ASP A O 1
ATOM 2700 N N . GLY A 1 354 ? -11.323 6.788 13.374 1.00 94.31 354 GLY A N 1
ATOM 2701 C CA . GLY A 1 354 ? -10.063 7.524 13.554 1.00 94.31 354 GLY A CA 1
ATOM 2702 C C . GLY A 1 354 ? -9.619 7.702 15.009 1.00 94.31 354 GLY A C 1
ATOM 2703 O O . GLY A 1 354 ? -8.670 8.440 15.295 1.00 94.31 354 GLY A O 1
ATOM 2704 N N . SER A 1 355 ? -10.285 7.050 15.965 1.00 95.31 355 SER A N 1
ATOM 2705 C CA . SER A 1 355 ? -9.900 7.148 17.370 1.00 95.31 355 SER A CA 1
ATOM 2706 C C . SER A 1 355 ? -8.569 6.440 17.656 1.00 95.31 355 SER A C 1
ATOM 2708 O O . SER A 1 355 ? -8.116 5.559 16.924 1.00 95.31 355 SER A O 1
ATOM 2710 N N . LEU A 1 356 ? -7.919 6.841 18.754 1.00 94.69 356 LEU A N 1
ATOM 2711 C CA . LEU A 1 356 ? -6.698 6.196 19.238 1.00 94.69 356 LEU A CA 1
ATOM 2712 C C . LEU A 1 356 ? -6.927 4.692 19.491 1.00 94.69 356 LEU A C 1
ATOM 2714 O O . LEU A 1 356 ? -8.046 4.288 19.827 1.00 94.69 356 LEU A O 1
ATOM 2718 N N . PRO A 1 357 ? -5.873 3.860 19.416 1.00 92.12 357 PRO A N 1
ATOM 2719 C CA . PRO A 1 357 ? -5.960 2.472 19.837 1.00 92.12 357 PRO A CA 1
ATOM 2720 C C . PRO A 1 357 ? -6.418 2.429 21.298 1.00 92.12 357 PRO A C 1
ATOM 2722 O O . PRO A 1 357 ? -5.930 3.187 22.140 1.00 92.12 357 PRO A O 1
ATOM 2725 N N . GLY A 1 358 ? -7.399 1.572 21.580 1.00 86.69 358 GLY A N 1
ATOM 2726 C CA . GLY 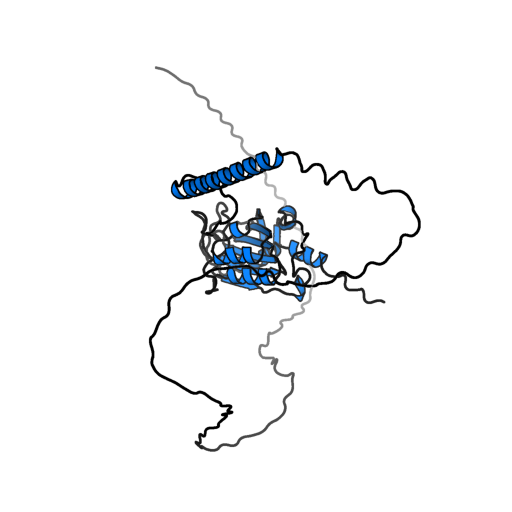A 1 358 ? -7.837 1.314 22.947 1.00 86.69 358 GLY A CA 1
ATOM 2727 C C . GLY A 1 358 ? -6.810 0.479 23.713 1.00 86.69 358 GLY A C 1
ATOM 2728 O O . GLY A 1 358 ? -5.730 0.176 23.215 1.00 86.69 358 GLY A O 1
ATOM 2729 N N . ASP A 1 359 ? -7.185 0.030 24.910 1.00 89.38 359 ASP A N 1
ATOM 2730 C CA . ASP A 1 359 ? -6.372 -0.911 25.698 1.00 89.38 359 ASP A CA 1
ATOM 2731 C C . ASP A 1 359 ? -6.437 -2.362 25.158 1.00 89.38 359 ASP A C 1
ATOM 2733 O O . ASP A 1 359 ? -5.882 -3.282 25.761 1.00 89.38 359 ASP A O 1
ATOM 2737 N N . ASP A 1 360 ? -7.152 -2.590 24.051 1.00 89.88 360 ASP A N 1
ATOM 2738 C CA . ASP A 1 360 ? -7.268 -3.886 23.383 1.00 89.88 360 ASP A CA 1
ATOM 2739 C C . ASP A 1 360 ? -6.215 -4.082 22.281 1.00 89.88 360 ASP A C 1
ATOM 2741 O O . ASP A 1 360 ? -5.549 -3.154 21.825 1.00 89.88 360 ASP A O 1
ATOM 2745 N N . SER A 1 361 ? -6.058 -5.330 21.838 1.00 91.69 361 SER A N 1
ATOM 2746 C CA . SER A 1 361 ? -5.144 -5.691 20.753 1.00 91.69 361 SER A CA 1
ATOM 2747 C C . SER A 1 361 ? -5.775 -5.560 19.367 1.00 91.69 361 SER A C 1
ATOM 2749 O O . SER A 1 361 ? -5.201 -6.066 18.405 1.00 91.69 361 SER A O 1
ATOM 2751 N N . GLY A 1 362 ? -6.960 -4.958 19.228 1.00 94.94 362 GLY A N 1
ATOM 2752 C CA . GLY A 1 362 ? -7.749 -5.051 18.003 1.00 94.94 362 GLY A CA 1
ATOM 2753 C C . GLY A 1 362 ? -7.067 -4.398 16.806 1.00 94.94 362 GLY A C 1
ATOM 2754 O O . GLY A 1 362 ? -6.947 -5.035 15.767 1.00 94.94 362 GLY A O 1
ATOM 2755 N N . LEU A 1 363 ? -6.498 -3.198 16.971 1.00 95.75 363 LEU A N 1
ATOM 2756 C CA . LEU A 1 363 ? -5.789 -2.521 15.876 1.00 95.75 363 LEU A CA 1
ATOM 2757 C C . LEU A 1 363 ? -4.506 -3.266 15.461 1.00 95.75 363 LEU A C 1
ATOM 2759 O O . LEU A 1 363 ? -4.231 -3.420 14.275 1.00 95.75 363 LEU A O 1
ATOM 2763 N N . ALA A 1 364 ? -3.762 -3.802 16.434 1.00 95.19 364 ALA A N 1
ATOM 2764 C CA . ALA A 1 364 ? -2.599 -4.647 16.159 1.00 95.19 364 ALA A CA 1
ATOM 2765 C C . ALA A 1 364 ? -3.000 -5.959 15.459 1.00 95.19 364 ALA A C 1
ATOM 2767 O O . ALA A 1 364 ? -2.300 -6.431 14.568 1.00 95.19 364 ALA A O 1
ATOM 2768 N N . THR A 1 365 ? -4.150 -6.529 15.828 1.00 96.50 365 THR A N 1
ATOM 2769 C CA . THR A 1 365 ? -4.705 -7.723 15.177 1.00 96.50 365 THR A CA 1
ATOM 2770 C C . THR A 1 365 ? -5.107 -7.406 13.738 1.00 96.50 365 THR A C 1
ATOM 2772 O O . THR A 1 365 ? -4.753 -8.168 12.846 1.00 96.50 365 THR A O 1
ATOM 2775 N N . ALA A 1 366 ? -5.752 -6.261 13.488 1.00 97.19 366 ALA A N 1
ATOM 2776 C CA . ALA A 1 366 ? -6.103 -5.806 12.142 1.00 97.19 366 ALA A CA 1
ATOM 2777 C C . ALA A 1 366 ? -4.862 -5.633 11.255 1.00 97.19 366 ALA A C 1
ATOM 2779 O O . ALA A 1 366 ? -4.867 -6.085 10.113 1.00 97.19 366 ALA A O 1
ATOM 2780 N N . SER A 1 367 ? -3.779 -5.063 11.799 1.00 96.44 367 SER A N 1
ATOM 2781 C CA . SER A 1 367 ? -2.490 -4.966 11.103 1.00 96.44 367 SER A CA 1
ATOM 2782 C C . SER A 1 367 ? -1.980 -6.344 10.672 1.00 96.44 367 SER A C 1
ATOM 2784 O O . SER A 1 367 ? -1.735 -6.560 9.487 1.00 96.44 367 SER A O 1
ATOM 2786 N N . VAL A 1 368 ? -1.917 -7.314 11.589 1.00 95.81 368 VAL A N 1
ATOM 2787 C CA . VAL A 1 368 ? -1.458 -8.680 11.276 1.00 95.81 368 VAL A CA 1
ATOM 2788 C C . VAL A 1 368 ? -2.374 -9.383 10.269 1.00 95.81 368 VAL A C 1
ATOM 2790 O O . VAL A 1 368 ? -1.881 -10.000 9.330 1.00 95.81 368 VAL A O 1
ATOM 2793 N N . VAL A 1 369 ? -3.697 -9.279 10.420 1.00 97.56 369 VAL A N 1
ATOM 2794 C CA . VAL A 1 369 ? -4.657 -9.897 9.488 1.00 97.56 369 VAL A CA 1
ATOM 2795 C C . VAL A 1 369 ? -4.485 -9.317 8.084 1.00 97.56 369 VAL A C 1
ATOM 2797 O O . VAL A 1 369 ? -4.442 -10.073 7.115 1.00 97.56 369 VAL A O 1
ATOM 2800 N N . SER A 1 370 ? -4.314 -7.997 7.963 1.00 97.31 370 SER A N 1
ATOM 2801 C CA . SER A 1 370 ? -4.156 -7.323 6.668 1.00 97.31 370 SER A CA 1
ATOM 2802 C C . SER A 1 370 ? -2.916 -7.776 5.886 1.00 97.31 370 SER A C 1
ATOM 2804 O O . SER A 1 370 ? -2.948 -7.788 4.658 1.00 97.31 370 SER A O 1
ATOM 2806 N N . GLN A 1 371 ? -1.865 -8.249 6.570 1.00 95.88 371 GLN A N 1
ATOM 2807 C CA . GLN A 1 371 ? -0.658 -8.783 5.924 1.00 95.88 371 GLN A CA 1
ATOM 2808 C C . GLN A 1 371 ? -0.910 -10.074 5.128 1.00 95.88 371 GLN A C 1
ATOM 2810 O O . GLN A 1 371 ? -0.095 -10.462 4.298 1.00 95.88 371 GLN A O 1
ATOM 2815 N N . SER A 1 372 ? -2.053 -10.737 5.335 1.00 94.75 372 SER A N 1
ATOM 2816 C CA . SER A 1 372 ? -2.448 -11.908 4.543 1.00 94.75 372 SER A CA 1
ATOM 2817 C C . SER A 1 372 ? -3.068 -11.570 3.179 1.00 94.75 372 SER A C 1
ATOM 2819 O O . SER A 1 372 ? -3.314 -12.479 2.388 1.00 94.75 372 SER A O 1
ATOM 2821 N N . ALA A 1 373 ? -3.277 -10.283 2.869 1.00 96.06 373 ALA A N 1
ATOM 2822 C CA . ALA A 1 373 ? -3.957 -9.843 1.650 1.00 96.06 373 ALA A CA 1
ATOM 2823 C C . ALA A 1 373 ? -3.188 -10.108 0.345 1.00 96.06 373 ALA A C 1
ATOM 2825 O O . ALA A 1 373 ? -3.784 -10.062 -0.725 1.00 96.06 373 ALA A O 1
ATOM 2826 N N . PHE A 1 374 ? -1.883 -10.388 0.402 1.00 94.56 374 PHE A N 1
ATOM 2827 C CA . PHE A 1 374 ? -1.056 -10.609 -0.790 1.00 94.56 374 PHE A CA 1
ATOM 2828 C C . PHE A 1 374 ? -0.497 -12.033 -0.864 1.00 94.56 374 PHE A C 1
ATOM 2830 O O . PHE A 1 374 ? 0.677 -12.250 -1.167 1.00 94.56 374 PHE A O 1
ATOM 2837 N N . SER A 1 375 ? -1.365 -13.025 -0.633 1.00 91.44 375 SER A N 1
ATOM 2838 C CA . SER A 1 375 ? -1.068 -14.447 -0.882 1.00 91.44 375 SER A CA 1
ATOM 2839 C C . SER A 1 375 ? -0.544 -14.697 -2.305 1.00 91.44 375 SER A C 1
ATOM 2841 O O . SER A 1 375 ? 0.360 -15.511 -2.484 1.00 91.44 375 SER A O 1
ATOM 2843 N N . PHE A 1 376 ? -1.017 -13.905 -3.275 1.00 92.31 376 PHE A N 1
ATOM 2844 C CA . PHE A 1 376 ? -0.540 -13.844 -4.659 1.00 92.31 376 PHE A CA 1
ATOM 2845 C C . PHE A 1 376 ? 0.996 -13.829 -4.788 1.00 92.31 376 PHE A C 1
ATOM 2847 O O . PHE A 1 376 ? 1.559 -14.592 -5.571 1.00 92.31 376 PHE A O 1
ATOM 2854 N N . VAL A 1 377 ? 1.699 -13.022 -3.983 1.00 95.19 377 VAL A N 1
ATOM 2855 C CA . VAL A 1 377 ? 3.168 -12.900 -4.067 1.00 95.19 377 VAL A CA 1
ATOM 2856 C C . VAL A 1 377 ? 3.857 -14.199 -3.641 1.00 95.19 377 VAL A C 1
ATOM 2858 O O . VAL A 1 377 ? 4.874 -14.600 -4.206 1.00 95.19 377 VAL A O 1
ATOM 2861 N N . TYR A 1 378 ? 3.297 -14.906 -2.658 1.00 94.25 378 TYR A N 1
ATOM 2862 C CA . TYR A 1 378 ? 3.832 -16.197 -2.227 1.00 94.25 378 TYR A CA 1
ATOM 2863 C C . TYR A 1 378 ? 3.620 -17.287 -3.283 1.00 94.25 378 TYR A C 1
ATOM 2865 O O . TYR A 1 378 ? 4.503 -18.130 -3.459 1.00 94.25 378 TYR A O 1
ATOM 2873 N N . ASP A 1 379 ? 2.502 -17.255 -4.009 1.00 93.00 379 ASP A N 1
ATOM 2874 C CA . ASP A 1 379 ? 2.269 -18.157 -5.139 1.00 93.00 379 ASP A CA 1
ATOM 2875 C C . ASP A 1 379 ? 3.300 -17.920 -6.255 1.00 93.00 379 ASP A C 1
ATOM 2877 O O . ASP A 1 379 ? 3.844 -18.881 -6.808 1.00 93.00 379 ASP A O 1
ATOM 2881 N N . GLU A 1 380 ? 3.659 -16.661 -6.523 1.00 93.62 380 GLU A N 1
ATOM 2882 C CA . GLU A 1 380 ? 4.731 -16.328 -7.466 1.00 93.62 380 GLU A CA 1
ATOM 2883 C C . GLU A 1 380 ? 6.105 -16.827 -7.014 1.00 93.62 380 GLU A C 1
ATOM 2885 O O . GLU A 1 380 ? 6.844 -17.399 -7.821 1.00 93.62 380 GLU A O 1
ATOM 2890 N N . VAL A 1 381 ? 6.444 -16.675 -5.728 1.00 94.25 381 VAL A N 1
ATOM 2891 C CA . VAL A 1 381 ? 7.675 -17.246 -5.158 1.00 94.25 381 VAL A CA 1
ATOM 2892 C C . VAL A 1 381 ? 7.720 -18.751 -5.398 1.00 94.25 381 VAL A C 1
ATOM 2894 O O . VAL A 1 381 ? 8.750 -19.280 -5.810 1.00 94.25 381 VAL A O 1
ATOM 2897 N N . VAL A 1 382 ? 6.621 -19.462 -5.133 1.00 93.94 382 VAL A N 1
ATOM 2898 C CA . VAL A 1 382 ? 6.546 -20.915 -5.339 1.00 93.94 382 VAL A CA 1
ATOM 2899 C C . VAL A 1 382 ? 6.696 -21.269 -6.819 1.00 93.94 382 VAL A C 1
ATOM 2901 O O . VAL A 1 382 ? 7.384 -22.238 -7.131 1.00 93.94 382 VAL A O 1
ATOM 2904 N N . ALA A 1 383 ? 6.117 -20.480 -7.726 1.00 91.00 383 ALA A N 1
ATOM 2905 C CA . ALA A 1 383 ? 6.228 -20.692 -9.168 1.00 91.00 383 ALA A CA 1
ATOM 2906 C C . ALA A 1 383 ? 7.647 -20.452 -9.721 1.00 91.00 383 ALA A C 1
ATOM 2908 O O . ALA A 1 383 ? 8.023 -21.080 -10.713 1.00 91.00 383 ALA A O 1
ATOM 2909 N N . HIS A 1 384 ? 8.432 -19.576 -9.085 1.00 89.62 384 HIS A N 1
ATOM 2910 C CA . HIS A 1 384 ? 9.781 -19.196 -9.527 1.00 89.62 384 HIS A CA 1
ATOM 2911 C C . HIS A 1 384 ? 10.913 -19.827 -8.715 1.00 89.62 384 HIS A C 1
ATOM 2913 O O . HIS A 1 384 ? 12.084 -19.688 -9.080 1.00 89.62 384 HIS A O 1
ATOM 2919 N N . LYS A 1 385 ? 10.605 -20.544 -7.628 1.00 85.75 385 LYS A N 1
ATOM 2920 C CA . LYS A 1 385 ? 11.617 -21.322 -6.916 1.00 85.75 385 LYS A CA 1
ATOM 2921 C C . LYS A 1 385 ? 12.179 -22.385 -7.863 1.00 85.75 385 LYS A C 1
ATOM 2923 O O . LYS A 1 385 ? 11.403 -23.171 -8.411 1.00 85.75 385 LYS A O 1
ATOM 2928 N N . PRO A 1 386 ? 13.508 -22.435 -8.070 1.00 67.12 386 PRO A N 1
ATOM 2929 C CA . PRO A 1 386 ? 14.101 -23.540 -8.802 1.00 67.12 386 PRO A CA 1
ATOM 2930 C C . PRO A 1 386 ? 13.715 -24.832 -8.078 1.00 67.12 386 PRO A C 1
ATOM 2932 O O . PRO A 1 386 ? 13.789 -24.885 -6.850 1.00 67.12 386 PRO A O 1
ATOM 2935 N N . GLU A 1 387 ? 13.270 -25.850 -8.821 1.00 63.34 387 GLU A N 1
ATOM 2936 C CA . GLU A 1 387 ? 13.169 -27.195 -8.256 1.00 63.34 387 GLU A CA 1
ATOM 2937 C C . GLU A 1 387 ? 14.544 -27.499 -7.662 1.00 63.34 387 GLU A C 1
ATOM 2939 O O . GLU A 1 387 ? 15.529 -27.526 -8.406 1.00 63.34 387 GLU A O 1
ATOM 2944 N N . ASP A 1 388 ? 14.628 -27.642 -6.334 1.00 56.25 388 ASP A N 1
ATOM 2945 C CA . ASP A 1 388 ? 15.817 -28.192 -5.696 1.00 56.25 388 ASP A CA 1
ATOM 2946 C C . ASP A 1 388 ? 16.138 -29.459 -6.480 1.00 56.25 388 ASP A C 1
ATOM 2948 O O . ASP A 1 388 ? 15.320 -30.385 -6.520 1.00 56.25 388 ASP A O 1
ATOM 2952 N N . GLU A 1 389 ? 17.271 -29.451 -7.192 1.00 48.25 389 GLU A N 1
ATOM 2953 C CA . GLU A 1 389 ? 17.767 -30.617 -7.902 1.00 48.25 389 GLU A CA 1
ATOM 2954 C C . GLU A 1 389 ? 17.758 -31.747 -6.886 1.00 48.25 389 GLU A C 1
ATOM 2956 O O . GLU A 1 389 ? 18.555 -31.746 -5.946 1.00 48.25 389 GLU A O 1
ATOM 2961 N N . GLY A 1 390 ? 16.781 -32.646 -7.039 1.00 44.41 390 GLY A N 1
ATOM 2962 C CA . GLY A 1 390 ? 16.549 -33.722 -6.102 1.00 44.41 390 GLY A CA 1
ATOM 2963 C C . GLY A 1 390 ? 17.878 -34.390 -5.815 1.00 44.41 390 GLY A C 1
ATOM 2964 O O . GLY A 1 390 ? 18.557 -34.842 -6.743 1.00 44.41 390 GLY A O 1
ATOM 2965 N N . GLU A 1 391 ? 18.254 -34.398 -4.538 1.00 44.69 391 GLU A N 1
ATOM 2966 C CA . GLU A 1 391 ? 19.348 -35.208 -4.039 1.00 44.69 391 GLU A CA 1
ATOM 2967 C C . GLU A 1 391 ? 19.162 -36.608 -4.627 1.00 44.69 391 GLU A C 1
ATOM 2969 O O . GLU A 1 391 ? 18.196 -37.310 -4.321 1.00 44.69 391 GLU A O 1
ATOM 2974 N N . GLY A 1 392 ? 20.034 -36.957 -5.575 1.00 44.00 392 GLY A N 1
ATOM 2975 C CA . GLY A 1 392 ? 20.007 -38.252 -6.227 1.00 44.00 392 GLY A CA 1
ATOM 2976 C C . GLY A 1 392 ? 20.160 -39.339 -5.172 1.00 44.00 392 GLY A C 1
ATOM 2977 O O . GLY A 1 392 ? 21.202 -39.410 -4.519 1.00 44.00 392 GLY A O 1
ATOM 2978 N N . GLU A 1 393 ? 19.111 -40.150 -5.026 1.00 37.19 393 GLU A N 1
ATOM 2979 C CA . GLU A 1 393 ? 19.115 -41.423 -4.293 1.00 37.19 393 GLU A CA 1
ATOM 2980 C C . GLU A 1 393 ? 20.256 -42.362 -4.719 1.00 37.19 393 GLU A C 1
ATOM 2982 O O . GLU A 1 393 ? 20.564 -42.451 -5.936 1.00 37.19 393 GLU A O 1
#

Foldseek 3Di:
DDDDDDDDDDDDDDDDDDDDDDDDDDDDDDDDDDDDDDPDDDDPPDDPPDDDDDDDDDDDDDDDDDDDDDDDDDDDDDDDDDDDDDDDDDDDDDDDDDDDDDDDDDDDDDDDDDDDDDDDDDDDDDDPPPPPVPPPPDPVVVVVVVVVVVVVVVVVVVVVVVVVCCVVVDDDDDPPDDDPPALAPPPPFAQDDAPAEAEAAEDCVQQVLQQFDDPPDDADDCCLQFVVPCWFDDPNWIKGWDDKDKAQQPSNFKGARLLSVLCVVQVWRMKIWIKIATPVLFKIKIKMKTQGGGSVSLVSSSLLQPCPNPVNHGMHTTDDDDVQFCQSRDAHKYKYWHRRTRMIMIIIMGGSVNYDDDPDCVRVRSSVRSVCSGVSSSVVSVVSPPDPPPPDD